Protein AF-A0A2E5VSE2-F1 (afdb_monomer)

pLDDT: mean 84.87, std 18.67, range [22.98, 98.56]

Foldseek 3Di:
DDDDDDDDDDDDDDDDDDDDDDDDDDDDDDDDDDDDDDDDDDDDDDDDDDPDDDDPPPPDAQACVPQQQVLCLQFPCQAAALLHNVQQQHPNFLVRQCQGGVVGRQADAQDLPPHVVLVQLPPPDQCRHGPHPPPHDRDDPVNSVSVSRCRNNGVDDDDDDGDHRLLPPPLLDDDDDDDQDDAPDCPPPDDSVSSVVRVVCVVVVHDDDDDDDQQVLQQVLCCVQQNDGDDPVRSVVLVPDPDPCSSVVSSVVSQLDLSSLVRVLVVLCVLLVDDAFDDDDLDTFFFDPPLCLLSVLSSVCSNVVPDPVLLLCLCQPVCQVPLPDLSSQSSVSSLRRLDGDPDPLSSLLCSLQSCCCRPVVDGCNQLLQAQDSRHSFGVLQSQLQSQVCVQKDKDWFDDFPDQDSSVPTRIGIDGHHNPDFTFRAHRNDPVRGPPVDTRHHFHGVSNPTDDDDDDGDDFPCSRVVCLPPRNLVVQLVVLVVQLVVLVVQLVVLVVVLVPCPDDCPDLVNVLSVLSNVLSVLSNQLSVLVNQLSVLVSVLSCLVRPGPPPPDDRPPVVSVVSVVSSVVSVVSNVVSVVVNVVSVVVSVVSVVVVVVVVVVVVVVVVVVVVVVVVVVVVD

Structure (mmCIF, N/CA/C/O backbone):
data_AF-A0A2E5VSE2-F1
#
_entry.id   AF-A0A2E5VSE2-F1
#
loop_
_atom_site.group_PDB
_atom_site.id
_atom_site.type_symbol
_atom_site.label_atom_id
_atom_site.label_alt_id
_atom_site.label_comp_id
_atom_site.label_asym_id
_atom_site.label_entity_id
_atom_site.label_seq_id
_atom_site.pdbx_PDB_ins_code
_atom_site.Cartn_x
_atom_site.Cartn_y
_atom_site.Cartn_z
_atom_site.occupancy
_atom_site.B_iso_or_equiv
_atom_site.auth_seq_id
_atom_site.auth_comp_id
_atom_site.auth_asym_id
_atom_site.auth_atom_id
_atom_site.pdbx_PDB_model_num
ATOM 1 N N . MET A 1 1 ? 15.960 29.852 -11.126 1.00 33.53 1 MET A N 1
ATOM 2 C CA . MET A 1 1 ? 15.205 31.112 -10.953 1.00 33.53 1 MET A CA 1
ATOM 3 C C . MET A 1 1 ? 15.193 31.883 -12.273 1.00 33.53 1 MET A C 1
ATOM 5 O O . MET A 1 1 ? 15.908 32.862 -12.395 1.00 33.53 1 MET A O 1
ATOM 9 N N . VAL A 1 2 ? 14.439 31.411 -13.274 1.00 25.20 2 VAL A N 1
ATOM 10 C CA . VAL A 1 2 ? 14.177 32.105 -14.549 1.00 25.20 2 VAL A CA 1
ATOM 11 C C . VAL A 1 2 ? 12.859 31.550 -15.131 1.00 25.20 2 VAL A C 1
ATOM 13 O O . VAL A 1 2 ? 12.722 30.337 -15.221 1.00 25.20 2 VAL A O 1
ATOM 16 N N . LEU A 1 3 ? 11.965 32.469 -15.536 1.00 25.38 3 LEU A N 1
ATOM 17 C CA . LEU A 1 3 ? 10.766 32.340 -16.397 1.00 25.38 3 LEU A CA 1
ATOM 18 C C . LEU A 1 3 ? 9.527 31.590 -15.844 1.00 25.38 3 LEU A C 1
ATOM 20 O O . LEU A 1 3 ? 9.526 30.374 -15.745 1.00 25.38 3 LEU A O 1
ATOM 24 N N . TRP A 1 4 ? 8.421 32.311 -15.599 1.00 22.98 4 TRP A N 1
ATOM 25 C CA . TRP A 1 4 ? 7.288 32.448 -16.541 1.00 22.98 4 TRP A CA 1
ATOM 26 C C . TRP A 1 4 ? 6.296 33.530 -16.053 1.00 22.98 4 TRP A C 1
ATOM 28 O O . TRP A 1 4 ? 5.850 33.535 -14.910 1.00 22.98 4 TRP A O 1
ATOM 38 N N . LYS A 1 5 ? 5.996 34.481 -16.946 1.00 26.83 5 LYS A N 1
ATOM 39 C CA . LYS A 1 5 ? 4.928 35.492 -16.866 1.00 26.83 5 LYS A CA 1
ATOM 40 C C . LYS A 1 5 ? 3.642 34.860 -17.396 1.00 26.83 5 LYS A C 1
ATOM 42 O O . LYS A 1 5 ? 3.710 34.312 -18.488 1.00 26.83 5 LYS A O 1
ATOM 47 N N . TRP A 1 6 ? 2.496 35.086 -16.753 1.00 29.27 6 TRP A N 1
ATOM 48 C CA . TRP A 1 6 ? 1.212 35.177 -17.457 1.00 29.27 6 TRP A CA 1
ATOM 49 C C . TRP A 1 6 ? 0.351 36.330 -16.936 1.00 29.27 6 TRP A C 1
ATOM 51 O O . TRP A 1 6 ? 0.465 36.781 -15.800 1.00 29.27 6 TRP A O 1
ATOM 61 N N . TYR A 1 7 ? -0.437 36.826 -17.881 1.00 25.17 7 TYR A N 1
ATOM 62 C CA . TYR A 1 7 ? -1.361 37.948 -17.871 1.00 25.17 7 TYR A CA 1
ATOM 63 C C . TYR A 1 7 ? -2.501 37.805 -16.850 1.00 25.17 7 TYR A C 1
ATOM 65 O O . TYR A 1 7 ? -3.164 36.777 -16.826 1.00 25.17 7 TYR A O 1
ATOM 73 N N . LEU A 1 8 ? -2.819 38.893 -16.142 1.00 27.80 8 LEU A N 1
ATOM 74 C CA . LEU A 1 8 ? -4.142 39.542 -16.139 1.00 27.80 8 LEU A CA 1
ATOM 75 C C . LEU A 1 8 ? -4.036 40.831 -15.315 1.00 27.80 8 LEU A C 1
ATOM 77 O O . LEU A 1 8 ? -3.687 40.827 -14.137 1.00 27.80 8 LEU A O 1
ATOM 81 N N . GLY A 1 9 ? -4.241 41.959 -15.990 1.00 35.44 9 GLY A N 1
ATOM 82 C CA . GLY A 1 9 ? -4.093 43.287 -15.418 1.00 35.44 9 GLY A CA 1
ATOM 83 C C . GLY A 1 9 ? -5.273 43.652 -14.532 1.00 35.44 9 GLY A C 1
ATOM 84 O O . GLY A 1 9 ?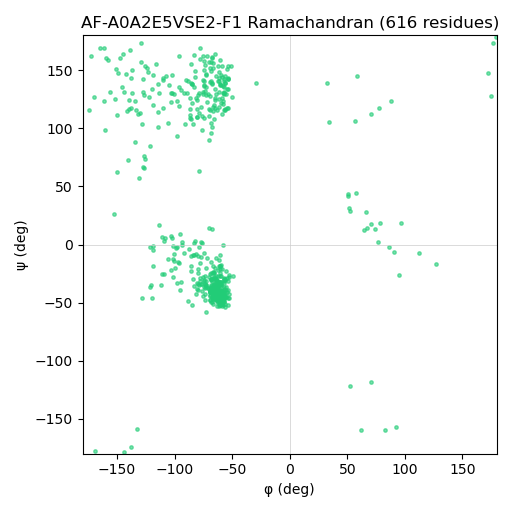 -6.348 43.938 -15.041 1.00 35.44 9 GLY A O 1
ATOM 85 N N . ILE A 1 10 ? -5.036 43.724 -13.223 1.00 30.25 10 ILE A N 1
ATOM 86 C CA . ILE A 1 10 ? -5.855 44.487 -12.279 1.00 30.25 10 ILE A CA 1
ATOM 87 C C . ILE A 1 10 ? -4.887 45.167 -11.300 1.00 30.25 10 ILE A C 1
ATOM 89 O O . ILE A 1 10 ? -4.123 44.506 -10.601 1.00 30.25 10 ILE A O 1
ATOM 93 N N . ARG A 1 11 ? -4.867 46.505 -11.296 1.00 28.48 11 ARG A N 1
ATOM 94 C CA . ARG A 1 11 ? -4.114 47.320 -10.329 1.00 28.48 11 ARG A CA 1
ATOM 95 C C . ARG A 1 11 ? -4.917 47.425 -9.030 1.00 28.48 11 ARG A C 1
ATOM 97 O O . ARG A 1 11 ? -6.039 47.918 -9.065 1.00 28.48 11 ARG A O 1
ATOM 104 N N . ILE A 1 12 ? -4.309 47.065 -7.903 1.00 32.66 12 ILE A N 1
ATOM 105 C CA . ILE A 1 12 ? -4.751 47.443 -6.549 1.00 32.66 12 ILE A CA 1
ATOM 106 C C . ILE A 1 12 ? -3.524 48.058 -5.847 1.00 32.66 12 ILE A C 1
ATOM 108 O O . ILE A 1 12 ? -2.443 47.477 -5.964 1.00 32.66 12 ILE A O 1
ATOM 112 N N . PRO A 1 13 ? -3.620 49.237 -5.201 1.00 37.06 13 PRO A N 1
ATOM 113 C CA . PRO A 1 13 ? -2.445 49.938 -4.695 1.00 37.06 13 PRO A CA 1
ATOM 114 C C . PRO A 1 13 ? -1.976 49.428 -3.322 1.00 37.06 13 PRO A C 1
ATOM 116 O O . PRO A 1 13 ? -2.769 49.231 -2.407 1.00 37.06 13 PRO A O 1
ATOM 119 N N . ASP A 1 14 ? -0.656 49.257 -3.242 1.00 31.42 14 ASP A N 1
ATOM 120 C CA . ASP A 1 14 ? 0.269 49.345 -2.107 1.00 31.42 14 ASP A CA 1
ATOM 121 C C . ASP A 1 14 ? -0.191 48.913 -0.702 1.00 31.42 14 ASP A C 1
ATOM 123 O O . ASP A 1 14 ? -0.775 49.677 0.063 1.00 31.42 14 ASP A O 1
ATOM 127 N N . CYS A 1 15 ? 0.289 47.738 -0.280 1.00 26.31 15 CYS A N 1
ATOM 128 C CA . CYS A 1 15 ? 0.557 47.436 1.128 1.00 26.31 15 CYS A CA 1
ATOM 129 C C . CYS A 1 15 ? 1.975 46.866 1.272 1.00 26.31 15 CYS A C 1
ATOM 131 O O . CYS A 1 15 ? 2.294 45.786 0.779 1.00 26.31 15 CYS A O 1
ATOM 133 N N . ARG A 1 16 ? 2.845 47.628 1.945 1.00 29.39 16 ARG A N 1
ATOM 134 C CA . ARG A 1 16 ? 4.203 47.224 2.332 1.00 29.39 16 ARG A CA 1
ATOM 135 C C . ARG A 1 16 ? 4.132 46.161 3.432 1.00 29.39 16 ARG A C 1
ATOM 137 O O . ARG A 1 16 ? 3.730 46.482 4.544 1.00 29.39 16 ARG A O 1
ATOM 144 N N . PHE A 1 17 ? 4.618 44.953 3.156 1.00 27.58 17 PHE A N 1
ATOM 145 C CA . PHE A 1 17 ? 5.012 43.990 4.186 1.00 27.58 17 PHE A CA 1
ATOM 146 C C . PHE A 1 17 ? 6.536 43.841 4.184 1.00 27.58 17 PHE A C 1
ATOM 148 O O . PHE A 1 17 ? 7.144 43.457 3.186 1.00 27.58 17 PHE A O 1
ATOM 155 N N . LEU A 1 18 ? 7.147 44.204 5.312 1.00 31.61 18 LEU A N 1
ATOM 156 C CA . LEU A 1 18 ? 8.552 43.971 5.628 1.00 31.61 18 LEU A CA 1
ATOM 157 C C . LEU A 1 18 ? 8.691 42.560 6.208 1.00 31.61 18 LEU A C 1
ATOM 159 O O . LEU A 1 18 ? 8.072 42.233 7.217 1.00 31.61 18 LEU A O 1
ATOM 163 N N . LEU A 1 19 ? 9.519 41.749 5.556 1.00 28.28 19 LEU A N 1
ATOM 164 C CA . LEU A 1 19 ? 10.045 40.487 6.067 1.00 28.28 19 LEU A CA 1
ATOM 165 C C . LEU A 1 19 ? 11.133 40.769 7.112 1.00 28.28 19 LEU A C 1
ATOM 167 O O . LEU A 1 19 ? 12.076 41.500 6.813 1.00 28.28 19 LEU A O 1
ATOM 171 N N . LEU A 1 20 ? 11.059 40.120 8.277 1.00 28.22 20 LEU A N 1
ATOM 172 C CA . LEU A 1 20 ? 12.229 39.838 9.116 1.00 28.22 20 LEU A CA 1
ATOM 173 C C . LEU A 1 20 ? 12.160 38.401 9.674 1.00 28.22 20 LEU A C 1
ATOM 175 O O . LEU A 1 20 ? 11.063 37.918 9.959 1.00 28.22 20 LEU A O 1
ATOM 179 N N . PRO A 1 21 ? 13.312 37.709 9.787 1.00 32.31 21 PRO A N 1
ATOM 180 C CA . PRO A 1 21 ? 13.395 36.284 10.086 1.00 32.31 21 PRO A CA 1
ATOM 181 C C . PRO A 1 21 ? 13.373 35.978 11.589 1.00 32.31 21 PRO A C 1
ATOM 183 O O . PRO A 1 21 ? 13.754 36.789 12.431 1.00 32.31 21 PRO A O 1
ATOM 186 N N . TRP A 1 22 ? 12.939 34.757 11.889 1.00 24.75 22 TRP A N 1
ATOM 187 C CA . TRP A 1 22 ? 12.761 34.184 13.218 1.00 24.75 22 TRP A CA 1
ATOM 188 C C . TRP A 1 22 ? 14.080 33.561 13.705 1.00 24.75 22 TRP A C 1
ATOM 190 O O . TRP A 1 22 ? 14.658 32.721 13.017 1.00 24.75 22 TRP A O 1
ATOM 200 N N . SER A 1 23 ? 14.556 33.951 14.889 1.00 31.08 23 SER A N 1
ATOM 201 C CA . SER A 1 23 ? 15.662 33.282 15.582 1.00 31.08 23 SER A CA 1
ATOM 202 C C . SER A 1 23 ? 15.368 33.133 17.074 1.00 31.08 23 SER A C 1
ATOM 204 O O . SER A 1 23 ? 15.052 34.120 17.731 1.00 31.08 23 SER A O 1
ATOM 206 N N . ALA A 1 24 ? 15.563 31.901 17.554 1.00 31.64 24 ALA A N 1
ATOM 207 C CA . ALA A 1 24 ? 15.888 31.471 18.917 1.00 31.64 24 ALA A CA 1
ATOM 208 C C . ALA A 1 24 ? 14.943 31.885 20.064 1.00 31.64 24 ALA A C 1
ATOM 210 O O . ALA A 1 24 ? 14.966 33.008 20.562 1.00 31.64 24 ALA A O 1
ATOM 211 N N . GLY A 1 25 ? 14.177 30.904 20.551 1.00 28.56 25 GLY A N 1
ATOM 212 C CA . GLY A 1 25 ? 13.446 30.983 21.811 1.00 28.56 25 GLY A CA 1
ATOM 213 C C . GLY A 1 25 ? 14.357 30.751 23.019 1.00 28.56 25 GLY A C 1
ATOM 214 O O . GLY A 1 25 ? 15.090 29.766 23.079 1.00 28.56 25 GLY A O 1
ATOM 215 N N . MET A 1 26 ? 14.261 31.648 23.999 1.00 28.94 26 MET A N 1
ATOM 216 C CA . MET A 1 26 ? 14.680 31.434 25.382 1.00 28.94 26 MET A CA 1
ATOM 217 C C . MET A 1 26 ? 13.518 31.784 26.317 1.00 28.94 26 MET A C 1
ATOM 219 O O . MET A 1 26 ? 12.758 32.718 26.069 1.00 28.94 26 MET A O 1
ATOM 223 N N . ASN A 1 27 ? 13.422 30.974 27.370 1.00 33.25 27 ASN A N 1
ATOM 224 C CA . ASN A 1 27 ? 12.501 30.978 28.505 1.00 33.25 27 ASN A CA 1
ATOM 225 C C . ASN A 1 27 ? 11.936 32.334 28.953 1.00 33.25 27 ASN A C 1
ATOM 227 O O . ASN A 1 27 ? 12.672 33.297 29.159 1.00 33.25 27 ASN A O 1
ATOM 231 N N . MET A 1 28 ? 10.643 32.327 29.288 1.00 28.48 28 MET A N 1
ATOM 232 C CA . MET A 1 28 ? 9.993 33.359 30.095 1.00 28.48 28 MET A CA 1
ATOM 233 C C . MET A 1 28 ? 9.223 32.718 31.258 1.00 28.48 28 MET A C 1
ATOM 235 O O . MET A 1 28 ? 8.122 32.201 31.097 1.00 28.48 28 MET A O 1
ATOM 239 N N . GLN A 1 29 ? 9.802 32.802 32.455 1.00 38.03 29 GLN A N 1
ATOM 240 C CA . GLN A 1 29 ? 9.047 32.992 33.691 1.00 38.03 29 GLN A CA 1
ATOM 241 C C . GLN A 1 29 ? 8.912 34.499 33.892 1.00 38.03 29 GLN A C 1
ATOM 243 O O . GLN A 1 29 ? 9.926 35.185 33.858 1.00 38.03 29 GLN A O 1
ATOM 248 N N . HIS A 1 30 ? 7.709 35.011 34.155 1.00 29.36 30 HIS A N 1
ATOM 249 C CA . HIS A 1 30 ? 7.554 36.170 35.034 1.00 29.36 30 HIS A CA 1
ATOM 250 C C . HIS A 1 30 ? 6.120 36.313 35.553 1.00 29.36 30 HIS A C 1
ATOM 252 O O . HIS A 1 30 ? 5.161 36.448 34.798 1.00 29.36 30 HIS A O 1
ATOM 258 N N . ARG A 1 31 ? 6.025 36.334 36.886 1.00 37.97 31 ARG A N 1
ATOM 259 C CA . ARG A 1 31 ? 4.969 36.989 37.665 1.00 37.97 31 ARG A CA 1
ATOM 260 C C . ARG A 1 31 ? 4.987 38.496 37.390 1.00 37.97 31 ARG A C 1
ATOM 262 O O . ARG A 1 31 ? 6.085 39.035 37.284 1.00 37.97 31 ARG A O 1
ATOM 269 N N . TYR A 1 32 ? 3.829 39.163 37.438 1.00 29.08 32 TYR A N 1
ATOM 270 C CA . TYR A 1 32 ? 3.691 40.539 37.952 1.00 29.08 32 TYR A CA 1
ATOM 271 C C . TYR A 1 32 ? 2.232 40.876 38.328 1.00 29.08 32 TYR A C 1
ATOM 273 O O . TYR A 1 32 ? 1.384 41.124 37.483 1.00 29.08 32 TYR A O 1
ATOM 281 N N . ASP A 1 33 ? 1.951 40.760 39.623 1.00 33.12 33 ASP A N 1
ATOM 282 C CA . ASP A 1 33 ? 1.558 41.805 40.583 1.00 33.12 33 ASP A CA 1
ATOM 283 C C . ASP A 1 33 ? 0.710 43.054 40.178 1.00 33.12 33 ASP A C 1
ATOM 285 O O . ASP A 1 33 ? 1.039 43.802 39.258 1.00 33.12 33 ASP A O 1
ATOM 289 N N . ARG A 1 34 ? -0.231 43.364 41.097 1.00 34.72 34 ARG A N 1
ATOM 290 C CA . ARG A 1 34 ? -0.833 44.661 41.527 1.00 34.72 34 ARG A CA 1
ATOM 291 C C . ARG A 1 34 ? -2.059 45.268 40.835 1.00 34.72 34 ARG A C 1
ATOM 293 O O . ARG A 1 34 ? -1.988 45.752 39.710 1.00 34.72 34 ARG A O 1
ATOM 300 N N . LYS A 1 35 ? -3.087 45.500 41.673 1.00 28.97 35 LYS A N 1
ATOM 301 C CA . LYS A 1 35 ? -3.711 46.796 42.089 1.00 28.97 35 LYS A CA 1
ATOM 302 C C . LYS A 1 35 ? -4.984 46.460 42.906 1.00 28.97 35 LYS A C 1
ATOM 304 O O . LYS A 1 35 ? -5.604 45.454 42.612 1.00 28.97 35 LYS A O 1
ATOM 309 N N . ALA A 1 36 ? -5.466 47.176 43.921 1.00 32.34 36 ALA A N 1
ATOM 310 C CA . ALA A 1 36 ? -5.164 48.469 44.526 1.00 32.34 36 ALA A CA 1
ATOM 311 C C . ALA A 1 36 ? -5.737 48.500 45.966 1.00 32.34 36 ALA A C 1
ATOM 313 O O . ALA A 1 36 ? -6.630 47.728 46.306 1.00 32.34 36 ALA A O 1
ATOM 314 N N . ALA A 1 37 ? -5.219 49.414 46.788 1.00 34.19 37 ALA A N 1
ATOM 315 C CA . ALA A 1 37 ? -5.708 49.758 48.124 1.00 34.19 37 ALA A CA 1
ATOM 316 C C . ALA A 1 37 ? -6.870 50.772 48.078 1.00 34.19 37 ALA A C 1
ATOM 318 O O . ALA A 1 37 ? -6.990 51.474 47.075 1.00 34.19 37 ALA A O 1
ATOM 319 N N . VAL A 1 38 ? -7.634 50.903 49.181 1.00 32.81 38 VAL A N 1
ATOM 320 C CA . VAL A 1 38 ? -7.971 52.172 49.887 1.00 32.81 38 VAL A CA 1
ATOM 321 C C . VAL A 1 38 ? -8.988 51.943 51.036 1.00 32.81 38 VAL A C 1
ATOM 323 O O . VAL A 1 38 ? -10.064 51.412 50.796 1.00 32.81 38 VAL A O 1
ATOM 326 N N . CYS A 1 39 ? -8.611 52.436 52.236 1.00 29.69 39 CYS A N 1
ATOM 327 C CA . CYS A 1 39 ? -9.393 52.917 53.407 1.00 29.69 39 CYS A CA 1
ATOM 328 C C . CYS A 1 39 ? -10.400 51.959 54.103 1.00 29.69 39 CYS A C 1
ATOM 330 O O . CYS A 1 39 ? -11.067 51.176 53.458 1.00 29.69 39 CYS A O 1
ATOM 332 N N . CYS A 1 40 ? -10.635 51.962 55.425 1.00 29.86 40 CYS A N 1
ATOM 333 C CA . CYS A 1 40 ? -10.511 53.004 56.447 1.00 29.86 40 CYS A CA 1
ATOM 334 C C . CYS A 1 40 ? -10.748 52.408 57.865 1.00 29.86 40 CYS A C 1
ATOM 336 O O . CYS A 1 40 ? -11.422 51.395 58.002 1.00 29.86 40 CYS A O 1
ATOM 338 N N . TYR A 1 41 ? -10.301 53.152 58.884 1.00 32.72 41 TYR A N 1
ATOM 339 C CA . TYR A 1 41 ? -10.678 53.143 60.314 1.00 32.72 41 TYR A CA 1
ATOM 340 C C . TYR A 1 41 ? -10.158 52.065 61.287 1.00 32.72 41 TYR A C 1
ATOM 342 O O . TYR A 1 41 ? -10.477 50.883 61.231 1.00 32.72 41 TYR A O 1
ATOM 350 N N . ALA A 1 42 ? -9.415 52.573 62.275 1.00 40.28 42 ALA A N 1
ATOM 351 C CA . ALA A 1 42 ? -9.002 51.913 63.501 1.00 40.28 42 ALA A CA 1
ATOM 352 C C . ALA A 1 42 ? -10.080 52.026 64.594 1.00 40.28 42 ALA A C 1
ATOM 354 O O . ALA A 1 42 ? -10.612 53.111 64.828 1.00 40.28 42 ALA A O 1
ATOM 355 N N . ALA A 1 43 ? -10.311 50.931 65.318 1.00 35.44 43 ALA A N 1
ATOM 356 C CA . ALA A 1 43 ? -10.845 50.925 66.678 1.00 35.44 43 ALA A CA 1
ATOM 357 C C . ALA A 1 43 ? -10.327 49.669 67.397 1.00 35.44 43 ALA A C 1
ATOM 359 O O . ALA A 1 43 ? -10.443 48.558 66.883 1.00 35.44 43 ALA A O 1
ATOM 360 N N . GLY A 1 44 ? -9.692 49.863 68.554 1.00 45.12 44 GLY A N 1
ATOM 361 C CA . GLY A 1 44 ? -9.098 48.794 69.350 1.00 45.12 44 GLY A CA 1
ATOM 362 C C . GLY A 1 44 ? -10.142 47.960 70.085 1.00 45.12 44 GLY A C 1
ATOM 363 O O . GLY A 1 44 ? -11.048 48.509 70.708 1.00 45.12 44 GLY A O 1
ATOM 364 N N . ILE A 1 45 ? -9.963 46.639 70.055 1.00 40.72 45 ILE A N 1
ATOM 365 C CA . ILE A 1 45 ? -10.599 45.688 70.968 1.00 40.72 45 ILE A CA 1
ATOM 366 C C . ILE A 1 45 ? -9.538 44.660 71.369 1.00 40.72 45 ILE A C 1
ATOM 368 O O . ILE A 1 45 ? -8.986 43.943 70.539 1.00 40.72 45 ILE A O 1
ATOM 372 N N . THR A 1 46 ? -9.243 44.629 72.664 1.00 45.25 46 THR A N 1
ATOM 373 C CA . THR A 1 46 ? -8.392 43.649 73.338 1.00 45.25 46 THR A CA 1
ATOM 374 C C . THR A 1 46 ? -9.069 42.278 73.267 1.00 45.25 46 THR A C 1
ATOM 376 O O . THR A 1 46 ? -10.087 42.062 73.922 1.00 45.25 46 THR A O 1
ATOM 379 N N . LEU A 1 47 ? -8.537 41.359 72.455 1.00 39.19 47 LEU A N 1
ATOM 380 C CA . LEU A 1 47 ? -9.078 40.008 72.293 1.00 39.19 47 LEU A CA 1
ATOM 381 C C . LEU A 1 47 ? -8.319 39.023 73.196 1.00 39.19 47 LEU A C 1
ATOM 383 O O . LEU A 1 47 ? -7.108 38.847 73.068 1.00 39.19 47 LEU A O 1
ATOM 387 N N . PHE A 1 48 ? -9.049 38.389 74.113 1.00 40.59 48 PHE A N 1
ATOM 388 C CA . PHE A 1 48 ? -8.598 37.235 74.888 1.00 40.59 48 PHE A CA 1
ATOM 389 C C . PHE A 1 48 ? -8.204 36.091 73.937 1.00 40.59 48 PHE A C 1
ATOM 391 O O . PHE A 1 48 ? -9.029 35.608 73.163 1.00 40.59 48 PHE A O 1
ATOM 398 N N . LEU A 1 49 ? -6.949 35.645 74.015 1.00 40.34 49 LEU A N 1
ATOM 399 C CA . LEU A 1 49 ? -6.455 34.428 73.369 1.00 40.34 49 LEU A CA 1
ATOM 400 C C . LEU A 1 49 ? -7.089 33.199 74.040 1.00 40.34 49 LEU A C 1
ATOM 402 O O . LEU A 1 49 ? -6.601 32.718 75.059 1.00 40.34 49 LEU A O 1
ATOM 406 N N . PHE A 1 50 ? -8.171 32.683 73.457 1.00 44.56 50 PHE A N 1
ATOM 407 C CA . PHE A 1 50 ? -8.570 31.290 73.639 1.00 44.56 50 PHE A CA 1
ATOM 408 C C . PHE A 1 50 ? -7.721 30.438 72.694 1.00 44.56 50 PHE A C 1
ATOM 410 O O . PHE A 1 50 ? -7.878 30.493 71.476 1.00 44.56 50 PHE A O 1
ATOM 417 N N . THR A 1 51 ? -6.802 29.653 73.249 1.00 43.72 51 THR A N 1
ATOM 418 C CA . THR A 1 51 ? -6.095 28.603 72.514 1.00 43.72 51 THR A CA 1
ATOM 419 C C . THR A 1 51 ? -7.085 27.482 72.205 1.00 43.72 51 THR A C 1
ATOM 421 O O . THR A 1 51 ? -7.271 26.567 73.007 1.00 43.72 51 THR A O 1
ATOM 424 N N . ALA A 1 52 ? -7.758 27.571 71.059 1.00 47.50 52 ALA A N 1
ATOM 425 C CA . ALA A 1 52 ? -8.432 26.424 70.474 1.00 47.50 52 ALA A CA 1
ATOM 426 C C . ALA A 1 52 ? -7.354 25.422 70.046 1.00 47.50 52 ALA A C 1
ATOM 428 O O . ALA A 1 52 ? -6.521 25.720 69.191 1.00 47.50 52 ALA A O 1
ATOM 429 N N . VAL A 1 53 ? -7.344 24.253 70.683 1.00 48.34 53 VAL A N 1
ATOM 430 C CA . VAL A 1 53 ? -6.587 23.096 70.203 1.00 48.34 53 VAL A CA 1
ATOM 431 C C . VAL A 1 53 ? -7.159 22.753 68.824 1.00 48.34 53 VAL A C 1
ATOM 433 O O . VAL A 1 53 ? -8.359 22.476 68.748 1.00 48.34 53 VAL A O 1
ATOM 436 N N . PRO A 1 54 ? -6.375 22.811 67.733 1.00 44.44 54 PRO A N 1
ATOM 437 C CA . PRO A 1 54 ? -6.871 22.408 66.430 1.00 44.44 54 PRO A CA 1
ATOM 438 C C . PRO A 1 54 ? -7.211 20.921 66.502 1.00 44.44 54 PRO A C 1
ATOM 440 O O . PRO A 1 54 ? -6.351 20.074 66.740 1.00 44.44 54 PRO A O 1
ATOM 443 N N . THR A 1 55 ? -8.492 20.607 66.332 1.00 47.25 55 THR A N 1
ATOM 444 C CA . THR A 1 55 ? -8.923 19.262 65.957 1.00 47.25 55 THR A CA 1
ATOM 445 C C . THR A 1 55 ? -8.198 18.939 64.649 1.00 47.25 55 THR A C 1
ATOM 447 O O . THR A 1 55 ? -8.208 19.802 63.765 1.00 47.25 55 THR A O 1
ATOM 450 N N . PRO A 1 56 ? -7.519 17.786 64.506 1.00 43.47 56 PRO A N 1
ATOM 451 C CA . PRO A 1 56 ? -6.895 17.440 63.238 1.00 43.47 56 PRO A CA 1
ATOM 452 C C . PRO A 1 56 ? -7.981 17.502 62.169 1.00 43.47 56 PRO A C 1
ATOM 454 O O . PRO A 1 56 ? -8.999 16.812 62.265 1.00 43.47 56 PRO A O 1
ATOM 457 N N . ALA A 1 57 ? -7.804 18.401 61.203 1.00 42.72 57 ALA A N 1
ATOM 458 C CA . ALA A 1 57 ? -8.643 18.429 60.026 1.00 42.72 57 ALA A CA 1
ATOM 459 C C . ALA A 1 57 ? -8.487 17.056 59.374 1.00 42.72 57 ALA A C 1
ATOM 461 O O . ALA A 1 57 ? -7.395 16.697 58.936 1.00 42.72 57 ALA A O 1
ATOM 462 N N . ARG A 1 58 ? -9.560 16.261 59.385 1.00 51.94 58 ARG A N 1
ATOM 463 C CA . ARG A 1 58 ? -9.663 15.093 58.518 1.00 51.94 58 ARG A CA 1
ATOM 464 C C . ARG A 1 58 ? -9.474 15.647 57.108 1.00 51.94 58 ARG A C 1
ATOM 466 O O . ARG A 1 58 ? -10.231 16.539 56.724 1.00 51.94 58 ARG A O 1
ATOM 473 N N . GLY A 1 59 ? -8.402 15.232 56.432 1.00 62.00 59 GLY A N 1
ATOM 474 C CA . GLY A 1 59 ? -8.150 15.627 55.049 1.00 62.00 59 GLY A CA 1
ATOM 475 C C . GLY A 1 59 ? -9.393 15.363 54.203 1.00 62.00 59 GLY A C 1
ATOM 476 O O . GLY A 1 59 ? -10.225 14.527 54.571 1.00 62.00 59 GLY A O 1
ATOM 477 N N . GLU A 1 60 ? -9.564 16.116 53.119 1.00 74.31 60 GLU A N 1
ATOM 478 C CA . GLU A 1 60 ? -10.612 15.779 52.157 1.00 74.31 60 GLU A CA 1
ATOM 479 C C . GLU A 1 60 ? -10.419 14.319 51.709 1.00 74.31 60 GLU A C 1
ATOM 481 O O . GLU A 1 60 ? -9.274 13.942 51.441 1.00 74.31 60 GLU A O 1
ATOM 486 N N . PRO A 1 61 ? -11.493 13.503 51.669 1.00 82.94 61 PRO A N 1
ATOM 487 C CA . PRO A 1 61 ? -11.400 12.112 51.243 1.00 82.94 61 PRO A CA 1
ATOM 488 C C . PRO A 1 61 ? -10.739 12.009 49.873 1.00 82.94 61 PRO A C 1
ATOM 490 O O . PRO A 1 61 ? -10.995 12.840 48.995 1.00 82.94 61 PRO A O 1
ATOM 493 N N . VAL A 1 62 ? -9.921 10.981 49.671 1.00 90.25 62 VAL A N 1
ATOM 494 C CA . VAL A 1 62 ? -9.249 10.773 48.391 1.00 90.25 62 VAL A CA 1
ATOM 495 C C . VAL A 1 62 ? -10.291 10.462 47.317 1.00 90.25 62 VAL A C 1
ATOM 497 O O . VAL A 1 62 ? -11.009 9.465 47.387 1.00 90.25 62 VAL A O 1
ATOM 500 N N . ASP A 1 63 ? -10.352 11.306 46.286 1.00 92.81 63 ASP A N 1
ATOM 501 C CA . ASP A 1 63 ? -11.181 11.058 45.108 1.00 92.81 63 ASP A CA 1
ATOM 502 C C . ASP A 1 63 ? -10.605 9.893 44.290 1.00 92.81 63 ASP A C 1
ATOM 504 O O . ASP A 1 63 ? -9.552 10.013 43.655 1.00 92.81 63 ASP A O 1
ATOM 508 N N . TYR A 1 64 ? -11.308 8.758 44.283 1.00 94.06 64 TYR A N 1
ATOM 509 C CA . TYR A 1 64 ? -10.914 7.595 43.495 1.00 94.06 64 TYR A CA 1
ATOM 510 C C . TYR A 1 64 ? -10.799 7.924 42.000 1.00 94.06 64 TYR A C 1
ATOM 512 O O . TYR A 1 64 ? -9.797 7.572 41.380 1.00 94.06 64 TYR A O 1
ATOM 520 N N . LEU A 1 65 ? -11.780 8.621 41.415 1.00 93.50 65 LEU A N 1
ATOM 521 C CA . LEU A 1 65 ? -11.804 8.873 39.971 1.00 93.50 65 LEU A CA 1
ATOM 522 C C . LEU A 1 65 ? -10.765 9.920 39.554 1.00 93.50 65 LEU A C 1
ATOM 524 O O . LEU A 1 65 ? -10.163 9.785 38.489 1.00 93.50 65 LEU A O 1
ATOM 528 N N . GLY A 1 66 ? -10.554 10.946 40.380 1.00 94.25 66 GLY A N 1
ATOM 529 C CA . GLY A 1 66 ? -9.617 12.036 40.105 1.00 94.25 66 GLY A CA 1
ATOM 530 C C . GLY A 1 66 ? -8.161 11.749 40.477 1.00 94.25 66 GLY A C 1
ATOM 531 O O . GLY A 1 66 ? -7.263 12.269 39.815 1.00 94.25 66 GLY A O 1
ATOM 532 N N . SER A 1 67 ? -7.912 10.920 41.497 1.00 94.69 67 SER A N 1
ATOM 533 C CA . SER A 1 67 ? -6.571 10.747 42.080 1.00 94.69 67 SER A CA 1
ATOM 534 C C . SER A 1 67 ? -6.040 9.318 41.980 1.00 94.69 67 SER A C 1
ATOM 536 O O . SER A 1 67 ? -4.895 9.126 41.581 1.00 94.69 67 SER A O 1
ATOM 538 N N . VAL A 1 68 ? -6.845 8.300 42.303 1.00 96.00 68 VAL A N 1
ATOM 539 C CA . VAL A 1 68 ? -6.376 6.898 42.361 1.00 96.00 68 VAL A CA 1
ATOM 540 C C . VAL A 1 68 ? -6.409 6.239 40.987 1.00 96.00 68 VAL A C 1
ATOM 542 O O . VAL A 1 68 ? -5.403 5.697 40.528 1.00 96.00 68 VAL A O 1
ATOM 545 N N . LYS A 1 69 ? -7.551 6.309 40.300 1.00 95.00 69 LYS A N 1
ATOM 546 C CA . LYS A 1 69 ? -7.764 5.676 38.999 1.00 95.00 69 LYS A CA 1
ATOM 547 C C . LYS A 1 69 ? -6.739 6.119 37.946 1.00 95.00 69 LYS A C 1
ATOM 549 O O . LYS A 1 69 ? -6.212 5.234 37.279 1.00 95.00 69 LYS A O 1
ATOM 554 N N . PRO A 1 70 ? -6.343 7.404 37.832 1.00 95.88 70 PRO A N 1
ATOM 555 C CA . PRO A 1 70 ? -5.292 7.806 36.893 1.00 95.88 70 PRO A CA 1
ATOM 556 C C . PRO A 1 70 ? -3.918 7.188 37.199 1.00 95.88 70 PRO A C 1
ATOM 558 O O . PRO A 1 70 ? -3.138 6.923 36.279 1.00 95.88 70 PRO A O 1
ATOM 561 N N . ILE A 1 71 ? -3.607 6.927 38.478 1.00 96.12 71 ILE A N 1
ATOM 562 C CA . ILE A 1 71 ? -2.376 6.224 38.869 1.00 96.12 71 ILE A CA 1
ATOM 563 C C . ILE A 1 71 ? -2.451 4.772 38.395 1.00 96.12 71 ILE A C 1
ATOM 565 O O . ILE A 1 71 ? -1.524 4.312 37.729 1.00 96.12 71 ILE A O 1
ATOM 569 N N . LEU A 1 72 ? -3.555 4.076 38.680 1.00 94.94 72 LEU A N 1
ATOM 570 C CA . LEU A 1 72 ? -3.763 2.690 38.247 1.00 94.94 72 LEU A CA 1
ATOM 571 C C . LEU A 1 72 ? -3.773 2.571 36.716 1.00 94.94 72 LEU A C 1
ATOM 573 O O . LEU A 1 72 ? -3.136 1.677 36.162 1.00 94.94 72 LEU A O 1
ATOM 577 N N . GLU A 1 73 ? -4.402 3.513 36.016 1.00 92.12 73 GLU A N 1
ATOM 578 C CA . GLU A 1 73 ? -4.417 3.560 34.553 1.00 92.12 73 GLU A CA 1
ATOM 579 C C . GLU A 1 73 ? -3.001 3.677 33.980 1.00 92.12 73 GLU A C 1
ATOM 581 O O . GLU A 1 73 ? -2.635 2.976 33.037 1.00 92.12 73 GLU A O 1
ATOM 586 N N . THR A 1 74 ? -2.174 4.527 34.588 1.00 90.88 74 THR A N 1
ATOM 587 C CA . THR A 1 74 ? -0.811 4.784 34.111 1.00 90.88 74 THR A CA 1
ATOM 588 C C . THR A 1 74 ? 0.170 3.671 34.485 1.00 90.88 74 THR A C 1
ATOM 590 O O . THR A 1 74 ? 1.147 3.455 33.770 1.00 90.88 74 THR A O 1
ATOM 593 N N . LYS A 1 75 ? -0.035 3.000 35.624 1.00 92.75 75 LYS A N 1
ATOM 594 C CA . LYS A 1 75 ? 0.953 2.084 36.220 1.00 92.75 75 LYS A CA 1
ATOM 595 C C . LYS A 1 75 ? 0.563 0.611 36.139 1.00 92.75 75 LYS A C 1
ATOM 597 O O . LYS A 1 75 ? 1.447 -0.234 36.162 1.00 92.75 75 LYS A O 1
ATOM 602 N N . CYS A 1 76 ? -0.726 0.297 36.055 1.00 92.25 76 CYS A N 1
ATOM 603 C CA . CYS A 1 76 ? -1.230 -1.057 36.279 1.00 92.25 76 CYS A CA 1
ATOM 604 C C . CYS A 1 76 ? -1.965 -1.643 35.067 1.00 92.25 76 CYS A C 1
ATOM 606 O O . CYS A 1 76 ? -1.856 -2.842 34.818 1.00 92.25 76 CYS A O 1
ATOM 608 N N . PHE A 1 77 ? -2.695 -0.836 34.287 1.00 91.25 77 PHE A N 1
ATOM 609 C CA . PHE A 1 77 ? -3.615 -1.369 33.264 1.00 91.25 77 PHE A CA 1
ATOM 610 C C . PHE A 1 77 ? -2.916 -2.113 32.123 1.00 91.25 77 PHE A C 1
ATOM 612 O O . PHE A 1 77 ? -3.535 -2.975 31.504 1.00 91.25 77 PHE A O 1
ATOM 619 N N . ALA A 1 78 ? -1.637 -1.834 31.864 1.00 85.50 78 ALA A N 1
ATOM 620 C CA . ALA A 1 78 ? -0.864 -2.561 30.857 1.00 85.50 78 ALA A CA 1
ATOM 621 C C . ALA A 1 78 ? -0.821 -4.081 31.124 1.00 85.50 78 ALA A C 1
ATOM 623 O O . ALA A 1 78 ? -0.793 -4.861 30.177 1.00 85.50 78 ALA A O 1
ATOM 624 N N . CYS A 1 79 ? -0.867 -4.496 32.398 1.00 88.38 79 CYS A N 1
ATOM 625 C CA . CYS A 1 79 ? -0.801 -5.905 32.803 1.00 88.38 79 CYS A CA 1
ATOM 626 C C . CYS A 1 79 ? -2.045 -6.411 33.552 1.00 88.38 79 CYS A C 1
ATOM 628 O O . CYS A 1 79 ? -2.235 -7.622 33.634 1.00 88.38 79 CYS A O 1
ATOM 630 N N . HIS A 1 80 ? -2.871 -5.508 34.095 1.00 93.44 80 HIS A N 1
ATOM 631 C CA . HIS A 1 80 ? -4.018 -5.830 34.953 1.00 93.44 80 HIS A CA 1
ATOM 632 C C . HIS A 1 80 ? -5.301 -5.107 34.503 1.00 93.44 80 HIS A C 1
ATOM 634 O O . HIS A 1 80 ? -5.897 -4.336 35.258 1.00 93.44 80 HIS A O 1
ATOM 640 N N . SER A 1 81 ? -5.724 -5.316 33.258 1.00 91.75 81 SER A N 1
ATOM 641 C CA . SER A 1 81 ? -6.942 -4.744 32.664 1.00 91.75 81 SER A CA 1
ATOM 642 C C . SER A 1 81 ? -7.709 -5.764 31.818 1.00 91.75 81 SER A C 1
ATOM 644 O O . SER A 1 81 ? -7.371 -6.944 31.761 1.00 91.75 81 SER A O 1
ATOM 646 N N . ALA A 1 82 ? -8.765 -5.324 31.134 1.00 90.69 82 ALA A N 1
ATOM 647 C CA . ALA A 1 82 ? -9.519 -6.178 30.224 1.00 90.69 82 ALA A CA 1
ATOM 648 C C . ALA A 1 82 ? -8.665 -6.830 29.118 1.00 90.69 82 ALA A C 1
ATOM 650 O O . ALA A 1 82 ? -9.006 -7.928 28.693 1.00 90.69 82 ALA A O 1
ATOM 651 N N . LEU A 1 83 ? -7.571 -6.190 28.681 1.00 86.19 83 LEU A N 1
ATOM 652 C CA . LEU A 1 83 ? -6.665 -6.717 27.648 1.00 86.19 83 LEU A CA 1
ATOM 653 C C . LEU A 1 83 ? -5.734 -7.814 28.165 1.00 86.19 83 LEU A C 1
ATOM 655 O O . LEU A 1 83 ? -5.461 -8.780 27.458 1.00 86.19 83 LEU A O 1
ATOM 659 N N . LYS A 1 84 ? -5.224 -7.650 29.387 1.00 87.25 84 LYS A N 1
ATOM 660 C CA . LYS A 1 84 ? -4.236 -8.543 29.989 1.00 87.25 84 LYS A CA 1
ATOM 661 C C . LYS A 1 84 ? -4.508 -8.670 31.480 1.00 87.25 84 LYS A C 1
ATOM 663 O O . LYS A 1 84 ? -4.693 -7.662 32.151 1.00 87.25 84 LYS A O 1
ATOM 668 N N . GLN A 1 85 ? -4.542 -9.902 31.979 1.00 90.06 85 GLN A N 1
ATOM 669 C CA . GLN A 1 85 ? -4.927 -10.225 33.356 1.00 90.06 85 GLN A CA 1
ATOM 670 C C . GLN A 1 85 ? -3.833 -11.060 34.019 1.00 90.06 85 GLN A C 1
ATOM 672 O O . GLN A 1 85 ? -4.021 -12.245 34.292 1.00 90.06 85 GLN A O 1
ATOM 677 N N . GLU A 1 86 ? -2.659 -10.461 34.226 1.00 89.00 86 GLU A N 1
ATOM 678 C CA . GLU A 1 86 ? -1.570 -11.131 34.942 1.00 89.00 86 GLU A CA 1
ATOM 679 C C . GLU A 1 86 ? -2.042 -11.547 36.342 1.00 89.00 86 GLU A C 1
ATOM 681 O O . GLU A 1 86 ? -2.657 -10.755 37.065 1.00 89.00 86 GLU A O 1
ATOM 686 N N . ALA A 1 87 ? -1.784 -12.809 36.698 1.00 91.25 87 ALA A N 1
ATOM 687 C CA . ALA A 1 87 ? -2.287 -13.459 37.913 1.00 91.25 87 ALA A CA 1
ATOM 688 C C . ALA A 1 87 ? -3.814 -13.344 38.116 1.00 91.25 87 ALA A C 1
ATOM 690 O O . ALA A 1 87 ? -4.279 -13.218 39.252 1.00 91.25 87 ALA A O 1
ATOM 691 N N . GLY A 1 88 ? -4.591 -13.295 37.026 1.00 91.94 88 GLY A N 1
ATOM 692 C CA . GLY A 1 88 ? -6.051 -13.175 37.077 1.00 91.94 88 GLY A CA 1
ATOM 693 C C . GLY A 1 88 ? -6.548 -11.856 37.681 1.00 91.94 88 GLY A C 1
ATOM 694 O O . GLY A 1 88 ? -7.726 -11.738 38.006 1.00 91.94 88 GLY A O 1
ATOM 695 N N . LEU A 1 89 ? -5.665 -10.865 37.863 1.00 94.56 89 LEU A N 1
ATOM 696 C CA . LEU A 1 89 ? -5.970 -9.624 38.569 1.00 94.56 89 LEU A CA 1
ATOM 697 C C . LEU A 1 89 ? -6.392 -8.511 37.603 1.00 94.56 89 LEU A C 1
ATOM 699 O O . LEU A 1 89 ? -5.710 -8.218 36.617 1.00 94.56 89 LEU A O 1
ATOM 703 N N . ARG A 1 90 ? -7.488 -7.830 37.950 1.00 94.19 90 ARG A N 1
ATOM 704 C CA . ARG A 1 90 ? -8.040 -6.673 37.236 1.00 94.19 90 ARG A CA 1
ATOM 705 C C . ARG A 1 90 ? -8.042 -5.445 38.143 1.00 94.19 90 ARG A C 1
ATOM 707 O O . ARG A 1 90 ? -8.676 -5.449 39.194 1.00 94.19 90 ARG A O 1
ATOM 714 N N . LEU A 1 91 ? -7.340 -4.393 37.722 1.00 94.56 91 LEU A N 1
ATOM 715 C CA . LEU A 1 91 ? -7.205 -3.134 38.466 1.00 94.56 91 LEU A CA 1
ATOM 716 C C . LEU A 1 91 ? -7.928 -1.950 37.802 1.00 94.56 91 LEU A C 1
ATOM 718 O O . LEU A 1 91 ? -7.810 -0.817 38.262 1.00 94.56 91 LEU A O 1
ATOM 722 N N . ASP A 1 92 ? -8.682 -2.206 36.735 1.00 93.56 92 ASP A N 1
ATOM 723 C CA . ASP A 1 92 ? -9.366 -1.222 35.885 1.00 93.56 92 ASP A CA 1
ATOM 724 C C . ASP A 1 92 ? -10.826 -0.935 36.264 1.00 93.56 92 ASP A C 1
ATOM 726 O O . ASP A 1 92 ? -11.467 -0.086 35.638 1.00 93.56 92 ASP A O 1
ATOM 730 N N . ALA A 1 93 ? -11.326 -1.596 37.310 1.00 93.19 93 ALA A N 1
ATOM 731 C CA . ALA A 1 93 ? -12.572 -1.255 37.985 1.00 93.19 93 ALA A CA 1
ATOM 732 C C . ALA A 1 93 ? -12.474 -1.549 39.489 1.00 93.19 93 ALA A C 1
ATOM 734 O O . ALA A 1 93 ? -12.023 -2.625 39.884 1.00 93.19 93 ALA A O 1
ATOM 735 N N . ALA A 1 94 ? -12.949 -0.639 40.338 1.00 91.88 94 ALA A N 1
ATOM 736 C CA . ALA A 1 94 ? -12.892 -0.753 41.794 1.00 91.88 94 ALA A CA 1
ATOM 737 C C . ALA A 1 94 ? -13.537 -2.040 42.329 1.00 91.88 94 ALA A C 1
ATOM 739 O O . ALA A 1 94 ? -12.995 -2.685 43.226 1.00 91.88 94 ALA A O 1
ATOM 740 N N . SER A 1 95 ? -14.660 -2.455 41.737 1.00 91.94 95 SER A N 1
ATOM 741 C CA . SER A 1 95 ? -15.339 -3.704 42.095 1.00 91.94 95 SER A CA 1
ATOM 742 C C . SER A 1 95 ? -14.486 -4.947 41.828 1.00 91.94 95 SER A C 1
ATOM 744 O O . SER A 1 95 ? -14.618 -5.926 42.557 1.00 91.94 95 SER A O 1
ATOM 746 N N . LEU A 1 96 ? -13.602 -4.908 40.826 1.00 93.50 96 LEU A N 1
ATOM 747 C CA . LEU A 1 96 ? -12.672 -5.992 40.508 1.00 93.50 96 LEU A CA 1
ATOM 748 C C . LEU A 1 96 ? -11.414 -5.949 41.385 1.00 93.50 96 LEU A C 1
ATOM 750 O O . LEU A 1 96 ? -10.957 -6.999 41.825 1.00 93.50 96 LEU A O 1
ATOM 754 N N . ILE A 1 97 ? -10.915 -4.755 41.733 1.00 93.25 97 ILE A N 1
ATOM 755 C CA . ILE A 1 97 ? -9.799 -4.604 42.689 1.00 93.25 97 ILE A CA 1
ATOM 756 C C . ILE A 1 97 ? -10.144 -5.290 44.019 1.00 93.25 97 ILE A C 1
ATOM 758 O O . ILE A 1 97 ? -9.321 -6.008 44.583 1.00 93.25 97 ILE A O 1
ATOM 762 N N . LEU A 1 98 ? -11.380 -5.100 44.494 1.00 90.19 98 LEU A N 1
ATOM 763 C CA . LEU A 1 98 ? -11.888 -5.708 45.727 1.00 90.19 98 LEU A CA 1
ATOM 764 C C . LEU A 1 98 ? -12.094 -7.228 45.621 1.00 90.19 98 LEU A C 1
ATOM 766 O O . LEU A 1 98 ? -12.058 -7.912 46.639 1.00 90.19 98 LEU A O 1
ATOM 770 N N . GLN A 1 99 ? -12.317 -7.766 44.416 1.00 91.38 99 GLN A N 1
ATOM 771 C CA . GLN A 1 99 ? -12.397 -9.217 44.202 1.00 91.38 99 GLN A CA 1
ATOM 772 C C . GLN A 1 99 ? -11.020 -9.884 44.303 1.00 91.38 99 GLN A C 1
ATOM 774 O O . GLN A 1 99 ? -10.932 -11.022 44.761 1.00 91.38 99 GLN A O 1
ATOM 779 N N . GLY A 1 100 ? -9.957 -9.171 43.919 1.00 91.75 100 GLY A N 1
ATOM 780 C CA . GLY A 1 100 ? -8.597 -9.699 43.897 1.00 91.75 100 GLY A CA 1
ATOM 781 C C . GLY A 1 100 ? -8.282 -10.499 42.631 1.00 91.75 100 GLY A C 1
ATOM 782 O O . GLY A 1 100 ? -8.921 -10.325 41.595 1.00 91.75 100 GLY A O 1
ATOM 783 N N . GLY A 1 101 ? -7.252 -11.339 42.708 1.00 92.94 101 GLY A N 1
ATOM 784 C CA . GLY A 1 101 ? -6.810 -12.206 41.609 1.00 92.94 101 GLY A CA 1
ATOM 785 C C . GLY A 1 101 ? -6.570 -13.641 42.075 1.00 92.94 101 GLY A C 1
ATOM 786 O O . GLY A 1 101 ? -7.041 -14.052 43.135 1.00 92.94 101 GLY A O 1
ATOM 787 N N . ASP A 1 102 ? -5.773 -14.399 41.325 1.00 91.44 102 ASP A N 1
ATOM 788 C CA . ASP A 1 102 ? -5.460 -15.808 41.613 1.00 91.44 102 ASP A CA 1
ATOM 789 C C . ASP A 1 102 ? -4.754 -15.998 42.970 1.00 91.44 102 ASP A C 1
ATOM 791 O O . ASP A 1 102 ? -4.879 -17.043 43.608 1.00 91.44 102 ASP A O 1
ATOM 795 N N . SER A 1 103 ? -4.035 -14.967 43.434 1.00 87.19 103 SER A N 1
ATOM 796 C CA . SER A 1 103 ? -3.386 -14.928 44.756 1.00 87.19 103 SER A CA 1
ATOM 797 C C . SER A 1 103 ? -4.335 -14.523 45.898 1.00 87.19 103 SER A C 1
ATOM 799 O O . SER A 1 103 ? -3.895 -14.397 47.039 1.00 87.19 103 SER A O 1
ATOM 801 N N . GLY A 1 104 ? -5.623 -14.317 45.612 1.00 90.56 104 GLY A N 1
ATOM 802 C CA . GLY A 1 104 ? -6.629 -13.847 46.562 1.00 90.56 104 GLY A CA 1
ATOM 803 C C . GLY A 1 104 ? -6.798 -12.326 46.571 1.00 90.56 104 GLY A C 1
ATOM 804 O O . GLY A 1 104 ? -6.514 -11.638 45.587 1.00 90.56 104 GLY A O 1
ATOM 805 N N . VAL A 1 105 ? -7.303 -11.813 47.695 1.00 92.31 105 VAL A N 1
ATOM 806 C CA . VAL A 1 105 ? -7.592 -10.389 47.910 1.00 92.31 105 VAL A CA 1
ATOM 807 C C . VAL A 1 105 ? -6.293 -9.579 47.864 1.00 92.31 105 VAL A C 1
ATOM 809 O O . VAL A 1 105 ? -5.315 -9.913 48.532 1.00 92.31 105 VAL A O 1
ATOM 812 N N . VAL A 1 106 ? -6.276 -8.510 47.062 1.00 93.69 106 VAL A N 1
ATOM 813 C CA . VAL A 1 106 ? -5.092 -7.639 46.912 1.00 93.69 106 VAL A CA 1
ATOM 814 C C . VAL A 1 106 ? -5.181 -6.343 47.712 1.00 93.69 106 VAL A C 1
ATOM 816 O O . VAL A 1 106 ? -4.188 -5.636 47.884 1.00 93.69 106 VAL A O 1
ATOM 819 N N . LEU A 1 107 ? -6.379 -6.025 48.190 1.00 93.12 107 LEU A N 1
ATOM 820 C CA . LEU A 1 107 ? -6.698 -4.797 48.891 1.00 93.12 107 LEU A CA 1
ATOM 821 C C . LEU A 1 107 ? -7.641 -5.119 50.048 1.00 93.12 107 LEU A C 1
ATOM 823 O O . LEU A 1 107 ? -8.721 -5.657 49.824 1.00 93.12 107 LEU A O 1
ATOM 827 N N . GLU A 1 108 ? -7.248 -4.728 51.255 1.00 93.75 108 GLU A N 1
ATOM 828 C CA . GLU A 1 108 ? -8.028 -4.853 52.486 1.00 93.75 108 GLU A CA 1
ATOM 829 C C . GLU A 1 108 ? -8.552 -3.461 52.890 1.00 93.75 108 GLU A C 1
ATOM 831 O O . GLU A 1 108 ? -7.784 -2.615 53.361 1.00 93.75 108 GLU A O 1
ATOM 836 N N . PRO A 1 109 ? -9.849 -3.159 52.684 1.00 93.69 109 PRO A N 1
ATOM 837 C CA . PRO A 1 109 ? -10.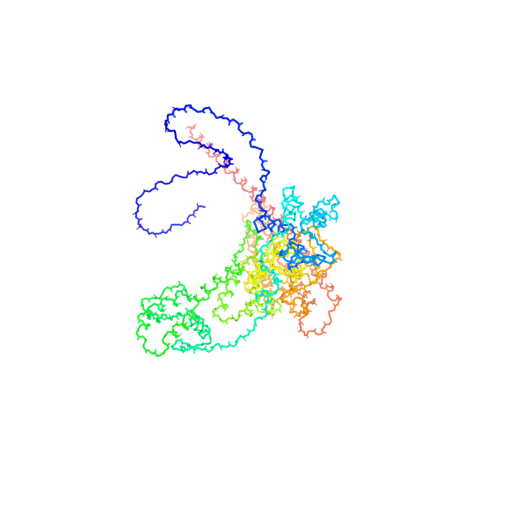404 -1.847 53.000 1.00 93.69 109 PRO A CA 1
ATOM 838 C C . PRO A 1 109 ? -10.216 -1.475 54.477 1.00 93.69 109 PRO A C 1
ATOM 840 O O . PRO A 1 109 ? -10.691 -2.167 55.375 1.00 93.69 109 PRO A O 1
ATOM 843 N N . GLY A 1 110 ? -9.569 -0.338 54.727 1.00 93.81 110 GLY A N 1
ATOM 844 C CA . GLY A 1 110 ? -9.265 0.163 56.068 1.00 93.81 110 GLY A CA 1
ATOM 845 C C . GLY A 1 110 ? -7.919 -0.295 56.639 1.00 93.81 110 GLY A C 1
ATOM 846 O O . GLY A 1 110 ? -7.534 0.220 57.688 1.00 93.81 110 GLY A O 1
ATOM 847 N N . ASP A 1 111 ? -7.199 -1.198 55.964 1.00 94.81 111 ASP A N 1
ATOM 848 C CA . ASP A 1 111 ? -5.873 -1.668 56.379 1.00 94.81 111 ASP A CA 1
ATOM 849 C C . ASP A 1 111 ? -4.897 -1.705 55.189 1.00 94.81 111 ASP A C 1
ATOM 851 O O . ASP A 1 111 ? -4.726 -2.700 54.476 1.00 94.81 111 ASP A O 1
ATOM 855 N N . ALA A 1 112 ? -4.239 -0.568 54.959 1.00 93.25 112 ALA A N 1
ATOM 856 C CA . ALA A 1 112 ? -3.247 -0.433 53.902 1.00 93.25 112 ALA A CA 1
ATOM 857 C C . ALA A 1 112 ? -2.008 -1.319 54.112 1.00 93.25 112 ALA A C 1
ATOM 859 O O . ALA A 1 112 ? -1.394 -1.729 53.129 1.00 93.25 112 ALA A O 1
ATOM 860 N N . ASP A 1 113 ? -1.640 -1.632 55.356 1.00 91.25 113 ASP A N 1
ATOM 861 C CA . ASP A 1 113 ? -0.447 -2.435 55.648 1.00 91.25 113 ASP A CA 1
ATOM 862 C C . ASP A 1 113 ? -0.705 -3.938 55.453 1.00 91.25 113 ASP A C 1
ATOM 864 O O . ASP A 1 113 ? 0.223 -4.679 55.136 1.00 91.25 113 ASP A O 1
ATOM 868 N N . ALA A 1 114 ? -1.962 -4.382 55.564 1.00 92.81 114 ALA A N 1
ATOM 869 C CA . ALA A 1 114 ? -2.390 -5.734 55.195 1.00 92.81 114 ALA A CA 1
ATOM 870 C C . ALA A 1 114 ? -2.653 -5.917 53.684 1.00 92.81 114 ALA A C 1
ATOM 872 O O . ALA A 1 114 ? -2.877 -7.038 53.225 1.00 92.81 114 ALA A O 1
ATOM 873 N N . SER A 1 115 ? -2.633 -4.836 52.896 1.00 94.88 115 SER A N 1
ATOM 874 C CA . SER A 1 115 ? -2.955 -4.865 51.465 1.00 94.88 115 SER A CA 1
ATOM 875 C C . SER A 1 115 ? -1.736 -5.209 50.601 1.00 94.88 115 SER A C 1
ATOM 877 O O . SER A 1 115 ? -0.835 -4.384 50.419 1.00 94.88 115 SER A O 1
ATOM 879 N N . SER A 1 116 ? -1.739 -6.393 49.980 1.00 93.50 116 SER A N 1
ATOM 880 C CA . SER A 1 116 ? -0.626 -6.858 49.132 1.00 93.50 116 SER A CA 1
ATOM 881 C C . SER A 1 116 ? -0.368 -5.973 47.903 1.00 93.50 116 SER A C 1
ATOM 883 O O . SER A 1 116 ? 0.754 -5.931 47.401 1.00 93.50 116 SER A O 1
ATOM 885 N N . LEU A 1 117 ? -1.352 -5.185 47.445 1.00 93.69 117 LEU A N 1
ATOM 886 C CA . LEU A 1 117 ? -1.150 -4.166 46.410 1.00 93.69 117 LEU A CA 1
ATOM 887 C C . LEU A 1 117 ? -0.030 -3.182 46.792 1.00 93.69 117 LEU A C 1
ATOM 889 O O . LEU A 1 117 ? 0.826 -2.880 45.959 1.00 93.69 117 LEU A O 1
ATOM 893 N N . LEU A 1 118 ? -0.012 -2.696 48.041 1.00 94.38 118 LEU A N 1
ATOM 894 C CA . LEU A 1 118 ? 1.018 -1.766 48.514 1.00 94.38 118 LEU A CA 1
ATOM 895 C C . LEU A 1 118 ? 2.356 -2.449 48.758 1.00 94.38 118 LEU A C 1
ATOM 897 O O . LEU A 1 118 ? 3.387 -1.854 48.446 1.00 94.38 118 LEU A O 1
ATOM 901 N N . GLU A 1 119 ? 2.345 -3.684 49.256 1.00 93.12 119 GLU A N 1
ATOM 902 C CA . GLU A 1 119 ? 3.549 -4.512 49.364 1.00 93.12 119 GLU A CA 1
ATOM 903 C C . GLU A 1 119 ? 4.243 -4.611 47.998 1.00 93.12 119 GLU A C 1
ATOM 905 O O . GLU A 1 119 ? 5.400 -4.222 47.857 1.00 93.12 119 GLU A O 1
ATOM 910 N N . ARG A 1 120 ? 3.496 -4.985 46.951 1.00 93.00 120 ARG A N 1
ATOM 911 C CA . ARG A 1 120 ? 4.028 -5.122 45.589 1.00 93.00 120 ARG A CA 1
ATOM 912 C C . ARG A 1 120 ? 4.525 -3.812 44.994 1.00 93.00 120 ARG A C 1
ATOM 914 O O . ARG A 1 120 ? 5.559 -3.814 44.335 1.00 93.00 120 ARG A O 1
ATOM 921 N N . VAL A 1 121 ? 3.835 -2.686 45.188 1.00 94.50 121 VAL A N 1
ATOM 922 C CA . VAL A 1 121 ? 4.299 -1.411 44.599 1.00 94.50 121 VAL A CA 1
ATOM 923 C C . VAL A 1 121 ? 5.453 -0.761 45.368 1.00 94.50 121 VAL A C 1
ATOM 925 O O . VAL A 1 121 ? 6.125 0.119 44.827 1.00 94.50 121 VAL A O 1
ATOM 928 N N . THR A 1 122 ? 5.700 -1.183 46.614 1.00 93.38 122 THR A N 1
ATOM 929 C CA . THR A 1 122 ? 6.787 -0.663 47.463 1.00 93.38 122 THR A CA 1
ATOM 930 C C . THR A 1 122 ? 7.936 -1.648 47.678 1.00 93.38 122 THR A C 1
ATOM 932 O O . THR A 1 122 ? 8.889 -1.304 48.378 1.00 93.38 122 THR A O 1
ATOM 935 N N . ASP A 1 123 ? 7.890 -2.825 47.045 1.00 92.62 123 ASP A N 1
ATOM 936 C CA . ASP A 1 123 ? 8.915 -3.855 47.204 1.00 92.62 123 ASP A CA 1
ATOM 937 C C . ASP A 1 123 ? 10.314 -3.336 46.823 1.00 92.62 123 ASP A C 1
ATOM 939 O O . ASP A 1 123 ? 10.532 -2.614 45.837 1.00 92.62 123 ASP A O 1
ATOM 943 N N . THR A 1 124 ? 11.290 -3.688 47.652 1.00 89.44 124 THR A N 1
ATOM 944 C CA . THR A 1 124 ? 12.693 -3.346 47.428 1.00 89.44 124 THR A CA 1
ATOM 945 C C . THR A 1 124 ? 13.332 -4.204 46.344 1.00 89.44 124 THR A C 1
ATOM 947 O O . THR A 1 124 ? 14.245 -3.722 45.671 1.00 89.44 124 THR A O 1
ATOM 950 N N . ASP A 1 125 ? 12.847 -5.432 46.154 1.00 90.12 125 ASP A N 1
ATOM 951 C CA . ASP A 1 125 ? 13.286 -6.326 45.090 1.00 90.12 125 ASP A CA 1
ATOM 952 C C . ASP A 1 125 ? 12.662 -5.892 43.756 1.00 90.12 125 ASP A C 1
ATOM 954 O O . ASP A 1 125 ? 11.441 -5.861 43.595 1.00 90.12 125 ASP A O 1
ATOM 958 N N . SER A 1 126 ? 13.503 -5.523 42.787 1.00 84.38 126 SER A N 1
ATOM 959 C CA . SER A 1 126 ? 13.062 -5.085 41.459 1.00 84.38 126 SER A CA 1
ATOM 960 C C . SER A 1 126 ? 12.306 -6.166 40.693 1.00 84.38 126 SER A C 1
ATOM 962 O O . SER A 1 126 ? 11.456 -5.813 39.877 1.00 84.38 126 S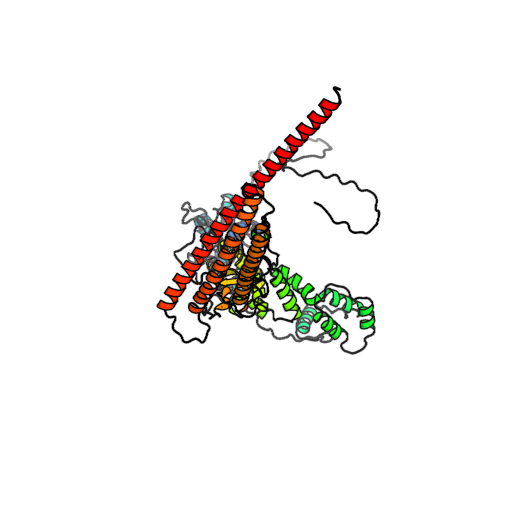ER A O 1
ATOM 964 N N . ASP A 1 127 ? 12.579 -7.442 40.976 1.00 84.00 127 ASP A N 1
ATOM 965 C CA . ASP A 1 127 ? 11.951 -8.572 40.287 1.00 84.00 127 ASP A CA 1
ATOM 966 C C . ASP A 1 127 ? 10.542 -8.865 40.830 1.00 84.00 127 ASP A C 1
ATOM 968 O O . ASP A 1 127 ? 9.724 -9.483 40.149 1.00 84.00 127 ASP A O 1
ATOM 972 N N . GLN A 1 128 ? 10.241 -8.419 42.055 1.00 87.25 128 GLN A N 1
ATOM 973 C CA . GLN A 1 128 ? 8.928 -8.578 42.694 1.00 87.25 128 GLN A CA 1
ATOM 974 C C . GLN A 1 128 ? 8.095 -7.293 42.688 1.00 87.25 128 GLN A C 1
ATOM 976 O O . GLN A 1 128 ? 6.863 -7.362 42.803 1.00 87.25 128 GLN A O 1
ATOM 981 N N . ARG A 1 129 ? 8.753 -6.132 42.556 1.00 92.81 129 ARG A N 1
ATOM 982 C CA . ARG A 1 129 ? 8.108 -4.820 42.563 1.00 92.81 129 ARG A CA 1
ATOM 983 C C . ARG A 1 129 ? 7.253 -4.609 41.318 1.00 92.81 129 ARG A C 1
ATOM 985 O O . ARG A 1 129 ? 7.666 -4.893 40.199 1.00 92.81 129 ARG A O 1
ATOM 992 N N . MET A 1 130 ? 6.094 -3.988 41.518 1.00 92.25 130 MET A N 1
ATOM 993 C CA . MET A 1 130 ? 5.222 -3.526 40.442 1.00 92.25 130 MET A CA 1
ATOM 994 C C . MET A 1 130 ? 5.291 -1.996 40.261 1.00 92.25 130 MET A C 1
ATOM 996 O O . MET A 1 130 ? 5.247 -1.259 41.251 1.00 92.25 130 MET A O 1
ATOM 1000 N N . PRO A 1 131 ? 5.346 -1.480 39.017 1.00 91.81 131 PRO A N 1
ATOM 1001 C CA . PRO A 1 131 ? 5.521 -2.225 37.764 1.00 91.81 131 PRO A CA 1
ATOM 1002 C C . PRO A 1 131 ? 6.919 -2.876 37.664 1.00 91.81 131 PRO A C 1
ATOM 1004 O O . PRO A 1 131 ? 7.860 -2.305 38.230 1.00 91.81 131 PRO A O 1
ATOM 1007 N N . PRO A 1 132 ? 7.071 -4.003 36.938 1.00 87.31 132 PRO A N 1
ATOM 1008 C CA . PRO A 1 132 ? 8.357 -4.680 36.774 1.00 87.31 132 PRO A CA 1
ATOM 1009 C C . PRO A 1 132 ? 9.419 -3.778 36.147 1.00 87.31 132 PRO A C 1
ATOM 1011 O O . PRO A 1 132 ? 9.111 -2.844 35.389 1.00 87.31 132 PRO A O 1
ATOM 1014 N N . GLU A 1 133 ? 10.689 -4.063 36.439 1.00 82.94 133 GLU A N 1
ATOM 1015 C CA . GLU A 1 133 ? 11.790 -3.327 35.828 1.00 82.94 133 GLU A CA 1
ATOM 1016 C C . GLU A 1 133 ? 11.745 -3.450 34.299 1.00 82.94 133 GLU A C 1
ATOM 1018 O O . GLU A 1 133 ? 11.701 -4.533 33.727 1.00 82.94 133 GLU A O 1
ATOM 1023 N N . GLY A 1 134 ? 11.748 -2.300 33.623 1.00 78.62 134 GLY A N 1
ATOM 1024 C CA . GLY A 1 134 ? 11.672 -2.224 32.169 1.00 78.62 134 GLY A CA 1
ATOM 1025 C C . GLY A 1 134 ? 10.260 -2.024 31.613 1.00 78.62 134 GLY A C 1
ATOM 1026 O O . GLY A 1 134 ? 10.166 -1.396 30.557 1.00 78.62 134 GLY A O 1
ATOM 1027 N N . ASP A 1 135 ? 9.207 -2.440 32.321 1.00 76.56 135 ASP A N 1
ATOM 1028 C CA . ASP A 1 135 ? 7.811 -2.361 31.853 1.00 76.56 135 ASP A CA 1
ATOM 1029 C C . ASP A 1 135 ? 7.057 -1.132 32.382 1.00 76.56 135 ASP A C 1
ATOM 1031 O O . ASP A 1 135 ? 6.030 -0.727 31.837 1.00 76.56 135 ASP A O 1
ATOM 1035 N N . GLY A 1 136 ? 7.589 -0.468 33.409 1.00 81.12 136 GLY A N 1
ATOM 1036 C CA . GLY A 1 136 ? 7.029 0.781 33.906 1.00 81.12 136 GLY A CA 1
ATOM 1037 C C . GLY A 1 136 ? 7.973 1.545 34.822 1.00 81.12 136 GLY A C 1
ATOM 1038 O O . GLY A 1 136 ? 9.018 1.063 35.251 1.00 81.12 136 GLY A O 1
ATOM 1039 N N . THR A 1 137 ? 7.604 2.790 35.121 1.00 88.81 137 THR A N 1
ATOM 1040 C CA . THR A 1 137 ? 8.301 3.571 36.149 1.00 88.81 137 THR A CA 1
ATOM 1041 C C . THR A 1 137 ? 7.712 3.246 37.521 1.00 88.81 137 THR A C 1
ATOM 1043 O O . THR A 1 137 ? 6.480 3.207 37.633 1.00 88.81 137 THR A O 1
ATOM 1046 N N . PRO A 1 138 ? 8.535 3.099 38.576 1.00 92.00 138 PRO A N 1
ATOM 1047 C CA . PRO A 1 138 ? 8.033 2.938 39.937 1.00 92.00 138 PRO A CA 1
ATOM 1048 C C . PRO A 1 138 ? 7.064 4.059 40.325 1.00 92.00 138 PRO A C 1
ATOM 1050 O O . PRO A 1 138 ? 7.116 5.171 39.776 1.00 92.00 138 PRO A O 1
ATOM 1053 N N . LEU A 1 139 ? 6.154 3.769 41.253 1.00 95.12 139 LEU A N 1
ATOM 1054 C CA . LEU A 1 139 ? 5.319 4.807 41.844 1.00 95.12 139 LEU A CA 1
ATOM 1055 C C . LEU A 1 139 ? 6.207 5.732 42.680 1.00 95.12 139 LEU A C 1
ATOM 1057 O O . LEU A 1 139 ? 7.110 5.284 43.385 1.00 95.12 139 LEU A O 1
ATOM 1061 N N . ASN A 1 140 ? 5.967 7.036 42.582 1.00 95.25 140 ASN A N 1
ATOM 1062 C CA . ASN A 1 140 ? 6.631 7.985 43.469 1.00 95.25 140 ASN A CA 1
ATOM 1063 C C . ASN A 1 140 ? 5.957 7.985 44.856 1.00 95.25 140 ASN A C 1
ATOM 1065 O O . ASN A 1 140 ? 4.871 7.434 45.037 1.00 95.25 140 ASN A O 1
ATOM 1069 N N . SER A 1 141 ? 6.589 8.626 45.841 1.00 95.50 141 SER A N 1
ATOM 1070 C CA . SER A 1 141 ? 6.086 8.644 47.220 1.00 95.50 141 SER A CA 1
ATOM 1071 C C . SER A 1 141 ? 4.684 9.249 47.355 1.00 95.50 141 SER A C 1
ATOM 1073 O O . SER A 1 141 ? 3.905 8.784 48.174 1.00 95.50 141 SER A O 1
ATOM 1075 N N . GLU A 1 142 ? 4.343 10.256 46.547 1.00 95.81 142 GLU A N 1
ATOM 1076 C CA . GLU A 1 142 ? 3.019 10.894 46.557 1.00 95.81 142 GLU A CA 1
ATOM 1077 C C . GLU A 1 142 ? 1.933 9.951 46.019 1.00 95.81 142 GLU A C 1
ATOM 1079 O O . GLU A 1 142 ? 0.852 9.847 46.593 1.00 95.81 142 GLU A O 1
ATOM 1084 N N . GLN A 1 143 ? 2.239 9.205 44.956 1.00 96.69 143 GLN A N 1
ATOM 1085 C CA . GLN A 1 143 ? 1.344 8.200 44.380 1.00 96.69 143 GLN A CA 1
ATOM 1086 C C . GLN A 1 143 ? 1.102 7.043 45.352 1.00 96.69 143 GLN A C 1
ATOM 1088 O O . GLN A 1 143 ? -0.042 6.631 45.539 1.00 96.69 143 GLN A O 1
ATOM 1093 N N . VAL A 1 144 ? 2.164 6.549 46.000 1.00 96.50 144 VAL A N 1
ATOM 1094 C CA . VAL A 1 144 ? 2.057 5.512 47.038 1.00 96.50 144 VAL A CA 1
ATOM 1095 C C . VAL A 1 144 ? 1.198 6.008 48.201 1.00 96.50 144 VAL A C 1
ATOM 1097 O O . VAL A 1 144 ? 0.297 5.295 48.636 1.00 96.50 144 VAL A O 1
ATOM 1100 N N . GLU A 1 145 ? 1.424 7.237 48.673 1.00 96.62 145 GLU A N 1
ATOM 1101 C CA . GLU A 1 145 ? 0.663 7.802 49.791 1.00 96.62 145 GLU A CA 1
ATOM 1102 C C . GLU A 1 145 ? -0.810 8.051 49.438 1.00 96.62 145 GLU A C 1
ATOM 1104 O O . GLU A 1 145 ? -1.694 7.840 50.267 1.00 96.62 145 GLU A O 1
ATOM 1109 N N . THR A 1 146 ? -1.093 8.427 48.188 1.00 96.81 146 THR A N 1
ATOM 1110 C CA . THR A 1 146 ? -2.462 8.580 47.673 1.00 96.81 146 THR A CA 1
ATOM 1111 C C . THR A 1 146 ? -3.216 7.251 47.725 1.00 96.81 146 THR A C 1
ATOM 1113 O O . THR A 1 146 ? -4.328 7.194 48.250 1.00 96.81 146 THR A O 1
ATOM 1116 N N . ILE A 1 147 ? -2.600 6.166 47.238 1.00 96.19 147 ILE A N 1
ATOM 1117 C CA . ILE A 1 147 ? -3.193 4.820 47.286 1.00 96.19 147 ILE A CA 1
ATOM 1118 C C . ILE A 1 147 ? -3.346 4.355 48.740 1.00 96.19 147 ILE A C 1
ATOM 1120 O O . ILE A 1 147 ? -4.402 3.849 49.111 1.00 96.19 147 ILE A O 1
ATOM 1124 N N . ARG A 1 148 ? -2.332 4.573 49.586 1.00 96.75 148 ARG A N 1
ATOM 1125 C CA . ARG A 1 148 ? -2.361 4.226 51.015 1.00 96.75 148 ARG A CA 1
ATOM 1126 C C . ARG A 1 148 ? -3.489 4.917 51.764 1.00 96.75 148 ARG A C 1
ATOM 1128 O O . ARG A 1 148 ? -4.223 4.260 52.500 1.00 96.75 148 ARG A O 1
ATOM 1135 N N . THR A 1 149 ? -3.647 6.221 51.563 1.00 96.06 149 THR A N 1
ATOM 1136 C CA . THR A 1 149 ? -4.713 6.997 52.201 1.00 96.06 149 THR A CA 1
ATOM 1137 C C . THR A 1 149 ? -6.078 6.501 51.736 1.00 96.06 149 THR A C 1
ATOM 1139 O O . THR A 1 149 ? -6.931 6.220 52.572 1.00 96.06 149 THR A O 1
ATOM 1142 N N . TRP A 1 150 ? -6.259 6.285 50.430 1.00 96.00 150 TRP A N 1
ATOM 1143 C CA . TRP A 1 150 ? -7.503 5.745 49.880 1.00 96.00 150 TRP A CA 1
ATOM 1144 C C . TRP A 1 150 ? -7.874 4.377 50.473 1.00 96.00 150 TRP A C 1
ATOM 1146 O O . TRP A 1 150 ? -9.023 4.177 50.869 1.00 96.00 150 TRP A O 1
ATOM 1156 N N . ILE A 1 151 ? -6.914 3.453 50.606 1.00 95.62 151 ILE A N 1
ATOM 1157 C CA . ILE A 1 151 ? -7.158 2.144 51.232 1.00 95.62 151 ILE A CA 1
ATOM 1158 C C . ILE A 1 151 ? -7.576 2.314 52.696 1.00 95.62 151 ILE A C 1
ATOM 1160 O O . ILE A 1 151 ? -8.594 1.754 53.103 1.00 95.62 151 ILE A O 1
ATOM 1164 N N . ASN A 1 152 ? -6.852 3.126 53.471 1.00 95.94 152 ASN A N 1
ATOM 1165 C CA . ASN A 1 152 ? -7.157 3.385 54.885 1.00 95.94 152 ASN A CA 1
ATOM 1166 C C . ASN A 1 152 ? -8.505 4.096 55.096 1.00 95.94 152 ASN A C 1
ATOM 1168 O O . ASN A 1 152 ? -9.142 3.932 56.135 1.00 95.94 152 ASN A O 1
ATOM 1172 N N . GLU A 1 153 ? -8.974 4.862 54.110 1.00 94.31 153 GLU A N 1
ATOM 1173 C CA . GLU A 1 153 ? -10.313 5.460 54.098 1.00 94.31 153 GLU A CA 1
ATOM 1174 C C . GLU A 1 153 ? -11.427 4.455 53.756 1.00 94.31 153 GLU A C 1
ATOM 1176 O O . GLU A 1 153 ? -12.603 4.820 53.745 1.00 94.31 153 GLU A O 1
ATOM 1181 N N . GLY A 1 154 ? 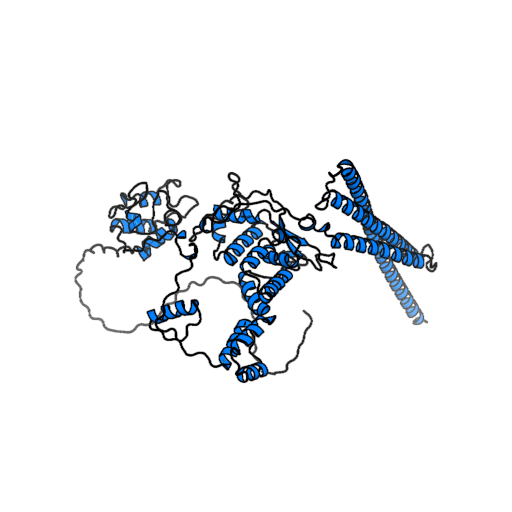-11.077 3.186 53.533 1.00 93.50 154 GLY A N 1
ATOM 1182 C CA . GLY A 1 154 ? -12.006 2.105 53.217 1.00 93.50 154 GLY A CA 1
ATOM 1183 C C . GLY A 1 154 ? -12.138 1.826 51.722 1.00 93.50 154 GLY A C 1
ATOM 1184 O O . GLY A 1 154 ? -13.133 1.229 51.321 1.00 93.50 154 GLY A O 1
ATOM 1185 N N . ALA A 1 155 ? -11.177 2.273 50.904 1.00 93.38 155 ALA A N 1
ATOM 1186 C CA . ALA A 1 155 ? -11.152 2.089 49.452 1.00 93.38 155 ALA A CA 1
ATOM 1187 C C . ALA A 1 155 ? -12.465 2.498 48.763 1.00 93.38 155 ALA A C 1
ATOM 1189 O O . ALA A 1 155 ? -12.979 1.818 47.873 1.00 93.38 155 ALA A O 1
ATOM 1190 N N . ILE A 1 156 ? -13.028 3.627 49.202 1.00 92.62 156 ILE A N 1
ATOM 1191 C CA . ILE A 1 156 ? -14.313 4.127 48.717 1.00 92.62 156 ILE A CA 1
ATOM 1192 C C . ILE A 1 156 ? -14.181 4.479 47.232 1.00 92.62 156 ILE A C 1
ATOM 1194 O O . ILE A 1 156 ? -13.312 5.258 46.841 1.00 92.62 156 ILE A O 1
ATOM 1198 N N . ALA A 1 157 ? -15.062 3.920 46.408 1.00 90.94 157 ALA A N 1
ATOM 1199 C CA . ALA A 1 157 ? -15.164 4.215 44.987 1.00 90.94 157 ALA A CA 1
ATOM 1200 C C . ALA A 1 157 ? -16.644 4.234 44.565 1.00 90.94 157 ALA A C 1
ATOM 1202 O O . ALA A 1 157 ? -17.454 3.504 45.146 1.00 90.94 157 ALA A O 1
ATOM 1203 N N . PRO A 1 158 ? -17.029 5.076 43.589 1.00 87.81 158 PRO A N 1
ATOM 1204 C CA . PRO A 1 158 ? -18.373 5.040 43.028 1.00 87.81 158 PRO A CA 1
ATOM 1205 C C . PRO A 1 158 ? -18.606 3.741 42.248 1.00 87.81 158 PRO A C 1
ATOM 1207 O O . PRO A 1 158 ? -17.663 3.083 41.810 1.00 87.81 158 PRO A O 1
ATOM 1210 N N . GLU A 1 159 ? -19.875 3.396 42.032 1.00 87.56 159 GLU A N 1
ATOM 1211 C CA . GLU A 1 159 ? -20.223 2.336 41.089 1.00 87.56 159 GLU A CA 1
ATOM 1212 C C . GLU A 1 159 ?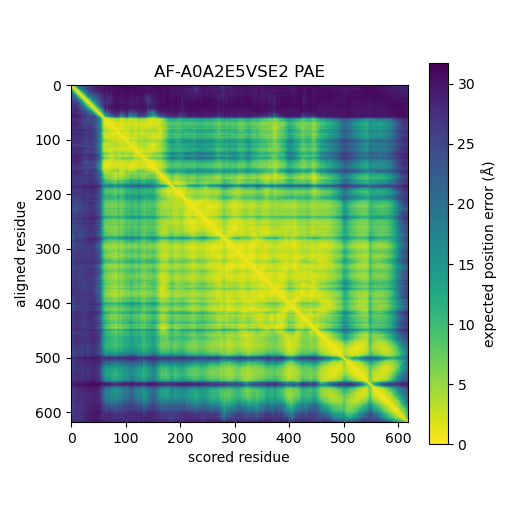 -19.815 2.779 39.679 1.00 87.56 159 GLU A C 1
ATOM 1214 O O . GLU A 1 159 ? -20.289 3.797 39.166 1.00 87.56 159 GLU A O 1
ATOM 1219 N N . GLU A 1 160 ? -18.895 2.034 39.074 1.00 89.88 160 GLU A N 1
ATOM 1220 C CA . GLU A 1 160 ? -18.373 2.310 37.742 1.00 89.88 160 GLU A CA 1
ATOM 1221 C C . GLU A 1 160 ? -18.576 1.107 36.814 1.00 89.88 160 GLU A C 1
ATOM 1223 O O . GLU A 1 160 ? -18.573 -0.042 37.271 1.00 89.88 160 GLU A O 1
ATOM 1228 N N . PRO A 1 161 ? -18.765 1.344 35.505 1.00 90.19 161 PRO A N 1
ATOM 1229 C CA . PRO A 1 161 ? -18.905 0.259 34.550 1.00 90.19 161 PRO A CA 1
ATOM 1230 C C . PRO A 1 161 ? -17.605 -0.542 34.468 1.00 90.19 161 PRO A C 1
ATOM 1232 O O . PRO A 1 161 ? -16.524 0.027 34.321 1.00 90.19 161 PRO A O 1
ATOM 1235 N N . ILE A 1 162 ? -17.725 -1.869 34.509 1.00 90.88 162 ILE A N 1
ATOM 1236 C CA . ILE A 1 162 ? -16.597 -2.771 34.279 1.00 90.88 162 ILE A CA 1
ATOM 1237 C C . ILE A 1 162 ? -16.239 -2.722 32.787 1.00 90.88 162 ILE A C 1
ATOM 1239 O O . ILE A 1 162 ? -17.103 -3.028 31.958 1.00 90.88 162 ILE A O 1
ATOM 1243 N N . PRO A 1 163 ? -14.993 -2.372 32.420 1.00 88.50 163 PRO A N 1
ATOM 1244 C CA . PRO A 1 163 ? -14.564 -2.415 31.028 1.00 88.50 163 PRO A CA 1
ATOM 1245 C C . PRO A 1 163 ? -14.644 -3.845 30.473 1.00 88.50 163 PRO A C 1
ATOM 1247 O O . PRO A 1 163 ? -14.064 -4.776 31.048 1.00 88.50 163 PRO A O 1
ATOM 1250 N N . SER A 1 164 ? -15.360 -4.019 29.358 1.00 89.94 164 SER A N 1
ATOM 1251 C CA . SER A 1 164 ? -15.386 -5.274 28.603 1.00 89.94 164 SER A CA 1
ATOM 1252 C C . SER A 1 164 ? -14.066 -5.499 27.863 1.00 89.94 164 SER A C 1
ATOM 1254 O O . SER A 1 164 ? -13.272 -4.573 27.673 1.00 89.94 164 SER A O 1
ATOM 1256 N N . HIS A 1 165 ? -13.814 -6.740 27.439 1.00 88.50 165 HIS A N 1
ATOM 1257 C CA . HIS A 1 165 ? -12.648 -7.042 26.615 1.00 88.50 165 HIS A CA 1
ATOM 1258 C C . HIS A 1 165 ? -12.734 -6.255 25.291 1.00 88.50 165 HIS A C 1
ATOM 1260 O O . HIS A 1 165 ? -13.773 -6.323 24.632 1.00 88.50 165 HIS A O 1
ATOM 1266 N N . PRO A 1 166 ? -11.680 -5.544 24.836 1.00 87.62 166 PRO A N 1
ATOM 1267 C CA . PRO A 1 166 ? -11.759 -4.727 23.619 1.00 87.62 166 PRO A CA 1
ATOM 1268 C C . PRO A 1 166 ? -12.172 -5.495 22.363 1.00 87.62 166 PRO A C 1
ATOM 1270 O O . PRO A 1 166 ? -12.854 -4.944 21.508 1.00 87.62 166 PRO A O 1
ATOM 1273 N N . GLY A 1 167 ? -11.847 -6.787 22.280 1.00 87.38 167 GLY A N 1
ATOM 1274 C CA . GLY A 1 167 ? -12.323 -7.676 21.211 1.00 87.38 167 GLY A CA 1
ATOM 1275 C C . GLY A 1 167 ? -13.848 -7.845 21.139 1.00 87.38 167 GLY A C 1
ATOM 1276 O O . GLY A 1 167 ? -14.356 -8.226 20.092 1.00 87.38 167 GLY A O 1
ATOM 1277 N N . GLU A 1 168 ? -14.600 -7.527 22.197 1.00 89.75 168 GLU A N 1
ATOM 1278 C CA . GLU A 1 168 ? -16.073 -7.516 22.191 1.00 89.75 168 GLU A CA 1
ATOM 1279 C C . GLU A 1 168 ? -16.656 -6.250 21.545 1.00 89.75 168 GLU A C 1
ATOM 1281 O O . GLU A 1 168 ? -17.860 -6.173 21.294 1.00 89.75 168 GLU A O 1
ATOM 1286 N N . HIS A 1 169 ? -15.824 -5.245 21.258 1.00 90.44 169 HIS A N 1
ATOM 1287 C CA . HIS A 1 169 ? -16.268 -4.037 20.581 1.00 90.44 169 HIS A CA 1
ATOM 1288 C C . HIS A 1 169 ? -16.843 -4.377 19.198 1.00 90.44 169 HIS A C 1
ATOM 1290 O O . HIS A 1 169 ? -16.277 -5.177 18.455 1.00 90.44 169 HIS A O 1
ATOM 1296 N N . TRP A 1 170 ? -17.956 -3.735 18.823 1.00 89.69 170 TRP A N 1
ATOM 1297 C CA . TRP A 1 170 ? -18.721 -4.057 17.608 1.00 89.69 170 TRP A CA 1
ATOM 1298 C C . TRP A 1 170 ? -17.881 -4.047 16.321 1.00 89.69 170 TRP A C 1
ATOM 1300 O O . TRP A 1 170 ? -18.191 -4.785 15.392 1.00 89.69 170 TRP A O 1
ATOM 1310 N N . ALA A 1 171 ? -16.816 -3.239 16.274 1.00 89.88 171 ALA A N 1
ATOM 1311 C CA . ALA A 1 171 ? -15.913 -3.139 15.125 1.00 89.88 171 ALA A CA 1
ATOM 1312 C C . ALA A 1 171 ? -15.103 -4.424 14.869 1.00 89.88 171 ALA A C 1
ATOM 1314 O O . ALA A 1 171 ? -14.677 -4.664 13.745 1.00 89.88 171 ALA A O 1
ATOM 1315 N N . TYR A 1 172 ? -14.920 -5.252 15.899 1.00 90.25 172 TYR A N 1
ATOM 1316 C CA . TYR A 1 172 ? -14.232 -6.542 15.830 1.00 90.25 172 TYR A CA 1
ATOM 1317 C C . TYR A 1 172 ? -15.195 -7.724 15.713 1.00 90.25 172 TYR A C 1
ATOM 1319 O O . TYR A 1 172 ? -14.782 -8.874 15.576 1.00 90.25 172 TYR A O 1
ATOM 1327 N N . GLN A 1 173 ? -16.496 -7.451 15.757 1.00 89.19 173 GLN A N 1
ATOM 1328 C CA . GLN A 1 173 ? -17.522 -8.466 15.621 1.00 89.19 173 GLN A CA 1
ATOM 1329 C C . GLN A 1 173 ? -17.902 -8.627 14.154 1.00 89.19 173 GLN A C 1
ATOM 1331 O O . GLN A 1 173 ? -18.034 -7.662 13.398 1.00 89.19 173 GLN A O 1
ATOM 1336 N N . LYS A 1 174 ? -18.135 -9.874 13.743 1.00 87.75 174 LYS A N 1
ATOM 1337 C CA . LYS A 1 174 ? -18.592 -10.163 12.385 1.00 87.75 174 LYS A CA 1
ATOM 1338 C C . LYS A 1 174 ? -19.930 -9.468 12.132 1.00 87.75 174 LYS A C 1
ATOM 1340 O O . LYS A 1 174 ? -20.920 -9.741 12.810 1.00 87.75 174 LYS A O 1
ATOM 1345 N N . THR A 1 175 ? -19.979 -8.614 11.112 1.00 88.81 175 THR A N 1
ATOM 1346 C CA . THR A 1 175 ? -21.220 -7.946 10.717 1.00 88.81 175 THR A CA 1
ATOM 1347 C C . THR A 1 175 ? -22.236 -8.975 10.222 1.00 88.81 175 THR A C 1
ATOM 1349 O O . THR A 1 175 ? -21.976 -9.739 9.290 1.00 88.81 175 THR A O 1
ATOM 1352 N N . VAL A 1 176 ? -23.416 -8.986 10.838 1.00 91.69 176 VAL A N 1
ATOM 1353 C CA . VAL A 1 176 ? -24.561 -9.803 10.424 1.00 91.69 176 VAL A CA 1
ATOM 1354 C C . VAL A 1 176 ? -25.642 -8.899 9.852 1.00 91.69 176 VAL A C 1
ATOM 1356 O O . VAL A 1 176 ? -25.860 -7.796 10.348 1.00 91.69 176 VAL A O 1
ATOM 1359 N N . ARG A 1 177 ? -26.318 -9.344 8.789 1.00 90.94 177 ARG A N 1
ATOM 1360 C CA . ARG A 1 177 ? -27.396 -8.564 8.174 1.00 90.94 177 ARG A CA 1
ATOM 1361 C C . ARG A 1 177 ? -28.596 -8.514 9.134 1.00 90.94 177 ARG A C 1
ATOM 1363 O O . ARG A 1 177 ? -29.175 -9.571 9.389 1.00 90.94 177 ARG A O 1
ATOM 1370 N N . PRO A 1 178 ? -28.985 -7.336 9.652 1.00 91.94 178 PRO A N 1
ATOM 1371 C CA . PRO A 1 178 ? -30.119 -7.238 10.559 1.00 91.94 178 PRO A CA 1
ATOM 1372 C C . PRO A 1 178 ? -31.449 -7.395 9.803 1.00 91.94 178 PRO A C 1
ATOM 1374 O O . PRO A 1 178 ? -31.505 -7.151 8.591 1.00 91.94 178 PRO A O 1
ATOM 1377 N N . PRO A 1 179 ? -32.539 -7.773 10.496 1.00 94.38 179 PRO A N 1
ATOM 1378 C CA . PRO A 1 179 ? -33.876 -7.687 9.925 1.00 94.38 179 PRO A CA 1
ATOM 1379 C C . PRO A 1 179 ? -34.223 -6.225 9.615 1.00 94.38 179 PRO A C 1
ATOM 1381 O O . PRO A 1 179 ? -33.896 -5.320 10.383 1.00 94.38 179 PRO A O 1
ATOM 1384 N N . VAL A 1 180 ? -34.892 -5.996 8.485 1.00 95.19 180 VAL A N 1
ATOM 1385 C CA . VAL A 1 180 ? -35.335 -4.655 8.081 1.00 95.19 180 VAL A CA 1
ATOM 1386 C C . VAL A 1 180 ? -36.512 -4.227 8.972 1.00 95.19 180 VAL A C 1
ATOM 1388 O O . VAL A 1 180 ? -37.455 -5.010 9.126 1.00 95.19 180 VAL A O 1
ATOM 1391 N N . PRO A 1 181 ? -36.477 -3.033 9.591 1.00 93.50 181 PRO A N 1
ATOM 1392 C CA . PRO A 1 181 ? -37.517 -2.593 10.511 1.00 93.50 181 PRO A CA 1
ATOM 1393 C C . PRO A 1 181 ? -38.805 -2.224 9.773 1.00 93.50 181 PRO A C 1
ATOM 1395 O O . PRO A 1 181 ? -38.778 -1.658 8.683 1.00 93.50 181 PRO A O 1
ATOM 1398 N N . ALA A 1 182 ? -39.945 -2.495 10.407 1.00 89.00 182 ALA A N 1
ATOM 1399 C CA . ALA A 1 182 ? -41.229 -1.989 9.940 1.00 89.00 182 ALA A CA 1
ATOM 1400 C C . ALA A 1 182 ? -41.351 -0.488 10.252 1.00 89.00 182 ALA A C 1
ATOM 1402 O O . ALA A 1 182 ? -41.009 -0.052 11.351 1.00 89.00 182 ALA A O 1
ATOM 1403 N N . VAL A 1 183 ? -41.870 0.285 9.299 1.00 87.62 183 VAL A N 1
ATOM 1404 C CA . VAL A 1 183 ? -42.026 1.744 9.403 1.00 87.62 183 VAL A CA 1
ATOM 1405 C C . VAL A 1 183 ? -43.496 2.129 9.510 1.00 87.62 183 VAL A C 1
ATOM 1407 O O . VAL A 1 183 ? -44.345 1.514 8.863 1.00 87.62 183 VAL A O 1
ATOM 1410 N N . GLN A 1 184 ? -43.810 3.153 10.308 1.00 77.62 184 GLN A N 1
ATOM 1411 C CA . GLN A 1 184 ? -45.194 3.622 10.454 1.00 77.62 184 GLN A CA 1
ATOM 1412 C C . GLN A 1 184 ? -45.608 4.540 9.294 1.00 77.62 184 GLN A C 1
ATOM 1414 O O . GLN A 1 184 ? -46.758 4.508 8.860 1.00 77.62 184 GLN A O 1
ATOM 1419 N N . ASN A 1 185 ? -44.657 5.315 8.758 1.00 72.56 185 ASN A N 1
ATOM 1420 C CA . ASN A 1 185 ? -44.888 6.324 7.724 1.00 72.56 185 ASN A CA 1
ATOM 1421 C C . ASN A 1 185 ? -44.048 6.043 6.460 1.00 72.56 185 ASN A C 1
ATOM 1423 O O . ASN A 1 185 ? -42.973 6.621 6.295 1.00 72.56 185 ASN A O 1
ATOM 1427 N N . PRO A 1 186 ? -44.518 5.194 5.526 1.00 75.06 186 PRO A N 1
ATOM 1428 C CA . PRO A 1 186 ? -43.724 4.771 4.367 1.00 75.06 186 PRO A CA 1
ATOM 1429 C C . PRO A 1 186 ? -43.614 5.822 3.248 1.00 75.06 186 PRO A C 1
ATOM 1431 O O . PRO A 1 186 ? -43.017 5.542 2.217 1.00 75.06 186 PRO A O 1
ATOM 1434 N N . GLY A 1 187 ? -44.188 7.020 3.403 1.00 79.50 187 GLY A N 1
ATOM 1435 C CA . GLY A 1 187 ? -44.408 7.967 2.297 1.00 79.50 187 GLY A CA 1
ATOM 1436 C C . GLY A 1 187 ? -43.158 8.462 1.551 1.00 79.50 187 GLY A C 1
ATOM 1437 O O . GLY A 1 187 ? -43.297 8.951 0.436 1.00 79.50 187 GLY A O 1
ATOM 1438 N N . TRP A 1 188 ? -41.963 8.334 2.136 1.00 84.06 188 TRP A N 1
ATOM 1439 C CA . TRP A 1 188 ? -40.676 8.699 1.518 1.00 84.06 188 TRP A CA 1
ATOM 1440 C C . TRP A 1 188 ? -39.716 7.505 1.369 1.00 84.06 188 TRP A C 1
ATOM 1442 O O . TRP A 1 188 ? -38.605 7.653 0.866 1.00 84.06 188 TRP A O 1
ATOM 1452 N N . VAL A 1 189 ? -40.133 6.322 1.822 1.00 89.69 189 VAL A N 1
ATOM 1453 C CA . VAL A 1 189 ? -39.302 5.119 1.873 1.00 89.69 189 VAL A CA 1
ATOM 1454 C C . VAL A 1 189 ? -39.268 4.468 0.494 1.00 89.69 189 VAL A C 1
ATOM 1456 O O . VAL A 1 189 ? -40.294 3.999 0.007 1.00 89.69 189 VAL A O 1
ATOM 1459 N N . SER A 1 190 ? -38.084 4.399 -0.113 1.00 89.12 190 SER A N 1
ATOM 1460 C CA . SER A 1 190 ? -37.875 3.822 -1.449 1.00 89.12 190 SER A CA 1
ATOM 1461 C C . SER A 1 190 ? -37.081 2.514 -1.413 1.00 89.12 190 SER A C 1
ATOM 1463 O O . SER A 1 190 ? -37.221 1.676 -2.302 1.00 89.12 190 SER A O 1
ATOM 1465 N N . ASN A 1 191 ? -36.255 2.303 -0.386 1.00 92.44 191 ASN A N 1
ATOM 1466 C CA . ASN A 1 191 ? -35.447 1.094 -0.226 1.00 92.44 191 ASN A CA 1
ATOM 1467 C C . ASN A 1 191 ? -35.318 0.663 1.254 1.00 92.44 191 ASN A C 1
ATOM 1469 O O . ASN A 1 191 ? -35.911 1.252 2.158 1.00 92.44 191 ASN A O 1
ATOM 1473 N N . ALA A 1 192 ? -34.568 -0.412 1.512 1.00 94.12 192 ALA A N 1
ATOM 1474 C CA . ALA A 1 192 ? -34.381 -0.935 2.866 1.00 94.12 192 ALA A CA 1
ATOM 1475 C C . ALA A 1 192 ? -33.577 0.008 3.784 1.00 94.12 192 ALA A C 1
ATOM 1477 O O . ALA A 1 192 ? -33.849 0.038 4.979 1.00 94.12 192 ALA A O 1
ATOM 1478 N N . LEU A 1 193 ? -32.627 0.790 3.258 1.00 93.31 193 LEU A N 1
ATOM 1479 C CA . LEU A 1 193 ? -31.876 1.788 4.035 1.00 93.31 193 LEU A CA 1
ATOM 1480 C C . LEU A 1 193 ? -32.807 2.893 4.537 1.00 93.31 193 LEU A C 1
ATOM 1482 O O . LEU A 1 193 ? -32.742 3.260 5.709 1.00 93.31 193 LEU A O 1
ATOM 1486 N N . ASP A 1 194 ? -33.728 3.351 3.687 1.00 93.06 194 ASP A N 1
ATOM 1487 C CA . ASP A 1 194 ? -34.725 4.351 4.076 1.00 93.06 194 ASP A CA 1
ATOM 1488 C C . ASP A 1 194 ? -35.611 3.836 5.218 1.00 93.06 194 ASP A C 1
ATOM 1490 O O . ASP A 1 194 ? -35.990 4.614 6.088 1.00 93.06 194 ASP A O 1
ATOM 1494 N N . GLN A 1 195 ? -35.890 2.524 5.279 1.00 94.12 195 GLN A N 1
ATOM 1495 C CA . GLN A 1 195 ? -36.637 1.927 6.395 1.00 94.12 195 GLN A CA 1
ATOM 1496 C C . GLN A 1 195 ? -35.880 2.029 7.720 1.00 94.12 195 GLN A C 1
ATOM 1498 O O . GLN A 1 195 ? -36.482 2.366 8.739 1.00 94.12 195 GLN A O 1
ATOM 1503 N N . PHE A 1 196 ? -34.565 1.790 7.718 1.00 94.19 196 PHE A N 1
ATOM 1504 C CA . PHE A 1 196 ? -33.742 1.977 8.916 1.00 94.19 196 PHE A CA 1
ATOM 1505 C C . PHE A 1 196 ? -33.740 3.437 9.376 1.00 94.19 196 PHE A C 1
ATOM 1507 O O . PHE A 1 196 ? -33.943 3.705 10.559 1.00 94.19 196 PHE A O 1
ATOM 1514 N N . ILE A 1 197 ? -33.580 4.382 8.447 1.00 93.38 197 ILE A N 1
ATOM 1515 C CA . ILE A 1 197 ? -33.575 5.815 8.768 1.00 93.38 197 ILE A CA 1
ATOM 1516 C C . ILE A 1 197 ? -34.961 6.268 9.261 1.00 93.38 197 ILE A C 1
ATOM 1518 O O . ILE A 1 197 ? -35.055 6.986 10.255 1.00 93.38 197 ILE A O 1
ATOM 1522 N N . ALA A 1 198 ? -36.043 5.819 8.619 1.00 92.19 198 ALA A N 1
ATOM 1523 C CA . ALA A 1 198 ? -37.417 6.114 9.026 1.00 92.19 198 ALA A CA 1
ATOM 1524 C C . ALA A 1 198 ? -37.740 5.571 10.419 1.00 92.19 198 ALA A C 1
ATOM 1526 O O . ALA A 1 198 ? -38.290 6.305 11.234 1.00 92.19 198 ALA A O 1
ATOM 1527 N N . ALA A 1 199 ? -37.336 4.337 10.728 1.00 92.00 199 ALA A N 1
ATOM 1528 C CA . ALA A 1 199 ? -37.509 3.777 12.063 1.00 92.00 199 ALA A CA 1
ATOM 1529 C C . ALA A 1 199 ? -36.776 4.609 13.131 1.00 92.00 199 ALA A C 1
ATOM 1531 O O . ALA A 1 199 ? -37.333 4.861 14.200 1.00 92.00 199 ALA A O 1
ATOM 1532 N N . SER A 1 200 ? -35.559 5.088 12.844 1.00 92.38 200 SER A N 1
ATOM 1533 C CA . SER A 1 200 ? -34.840 5.996 13.745 1.00 92.38 200 SER A CA 1
ATOM 1534 C C . SER A 1 200 ? -35.534 7.352 13.888 1.00 92.38 200 SER A C 1
ATOM 1536 O O . SER A 1 200 ? -35.659 7.842 15.006 1.00 92.38 200 SER A O 1
ATOM 1538 N N . HIS A 1 201 ? -36.025 7.951 12.799 1.00 91.38 201 HIS A N 1
ATOM 1539 C CA . HIS A 1 201 ? -36.800 9.194 12.857 1.00 91.38 201 HIS A CA 1
ATOM 1540 C C . HIS A 1 201 ? -38.071 9.046 13.702 1.00 91.38 201 HIS A C 1
ATOM 1542 O O . HIS A 1 201 ? -38.319 9.896 14.557 1.00 91.38 201 HIS A O 1
ATOM 1548 N N . ASP A 1 202 ? -38.825 7.959 13.514 1.00 89.19 202 ASP A N 1
ATOM 1549 C CA . ASP A 1 202 ? -40.044 7.659 14.271 1.00 89.19 202 ASP A CA 1
ATOM 1550 C C . ASP A 1 202 ? -39.745 7.559 15.783 1.00 89.19 202 ASP A C 1
ATOM 1552 O O . ASP A 1 202 ? -40.496 8.095 16.598 1.00 89.19 202 ASP A O 1
ATOM 1556 N N . GLN A 1 203 ? -38.616 6.948 16.174 1.00 91.69 203 GLN A N 1
ATOM 1557 C CA . GLN A 1 203 ? -38.200 6.830 17.583 1.00 91.69 203 GLN A CA 1
ATOM 1558 C C . GLN A 1 203 ? -37.934 8.180 18.259 1.00 91.69 203 GLN A C 1
ATOM 1560 O O . GLN A 1 203 ? -38.210 8.332 19.448 1.00 91.69 203 GLN A O 1
ATOM 1565 N N . VAL A 1 204 ? -37.393 9.152 17.519 1.00 94.38 204 VAL A N 1
ATOM 1566 C CA . VAL A 1 204 ? -37.058 10.484 18.053 1.00 94.38 204 VAL A CA 1
ATOM 1567 C C . VAL A 1 204 ? -38.061 11.571 17.650 1.00 94.38 204 VAL A C 1
ATOM 1569 O O . VAL A 1 204 ? -37.831 12.749 17.920 1.00 94.38 204 VAL A O 1
ATOM 1572 N N . GLY A 1 205 ? -39.177 11.200 17.015 1.00 91.44 205 GLY A N 1
ATOM 1573 C CA . GLY A 1 205 ? -40.230 12.128 16.595 1.00 91.44 205 GLY A CA 1
ATOM 1574 C C . GLY A 1 205 ? -39.809 13.115 15.499 1.00 91.44 205 GLY A C 1
ATOM 1575 O O . GLY A 1 205 ? -40.338 14.226 15.443 1.00 91.44 205 GLY A O 1
ATOM 1576 N N . LEU A 1 206 ? -38.851 12.748 14.643 1.00 90.88 206 LEU A N 1
ATOM 1577 C CA . LEU A 1 206 ? -38.403 13.582 13.525 1.00 90.88 206 LEU A CA 1
ATOM 1578 C C . LEU A 1 206 ? -39.243 13.332 12.271 1.00 90.88 206 LEU A C 1
ATOM 1580 O O . LEU A 1 206 ? -39.588 12.204 11.941 1.00 90.88 206 LEU A O 1
ATOM 1584 N N . THR A 1 207 ? -39.541 14.403 11.536 1.00 85.62 207 THR A N 1
ATOM 1585 C CA . THR A 1 207 ? -40.214 14.329 10.232 1.00 85.62 207 THR A CA 1
ATOM 1586 C C . THR A 1 207 ? -39.250 14.788 9.136 1.00 85.62 207 THR A C 1
ATOM 1588 O O . THR A 1 207 ? -38.646 15.855 9.287 1.00 85.62 207 THR A O 1
ATOM 1591 N N . PRO A 1 208 ? -39.087 14.028 8.037 1.00 86.62 208 PRO A N 1
ATOM 1592 C CA . PRO A 1 208 ? -38.249 14.443 6.918 1.00 86.62 208 PRO A CA 1
ATOM 1593 C C . PRO A 1 208 ? -38.723 15.756 6.290 1.00 86.62 208 PRO A C 1
ATOM 1595 O O . PRO A 1 208 ? -39.921 16.029 6.194 1.00 86.62 208 PRO A O 1
ATOM 1598 N N . VAL A 1 209 ? -37.768 16.551 5.814 1.00 89.06 209 VAL A N 1
ATOM 1599 C CA . VAL A 1 209 ? -38.053 17.713 4.962 1.00 89.06 209 VAL A CA 1
ATOM 1600 C C . VAL A 1 209 ? -38.449 17.256 3.553 1.00 89.06 209 VAL A C 1
ATOM 1602 O O . VAL A 1 209 ? -38.041 16.169 3.137 1.00 89.06 209 VAL A O 1
ATOM 1605 N N . PRO A 1 210 ? -39.218 18.066 2.798 1.00 87.94 210 PRO A N 1
ATOM 1606 C CA . PRO A 1 210 ? -39.506 17.758 1.403 1.00 87.94 210 PRO A CA 1
ATOM 1607 C C . PRO A 1 210 ? -38.225 17.697 0.566 1.00 87.94 210 PRO A C 1
ATOM 1609 O O . PRO A 1 210 ? -37.196 18.289 0.913 1.00 87.94 210 PRO A O 1
ATOM 1612 N N . GLU A 1 211 ? -38.320 17.005 -0.567 1.00 88.88 211 GLU A N 1
ATOM 1613 C CA . GLU A 1 211 ? -37.248 16.940 -1.551 1.00 88.88 211 GLU A CA 1
ATOM 1614 C C . GLU A 1 211 ? -36.828 18.347 -2.011 1.00 88.88 211 GLU A C 1
ATOM 1616 O O . GLU A 1 211 ? -37.633 19.281 -2.093 1.00 88.88 211 GLU A O 1
ATOM 1621 N N . ALA A 1 212 ? -35.532 18.515 -2.273 1.00 94.44 212 ALA A N 1
ATOM 1622 C CA . ALA A 1 212 ? -35.004 19.788 -2.736 1.00 94.44 212 ALA A CA 1
ATOM 1623 C C . ALA A 1 212 ? -35.536 20.132 -4.139 1.00 94.44 212 ALA A C 1
ATOM 1625 O O . ALA A 1 212 ? -35.885 19.250 -4.919 1.00 94.44 212 ALA A O 1
ATOM 1626 N N . THR A 1 213 ? -35.560 21.423 -4.487 1.00 95.56 213 THR A N 1
ATOM 1627 C CA . THR A 1 213 ? -35.990 21.830 -5.832 1.00 95.56 213 THR A CA 1
ATOM 1628 C C . THR A 1 213 ? -35.055 21.248 -6.905 1.00 95.56 213 THR A C 1
ATOM 1630 O O . THR A 1 213 ? -33.872 21.015 -6.618 1.00 95.56 213 THR A O 1
ATOM 1633 N N . PRO A 1 214 ? -35.533 21.041 -8.147 1.00 95.69 214 PRO A N 1
ATOM 1634 C CA . PRO A 1 214 ? -34.738 20.416 -9.205 1.00 95.69 214 PRO A CA 1
ATOM 1635 C C . PRO A 1 214 ? -33.374 21.088 -9.440 1.00 95.69 214 PRO A C 1
ATOM 1637 O O . PRO A 1 214 ? -32.364 20.411 -9.608 1.00 95.69 214 PRO A O 1
ATOM 1640 N N . GLU A 1 215 ? -33.301 22.419 -9.369 1.00 96.31 215 GLU A N 1
ATOM 1641 C CA . GLU A 1 215 ? -32.053 23.179 -9.532 1.00 96.31 215 GLU A CA 1
ATOM 1642 C C . GLU A 1 215 ? -31.032 22.844 -8.436 1.00 96.31 215 GLU A C 1
ATOM 1644 O O . GLU A 1 215 ? -29.826 22.756 -8.683 1.00 96.31 215 GLU A O 1
ATOM 1649 N N . VAL A 1 216 ? -31.518 22.663 -7.204 1.00 97.06 216 VAL A N 1
ATOM 1650 C CA . VAL A 1 216 ? -30.690 22.335 -6.043 1.00 97.06 216 VAL A CA 1
ATOM 1651 C C . VAL A 1 216 ? -30.222 20.886 -6.115 1.00 97.06 216 VAL A C 1
ATOM 1653 O O . VAL A 1 216 ? -29.045 20.635 -5.841 1.00 97.06 216 VAL A O 1
ATOM 1656 N N . LEU A 1 217 ? -31.099 19.953 -6.500 1.00 96.06 217 LEU A N 1
ATOM 1657 C CA . LEU A 1 217 ? -30.740 18.547 -6.711 1.00 96.06 217 LEU A CA 1
ATOM 1658 C C . LEU A 1 217 ? -29.647 18.415 -7.769 1.00 96.06 217 LEU A C 1
ATOM 1660 O O . LEU A 1 217 ? -28.589 17.854 -7.479 1.00 96.06 217 LEU A O 1
ATOM 1664 N N . LEU A 1 218 ? -29.850 19.030 -8.939 1.00 97.81 218 LEU A N 1
ATOM 1665 C CA . LEU A 1 218 ? -28.878 19.004 -10.027 1.00 97.81 218 LEU A CA 1
ATOM 1666 C C . LEU A 1 218 ? -27.525 19.560 -9.575 1.00 97.81 218 LEU A C 1
ATOM 1668 O O . LEU A 1 218 ? -26.489 18.924 -9.747 1.00 97.81 218 LEU A O 1
ATOM 1672 N N . ARG A 1 219 ? -27.515 20.729 -8.923 1.00 98.06 219 ARG A N 1
ATOM 1673 C CA . ARG A 1 219 ? -26.270 21.324 -8.423 1.00 98.06 219 ARG A CA 1
ATOM 1674 C C . ARG A 1 219 ? -25.557 20.414 -7.420 1.00 98.06 219 ARG A C 1
ATOM 1676 O O . ARG A 1 219 ? -24.330 20.332 -7.447 1.00 98.06 219 ARG A O 1
ATOM 1683 N N . ARG A 1 220 ? -26.294 19.779 -6.502 1.00 97.94 220 ARG A N 1
ATOM 1684 C CA . ARG A 1 220 ? -25.719 18.890 -5.481 1.00 97.94 220 ARG A CA 1
ATOM 1685 C C . ARG A 1 220 ? -25.086 17.660 -6.113 1.00 97.94 220 ARG A C 1
ATOM 1687 O O . ARG A 1 220 ? -23.952 17.350 -5.758 1.00 97.94 220 ARG A O 1
ATOM 1694 N N . VAL A 1 221 ? -25.779 17.001 -7.041 1.00 98.06 221 VAL A N 1
ATOM 1695 C CA . VAL A 1 221 ? -25.284 15.755 -7.634 1.00 98.06 221 VAL A CA 1
ATOM 1696 C C . VAL A 1 221 ? -24.060 15.986 -8.520 1.00 98.06 221 VAL A C 1
ATOM 1698 O O . VAL A 1 221 ? -23.079 15.265 -8.395 1.00 98.06 221 VAL A O 1
ATOM 1701 N N . TYR A 1 222 ? -24.030 17.086 -9.274 1.00 98.38 222 TYR A N 1
ATOM 1702 C CA . TYR A 1 222 ? -22.855 17.532 -10.031 1.00 98.38 222 TYR A CA 1
ATOM 1703 C C . TYR A 1 222 ? -21.620 17.759 -9.149 1.00 98.38 222 TYR A C 1
ATOM 1705 O O . TYR A 1 222 ? -20.547 17.201 -9.384 1.00 98.38 222 TYR A O 1
ATOM 1713 N N . LEU A 1 223 ? -21.774 18.544 -8.078 1.00 97.81 223 LEU A N 1
ATOM 1714 C CA . LEU A 1 223 ? -20.673 18.826 -7.154 1.00 97.81 223 LEU A CA 1
ATOM 1715 C C . LEU A 1 223 ? -20.224 17.588 -6.372 1.00 97.81 223 LEU A C 1
ATOM 1717 O O . LEU A 1 223 ? -19.062 17.508 -5.969 1.00 97.81 223 LEU A O 1
ATOM 1721 N N . ASN A 1 224 ? -21.134 16.646 -6.128 1.00 97.00 224 ASN A N 1
ATOM 1722 C CA . ASN A 1 224 ? -20.810 15.396 -5.463 1.00 97.00 224 ASN A CA 1
ATOM 1723 C C . ASN A 1 224 ? -20.006 14.481 -6.398 1.00 97.00 224 ASN A C 1
ATOM 1725 O O . ASN A 1 224 ? -18.859 14.162 -6.084 1.00 97.00 224 ASN A O 1
ATOM 1729 N N . LEU A 1 225 ? -20.579 14.146 -7.558 1.00 97.56 225 LEU A N 1
ATOM 1730 C CA . LEU A 1 225 ? -20.056 13.114 -8.450 1.00 97.56 225 LEU A CA 1
ATOM 1731 C C . LEU A 1 225 ? -18.820 13.563 -9.226 1.00 97.56 225 LEU A C 1
ATOM 1733 O O . LEU A 1 225 ? -17.850 12.819 -9.263 1.00 97.56 225 LEU A O 1
ATOM 1737 N N . ILE A 1 226 ? -18.815 14.781 -9.778 1.00 97.38 226 ILE A N 1
ATOM 1738 C CA . ILE A 1 226 ? -17.711 15.261 -10.632 1.00 97.38 226 ILE A CA 1
ATOM 1739 C C . ILE A 1 226 ? -16.997 16.501 -10.076 1.00 97.38 226 ILE A C 1
ATOM 1741 O O . ILE A 1 226 ? -15.996 16.953 -10.623 1.00 97.38 226 ILE A O 1
ATOM 1745 N N . GLY A 1 227 ? -17.478 17.079 -8.969 1.00 96.31 227 GLY A N 1
ATOM 1746 C CA . GLY A 1 227 ? -16.809 18.197 -8.289 1.00 96.31 227 GLY A CA 1
ATOM 1747 C C . GLY A 1 227 ? -16.968 19.570 -8.952 1.00 96.31 227 GLY A C 1
ATOM 1748 O O . GLY A 1 227 ? -16.437 20.552 -8.433 1.00 96.31 227 GLY A O 1
ATOM 1749 N N . LEU A 1 228 ? -17.714 19.663 -10.053 1.00 96.69 228 LEU A N 1
ATOM 1750 C CA . LEU A 1 228 ? -17.983 20.895 -10.798 1.00 96.69 228 LEU A CA 1
ATOM 1751 C C . LEU A 1 228 ? -19.485 21.186 -10.801 1.00 96.69 228 LEU A C 1
ATOM 1753 O O . LEU A 1 228 ? -20.264 20.242 -10.808 1.00 96.69 228 LEU A O 1
ATOM 1757 N N . PRO A 1 229 ? -19.927 22.456 -10.779 1.00 97.56 229 PRO A N 1
ATOM 1758 C CA . PRO A 1 229 ? -21.344 22.782 -10.921 1.00 97.56 229 PRO A CA 1
ATOM 1759 C C . PRO A 1 229 ? -21.843 22.498 -12.353 1.00 97.56 229 PRO A C 1
ATOM 1761 O O . PRO A 1 229 ? -21.037 22.530 -13.286 1.00 97.56 229 PRO A O 1
ATOM 1764 N N . PRO A 1 230 ? -23.159 22.292 -12.556 1.00 97.81 230 PRO A N 1
ATOM 1765 C CA . PRO A 1 230 ? -23.717 22.165 -13.897 1.00 97.81 230 PRO A CA 1
ATOM 1766 C C . PRO A 1 230 ? -23.538 23.469 -14.676 1.00 97.81 230 PRO A C 1
ATOM 1768 O O . PRO A 1 230 ? -23.632 24.570 -14.123 1.00 97.81 230 PRO A O 1
ATOM 1771 N N . THR A 1 231 ? -23.314 23.348 -15.982 1.00 97.69 231 THR A N 1
ATOM 1772 C CA . THR A 1 231 ? -23.359 24.496 -16.892 1.00 97.69 231 THR A CA 1
ATOM 1773 C C . THR A 1 231 ? -24.786 25.031 -17.011 1.00 97.69 231 THR A C 1
ATOM 1775 O O . THR A 1 231 ? -25.766 24.345 -16.712 1.00 97.69 231 THR A O 1
ATOM 1778 N N . HIS A 1 232 ? -24.918 26.269 -17.487 1.00 97.62 232 HIS A N 1
ATOM 1779 C CA . HIS A 1 232 ? -26.230 26.877 -17.706 1.00 97.62 232 HIS A CA 1
ATOM 1780 C C . HIS A 1 232 ? -27.096 26.067 -18.685 1.00 97.62 232 HIS A C 1
ATOM 1782 O O . HIS A 1 232 ? -28.287 25.883 -18.448 1.00 97.62 232 HIS A O 1
ATOM 1788 N N . GLU A 1 233 ? -26.487 25.533 -19.746 1.00 97.88 233 GLU A N 1
ATOM 1789 C CA . GLU A 1 233 ? -27.167 24.704 -20.745 1.00 97.88 233 GLU A CA 1
ATOM 1790 C C . GLU A 1 233 ? -27.655 23.380 -20.150 1.00 97.88 233 GLU A C 1
ATOM 1792 O O . GLU A 1 233 ? -28.809 23.011 -20.357 1.00 97.88 233 GLU A O 1
ATOM 1797 N N . GLN A 1 234 ? -26.821 22.704 -19.351 1.00 97.44 234 GLN A N 1
ATOM 1798 C CA . GLN A 1 234 ? -27.205 21.471 -18.652 1.00 97.44 234 GLN A CA 1
ATOM 1799 C C . GLN A 1 234 ? -28.348 21.712 -17.659 1.00 97.44 234 GLN A C 1
ATOM 1801 O O . GLN A 1 234 ? -29.285 20.920 -17.603 1.00 97.44 234 GLN A O 1
ATOM 1806 N N . LEU A 1 235 ? -28.315 22.829 -16.921 1.00 97.62 235 LEU A N 1
ATOM 1807 C CA . LEU A 1 235 ? -29.403 23.206 -16.020 1.00 97.62 235 LEU A CA 1
ATOM 1808 C C . LEU A 1 235 ? -30.715 23.423 -16.780 1.00 97.62 235 LEU A C 1
ATOM 1810 O O . LEU A 1 235 ? -31.738 22.867 -16.395 1.00 97.62 235 LEU A O 1
ATOM 1814 N N . ILE A 1 236 ? -30.696 24.203 -17.864 1.00 97.69 236 ILE A N 1
ATOM 1815 C CA . ILE A 1 236 ? -31.898 24.445 -18.673 1.00 97.69 236 ILE A CA 1
ATOM 1816 C C . ILE A 1 236 ? -32.427 23.138 -19.271 1.00 97.69 236 ILE A C 1
ATOM 1818 O O . ILE A 1 236 ? -33.634 22.903 -19.239 1.00 97.69 236 ILE A O 1
ATOM 1822 N N . ALA A 1 237 ? -31.546 22.286 -19.799 1.00 96.81 237 ALA A N 1
ATOM 1823 C CA . ALA A 1 237 ? -31.929 20.996 -20.363 1.00 96.81 237 ALA A CA 1
ATOM 1824 C C . ALA A 1 237 ? -32.617 20.109 -19.315 1.00 96.81 237 ALA A C 1
ATOM 1826 O O . ALA A 1 237 ? -33.715 19.618 -19.568 1.00 96.81 237 ALA A O 1
ATOM 1827 N N . PHE A 1 238 ? -32.029 19.990 -18.122 1.00 97.56 238 PHE A N 1
ATOM 1828 C CA . PHE A 1 238 ? -32.601 19.225 -17.016 1.00 97.56 238 PHE A CA 1
ATOM 1829 C C . PHE A 1 238 ? -33.957 19.779 -16.558 1.00 97.56 238 PHE A C 1
ATOM 1831 O O . PHE A 1 238 ? -34.914 19.029 -16.401 1.00 97.56 238 PHE A O 1
ATOM 1838 N N . LEU A 1 239 ? -34.083 21.102 -16.400 1.00 96.75 239 LEU A N 1
ATOM 1839 C CA . LEU A 1 239 ? -35.346 21.723 -15.986 1.00 96.75 239 LEU A CA 1
ATOM 1840 C C . LEU A 1 239 ? -36.461 21.564 -17.026 1.00 96.75 239 LEU A C 1
ATOM 1842 O O . LEU A 1 239 ? -37.640 21.549 -16.657 1.00 96.75 239 LEU A O 1
ATOM 1846 N N . ASN A 1 240 ? -36.107 21.449 -18.306 1.00 97.00 240 ASN A N 1
ATOM 1847 C CA . ASN A 1 240 ? -37.054 21.241 -19.397 1.00 97.00 240 ASN A CA 1
ATOM 1848 C C . ASN A 1 240 ? -37.400 19.763 -19.632 1.00 97.00 240 ASN A C 1
ATOM 1850 O O . ASN A 1 240 ? -38.439 19.493 -20.237 1.00 97.00 240 ASN A O 1
ATOM 1854 N N . ASP A 1 241 ? -36.596 18.813 -19.146 1.00 95.94 241 ASP A N 1
ATOM 1855 C CA . ASP A 1 241 ? -36.923 17.389 -19.216 1.00 95.94 241 ASP A CA 1
ATOM 1856 C C . ASP A 1 241 ? -38.018 17.044 -18.193 1.00 95.94 241 ASP A C 1
ATOM 1858 O O . ASP A 1 241 ? -37.816 17.066 -16.980 1.00 95.94 241 ASP A O 1
ATOM 1862 N N . LYS A 1 242 ? -39.224 16.762 -18.696 1.00 93.69 242 LYS A N 1
ATOM 1863 C CA . LYS A 1 242 ? -40.392 16.362 -17.890 1.00 93.69 242 LYS A CA 1
ATOM 1864 C C . LYS A 1 242 ? -40.665 14.865 -17.938 1.00 93.69 242 LYS A C 1
ATOM 1866 O O . LYS A 1 242 ? -41.704 14.421 -17.450 1.00 93.69 242 LYS A O 1
ATOM 1871 N N . SER A 1 243 ? -39.797 14.092 -18.581 1.00 95.56 243 SER A N 1
ATOM 1872 C CA . SER A 1 243 ? -40.001 12.656 -18.678 1.00 95.56 243 SER A CA 1
ATOM 1873 C C . SER A 1 243 ? -39.705 11.962 -17.338 1.00 95.56 243 SER A C 1
ATOM 1875 O O . SER A 1 243 ? -38.878 12.442 -16.557 1.00 95.56 243 SER A O 1
ATOM 1877 N N . PRO A 1 244 ? -40.374 10.833 -17.038 1.00 94.50 244 PRO A N 1
ATOM 1878 C CA . PRO A 1 244 ? -40.085 10.057 -15.835 1.00 94.50 244 PRO A CA 1
ATOM 1879 C C . PRO A 1 244 ? -38.610 9.643 -15.788 1.00 94.50 244 PRO A C 1
ATOM 1881 O O . PRO A 1 244 ? -38.047 9.260 -16.815 1.00 94.50 244 PRO A O 1
ATOM 1884 N N . GLY A 1 245 ? -37.982 9.710 -14.614 1.00 93.88 245 GLY A N 1
ATOM 1885 C CA . GLY A 1 245 ? -36.592 9.282 -14.428 1.00 93.88 245 GLY A CA 1
ATOM 1886 C C . GLY A 1 245 ? -35.521 10.273 -14.913 1.00 93.88 245 GLY A C 1
ATOM 1887 O O . GLY A 1 245 ? -34.399 9.865 -15.207 1.00 93.88 245 GLY A O 1
ATOM 1888 N N . ALA A 1 246 ? -35.864 11.554 -15.111 1.00 95.50 246 ALA A N 1
ATOM 1889 C CA . ALA A 1 246 ? -34.923 12.561 -15.618 1.00 95.50 246 ALA A CA 1
ATOM 1890 C C . ALA A 1 246 ? -33.721 12.794 -14.698 1.00 95.50 246 ALA A C 1
ATOM 1892 O O . ALA A 1 246 ? -32.617 13.031 -15.181 1.00 95.50 246 ALA A O 1
ATOM 1893 N N . TYR A 1 247 ? -33.924 12.703 -13.383 1.00 95.56 247 TYR A N 1
ATOM 1894 C CA . TYR A 1 247 ? -32.844 12.832 -12.414 1.00 95.56 247 TYR A CA 1
ATOM 1895 C C . TYR A 1 247 ? -31.895 11.636 -12.479 1.00 95.56 247 TYR A C 1
ATOM 1897 O O . TYR A 1 247 ? -30.694 11.828 -12.611 1.00 95.56 247 TYR A O 1
ATOM 1905 N N . GLU A 1 248 ? -32.427 10.418 -12.487 1.00 95.88 248 GLU A N 1
ATOM 1906 C CA . GLU A 1 248 ? -31.665 9.169 -12.523 1.00 95.88 248 GLU A CA 1
ATOM 1907 C C . GLU A 1 248 ? -30.791 9.081 -13.776 1.00 95.88 248 GLU A C 1
ATOM 1909 O O . GLU A 1 248 ? -29.601 8.815 -13.666 1.00 95.88 248 GLU A O 1
ATOM 1914 N N . ARG A 1 249 ? -31.319 9.431 -14.955 1.00 97.06 249 ARG A N 1
ATOM 1915 C CA . ARG A 1 249 ? -30.501 9.474 -16.181 1.00 97.06 249 ARG A CA 1
ATOM 1916 C C . ARG A 1 249 ? -29.372 10.496 -16.116 1.00 97.06 249 ARG A C 1
ATOM 1918 O O . ARG A 1 249 ? -28.325 10.301 -16.728 1.00 97.06 249 ARG A O 1
ATOM 1925 N N . GLU A 1 250 ? -29.591 11.611 -15.427 1.00 97.31 250 GLU A N 1
ATOM 1926 C CA . GLU A 1 250 ? -28.546 12.609 -15.228 1.00 97.31 250 GLU A CA 1
ATOM 1927 C C . GLU A 1 250 ? -27.489 12.116 -14.232 1.00 97.31 250 GLU A C 1
ATOM 1929 O O . GLU A 1 250 ? -26.307 12.390 -14.426 1.00 97.31 250 GLU A O 1
ATOM 1934 N N . VAL A 1 251 ? -27.888 11.345 -13.213 1.00 97.75 251 VAL A N 1
ATOM 1935 C CA . VAL A 1 251 ? -26.963 10.620 -12.329 1.00 97.75 251 VAL A CA 1
ATOM 1936 C C . VAL A 1 251 ? -26.127 9.627 -13.131 1.00 97.75 251 VAL A C 1
ATOM 1938 O O . VAL A 1 251 ? -24.904 9.698 -13.051 1.00 97.75 251 VAL A O 1
ATOM 1941 N N . ASP A 1 252 ? -26.754 8.780 -13.950 1.00 97.88 252 ASP A N 1
ATOM 1942 C CA . ASP A 1 252 ? -26.058 7.800 -14.795 1.00 97.88 252 ASP A CA 1
ATOM 1943 C C . ASP A 1 252 ? -25.046 8.495 -15.717 1.00 97.88 252 ASP A C 1
ATOM 1945 O O . ASP A 1 252 ? -23.872 8.139 -15.754 1.00 97.88 252 ASP A O 1
ATOM 1949 N N . ARG A 1 253 ? -25.451 9.596 -16.368 1.00 97.25 253 ARG A N 1
ATOM 1950 C CA . ARG A 1 253 ? -24.560 10.400 -17.220 1.00 97.25 253 ARG A CA 1
ATOM 1951 C C . ARG A 1 253 ? -23.351 10.966 -16.472 1.00 97.25 253 ARG A C 1
ATOM 1953 O O . ARG A 1 253 ? -22.296 11.164 -17.074 1.00 97.25 253 ARG A O 1
ATOM 1960 N N . LEU A 1 254 ? -23.512 11.308 -15.195 1.00 98.19 254 LEU A N 1
ATOM 1961 C CA . LEU A 1 254 ? -22.426 11.813 -14.356 1.00 98.19 254 LEU A CA 1
ATOM 1962 C C . LEU A 1 254 ? -21.512 10.695 -13.856 1.00 98.19 254 LEU A C 1
ATOM 1964 O O . LEU A 1 254 ? -20.316 10.942 -13.739 1.00 98.19 254 LEU A O 1
ATOM 1968 N N . LEU A 1 255 ? -22.050 9.509 -13.570 1.00 97.56 255 LEU A N 1
ATOM 1969 C CA . LEU A 1 255 ? -21.264 8.325 -13.214 1.00 97.56 255 LEU A CA 1
ATOM 1970 C C . LEU A 1 255 ? -20.429 7.835 -14.409 1.00 97.56 255 LEU A C 1
ATOM 1972 O O . LEU A 1 255 ? -19.256 7.524 -14.236 1.00 97.56 255 LEU A O 1
ATOM 1976 N N . ASP A 1 256 ? -20.984 7.898 -15.623 1.00 97.19 256 ASP A N 1
ATOM 1977 C CA . ASP A 1 256 ? -20.291 7.563 -16.879 1.00 97.19 256 ASP A CA 1
ATOM 1978 C C . ASP A 1 256 ? -19.270 8.632 -17.329 1.00 97.19 256 ASP A C 1
ATOM 1980 O O . ASP A 1 256 ? -18.543 8.456 -18.312 1.00 97.19 256 ASP A O 1
ATOM 1984 N N . ASN A 1 257 ? -19.213 9.785 -16.654 1.00 97.44 257 ASN A N 1
ATOM 1985 C CA . ASN A 1 257 ? -18.277 10.851 -16.993 1.00 97.44 257 ASN A CA 1
ATOM 1986 C C . ASN A 1 257 ? -16.879 10.524 -16.433 1.00 97.44 257 ASN A C 1
ATOM 1988 O O . ASN A 1 257 ? -16.760 10.352 -15.223 1.00 97.44 257 ASN A O 1
ATOM 1992 N N . PRO A 1 258 ? -15.791 10.566 -17.232 1.00 97.00 258 PRO A N 1
ATOM 1993 C CA . PRO A 1 258 ? -14.432 10.294 -16.745 1.00 97.00 258 PRO A CA 1
ATOM 1994 C C . PRO A 1 258 ? -13.988 11.119 -15.523 1.00 97.00 258 PRO A C 1
ATOM 1996 O O . PRO A 1 258 ? -13.139 10.673 -14.747 1.00 97.00 258 PRO A O 1
ATOM 1999 N N . GLN A 1 259 ? -14.569 12.310 -15.329 1.00 97.69 259 GLN A N 1
ATOM 2000 C CA . GLN A 1 259 ? -14.321 13.174 -14.171 1.00 97.69 259 GLN A CA 1
ATOM 2001 C C . GLN A 1 259 ? -14.839 12.582 -12.850 1.00 97.69 259 GLN A C 1
ATOM 2003 O O . GLN A 1 259 ? -14.396 13.011 -11.783 1.00 97.69 259 GLN A O 1
ATOM 2008 N N . TYR A 1 260 ? -15.752 11.606 -12.895 1.00 98.25 260 TYR A N 1
ATOM 2009 C CA . TYR A 1 260 ? -16.203 10.858 -11.723 1.00 98.25 260 TYR A CA 1
ATOM 2010 C C . TYR A 1 260 ? -15.023 10.148 -11.050 1.00 98.25 260 TYR A C 1
ATOM 2012 O O . TYR A 1 260 ? -14.750 10.380 -9.867 1.00 98.25 260 TYR A O 1
ATOM 2020 N N . GLY A 1 261 ? -14.252 9.375 -11.817 1.00 98.00 261 GLY A N 1
ATOM 2021 C CA . GLY A 1 261 ? -13.056 8.696 -11.329 1.00 98.00 261 GLY A CA 1
ATOM 2022 C C . GLY A 1 261 ? -11.963 9.659 -10.872 1.00 98.00 261 GLY A C 1
ATOM 2023 O O . GLY A 1 261 ? -11.308 9.402 -9.866 1.00 98.00 261 GLY A O 1
ATOM 2024 N N . GLU A 1 262 ? -11.793 10.812 -11.528 1.00 96.94 262 GLU A N 1
ATOM 2025 C CA . GLU A 1 262 ? -10.861 11.854 -11.065 1.00 96.94 262 GLU A CA 1
ATOM 2026 C C . GLU A 1 262 ? -11.283 12.419 -9.697 1.00 96.94 262 GLU A C 1
ATOM 2028 O O . GLU A 1 262 ? -10.462 12.592 -8.788 1.00 96.94 262 GLU A O 1
ATOM 2033 N N . ARG A 1 263 ? -12.583 12.690 -9.528 1.00 96.88 263 ARG A N 1
ATOM 2034 C CA . ARG A 1 263 ? -13.159 13.252 -8.304 1.00 96.88 263 ARG A CA 1
ATOM 2035 C C . ARG A 1 263 ? -13.061 12.280 -7.133 1.00 96.88 263 ARG A C 1
ATOM 2037 O O . ARG A 1 263 ? -12.611 12.687 -6.056 1.00 96.88 263 ARG A O 1
ATOM 2044 N N . TRP A 1 264 ? -13.503 11.042 -7.331 1.00 96.75 264 TRP A N 1
ATOM 2045 C CA . TRP A 1 264 ? -13.550 10.017 -6.288 1.00 96.75 264 TRP A CA 1
ATOM 2046 C C . TRP A 1 264 ? -12.194 9.373 -6.039 1.00 96.75 264 TRP A C 1
ATOM 2048 O O . TRP A 1 264 ? -11.804 9.222 -4.879 1.00 96.75 264 TRP A O 1
ATOM 2058 N N . GLY A 1 265 ? -11.424 9.123 -7.098 1.00 96.75 265 GLY A N 1
ATOM 2059 C CA . GLY A 1 265 ? -10.059 8.622 -7.003 1.00 96.75 265 GLY A CA 1
ATOM 2060 C C . GLY A 1 265 ? -9.183 9.507 -6.120 1.00 96.75 265 GLY A C 1
ATOM 2061 O O . GLY A 1 265 ? -8.468 8.989 -5.270 1.00 96.75 265 GLY A O 1
ATOM 2062 N N . ARG A 1 266 ? -9.307 10.840 -6.211 1.00 94.88 266 ARG A N 1
ATOM 2063 C CA . ARG A 1 266 ? -8.565 11.770 -5.339 1.00 94.88 266 ARG A CA 1
ATOM 2064 C C . ARG A 1 266 ? -8.863 11.573 -3.846 1.00 94.88 266 ARG A C 1
ATOM 2066 O O . ARG A 1 266 ? -7.947 11.673 -3.040 1.00 94.88 266 ARG A O 1
ATOM 2073 N N . HIS A 1 267 ? -10.116 11.322 -3.456 1.00 94.88 267 HIS A N 1
ATOM 2074 C CA . HIS A 1 267 ? -10.451 11.095 -2.039 1.00 94.88 267 HIS A CA 1
ATOM 2075 C C . HIS A 1 267 ? -9.858 9.780 -1.529 1.00 94.88 267 HIS A C 1
ATOM 2077 O O . HIS A 1 267 ? -9.353 9.720 -0.412 1.00 94.88 267 HIS A O 1
ATOM 2083 N N . TRP A 1 268 ? -9.864 8.741 -2.361 1.00 96.44 268 TRP A N 1
ATOM 2084 C CA . TRP A 1 268 ? -9.272 7.452 -2.009 1.00 96.44 268 TRP A CA 1
ATOM 2085 C C . TRP A 1 268 ? -7.746 7.459 -2.033 1.00 96.44 268 TRP A C 1
ATOM 2087 O O . TRP A 1 268 ? -7.119 6.798 -1.211 1.00 96.44 268 TRP A O 1
ATOM 2097 N N . MET A 1 269 ? -7.134 8.275 -2.887 1.00 97.06 269 MET A N 1
ATOM 2098 C CA . MET A 1 269 ? -5.696 8.544 -2.855 1.00 97.06 269 MET A CA 1
ATOM 2099 C C . MET A 1 269 ? -5.239 9.100 -1.501 1.00 97.06 269 MET A C 1
ATOM 2101 O O . MET A 1 269 ? -4.140 8.762 -1.068 1.00 97.06 269 MET A O 1
ATOM 2105 N N . ASP A 1 270 ? -6.066 9.886 -0.802 1.00 94.62 270 ASP A N 1
ATOM 2106 C CA . ASP A 1 270 ? -5.747 10.362 0.551 1.00 94.62 270 ASP A CA 1
ATOM 2107 C C . ASP A 1 270 ? -5.750 9.202 1.572 1.00 94.62 270 ASP A C 1
ATOM 2109 O O . ASP A 1 270 ? -4.866 9.129 2.430 1.00 94.62 270 ASP A O 1
ATOM 2113 N N . VAL A 1 271 ? -6.697 8.262 1.445 1.00 95.00 271 VAL A N 1
ATOM 2114 C CA . VAL A 1 271 ? -6.810 7.062 2.300 1.00 95.00 271 VAL A CA 1
ATOM 2115 C C . VAL A 1 271 ? -5.653 6.094 2.051 1.00 95.00 271 VAL A C 1
ATOM 2117 O O . VAL A 1 271 ? -4.970 5.686 2.989 1.00 95.00 271 VAL A O 1
ATOM 2120 N N . TRP A 1 272 ? -5.382 5.773 0.786 1.00 95.62 272 TRP A N 1
ATOM 2121 C CA . TRP A 1 272 ? -4.296 4.878 0.375 1.00 95.62 272 TRP A CA 1
ATOM 2122 C C . TRP A 1 272 ? -2.919 5.551 0.385 1.00 95.62 272 TRP A C 1
ATOM 2124 O O . TRP A 1 272 ? -1.906 4.905 0.129 1.00 95.62 272 TRP A O 1
ATOM 2134 N N . ARG A 1 273 ? -2.864 6.846 0.719 1.00 93.31 273 ARG A N 1
ATOM 2135 C CA . ARG A 1 273 ? -1.646 7.659 0.826 1.00 93.31 273 ARG A CA 1
ATOM 2136 C C . ARG A 1 273 ? -0.817 7.703 -0.454 1.00 93.31 273 ARG A C 1
ATOM 2138 O O . ARG A 1 273 ? 0.417 7.639 -0.412 1.00 93.31 273 ARG A O 1
ATOM 2145 N N . TYR A 1 274 ? -1.487 7.877 -1.587 1.00 96.38 274 TYR A N 1
ATOM 2146 C CA . TYR A 1 274 ? -0.798 8.155 -2.834 1.00 96.38 274 TYR A CA 1
ATOM 2147 C C . TYR A 1 274 ? 0.066 9.416 -2.693 1.00 96.38 274 TYR A C 1
ATOM 2149 O O . TYR A 1 274 ? -0.374 10.481 -2.258 1.00 96.38 274 TYR A O 1
ATOM 2157 N N . SER A 1 275 ? 1.320 9.286 -3.099 1.00 95.12 275 SER A N 1
ATOM 2158 C CA . SER A 1 275 ? 2.240 10.392 -3.317 1.00 95.12 275 SER A CA 1
ATOM 2159 C C . SER A 1 275 ? 3.189 9.991 -4.433 1.00 95.12 275 SER A C 1
ATOM 2161 O O . SER A 1 275 ? 3.539 8.814 -4.540 1.00 95.12 275 SER A O 1
ATOM 2163 N N . ASP A 1 276 ? 3.637 10.959 -5.229 1.00 94.06 276 ASP A N 1
ATOM 2164 C CA . ASP A 1 276 ? 4.684 10.688 -6.212 1.00 94.06 276 ASP A CA 1
ATOM 2165 C C . ASP A 1 276 ? 6.007 10.320 -5.511 1.00 94.06 276 ASP A C 1
ATOM 2167 O O . ASP A 1 276 ? 6.184 10.536 -4.304 1.00 94.06 276 ASP A O 1
ATOM 2171 N N . TRP A 1 277 ? 6.940 9.744 -6.261 1.00 93.94 277 TRP A N 1
ATOM 2172 C CA . TRP A 1 277 ? 8.258 9.402 -5.737 1.00 93.94 277 TRP A CA 1
ATOM 2173 C C . TRP A 1 277 ? 9.079 10.652 -5.421 1.00 93.94 277 TRP A C 1
ATOM 2175 O O . TRP A 1 277 ? 8.868 11.738 -5.964 1.00 93.94 277 TRP A O 1
ATOM 2185 N N . SER A 1 278 ? 10.054 10.506 -4.526 1.00 93.00 278 SER A N 1
ATOM 2186 C CA . SER A 1 278 ? 10.969 11.599 -4.197 1.00 93.00 278 SER A CA 1
ATOM 2187 C C . SER A 1 278 ? 12.383 11.110 -3.903 1.00 93.00 278 SER A C 1
ATOM 2189 O O . SER A 1 278 ? 12.648 9.917 -3.724 1.00 93.00 278 SER A O 1
ATOM 2191 N N . GLY A 1 279 ? 13.330 12.046 -3.917 1.00 91.00 279 GLY A N 1
ATOM 2192 C CA . GLY A 1 279 ? 14.745 11.724 -3.995 1.00 91.00 279 GLY A CA 1
ATOM 2193 C C . GLY A 1 279 ? 15.672 12.906 -3.741 1.00 91.00 279 GLY A C 1
ATOM 2194 O O . GLY A 1 279 ? 15.231 14.017 -3.454 1.00 91.00 279 GLY A O 1
ATOM 2195 N N . PHE A 1 280 ? 16.974 12.658 -3.858 1.00 89.81 280 PHE A N 1
ATOM 2196 C CA . PHE A 1 280 ? 18.010 13.690 -3.795 1.00 89.81 280 PHE A CA 1
ATOM 2197 C C . PHE A 1 280 ? 18.890 13.595 -5.040 1.00 89.81 280 PHE A C 1
ATOM 2199 O O . PHE A 1 280 ? 19.399 12.522 -5.364 1.00 89.81 280 PHE A O 1
ATOM 2206 N N . ASN A 1 281 ? 19.091 14.717 -5.733 1.00 89.38 281 ASN A N 1
ATOM 2207 C CA . ASN A 1 281 ? 19.700 14.748 -7.065 1.00 89.38 281 ASN A CA 1
ATOM 2208 C C . ASN A 1 281 ? 18.981 13.784 -8.030 1.00 89.38 281 ASN A C 1
ATOM 2210 O O . ASN A 1 281 ? 17.784 13.924 -8.261 1.00 89.38 281 ASN A O 1
ATOM 2214 N N . GLN A 1 282 ? 19.704 12.820 -8.601 1.00 85.31 282 GLN A N 1
ATOM 2215 C CA . GLN A 1 282 ? 19.154 11.809 -9.507 1.00 85.31 282 GLN A CA 1
ATOM 2216 C C . GLN A 1 282 ? 18.711 10.530 -8.777 1.00 85.31 282 GLN A C 1
ATOM 2218 O O . GLN A 1 282 ? 18.099 9.657 -9.395 1.00 85.31 282 GLN A O 1
ATOM 2223 N N . GLU A 1 283 ? 18.999 10.412 -7.475 1.00 89.38 283 GLU A N 1
ATOM 2224 C CA . GLU A 1 283 ? 18.673 9.224 -6.692 1.00 89.38 283 GLU A CA 1
ATOM 2225 C C . GLU A 1 283 ? 17.210 9.221 -6.261 1.00 89.38 283 GLU A C 1
ATOM 2227 O O . GLU A 1 283 ? 16.772 10.121 -5.545 1.00 89.38 283 GLU A O 1
ATOM 2232 N N . VAL A 1 284 ? 16.493 8.152 -6.598 1.00 91.50 284 VAL A N 1
ATOM 2233 C CA . VAL A 1 284 ? 15.187 7.832 -6.013 1.00 91.50 284 VAL A CA 1
ATOM 2234 C C . VAL A 1 284 ? 15.412 7.291 -4.600 1.00 91.50 284 VAL A C 1
ATOM 2236 O O . VAL A 1 284 ? 16.266 6.424 -4.405 1.00 91.50 284 VAL A O 1
ATOM 2239 N N . ARG A 1 285 ? 14.704 7.834 -3.603 1.00 93.25 285 ARG A N 1
ATOM 2240 C CA . ARG A 1 285 ? 14.856 7.445 -2.187 1.00 93.25 285 ARG A CA 1
ATOM 2241 C C . ARG A 1 285 ? 13.562 6.935 -1.569 1.00 93.25 285 ARG A C 1
ATOM 2243 O O . ARG A 1 285 ? 13.636 6.017 -0.761 1.00 93.25 285 ARG A O 1
ATOM 2250 N N . TYR A 1 286 ? 12.428 7.520 -1.949 1.00 93.88 286 TYR A N 1
ATOM 2251 C CA . TYR A 1 286 ? 11.093 7.161 -1.472 1.00 93.88 286 TYR A CA 1
ATOM 2252 C C . TYR A 1 286 ? 10.210 6.789 -2.666 1.00 93.88 286 TYR A C 1
ATOM 2254 O O . TYR A 1 286 ? 10.074 7.610 -3.581 1.00 93.88 286 TYR A O 1
ATOM 2262 N N . SER A 1 287 ? 9.588 5.606 -2.626 1.00 95.38 287 SER A N 1
ATOM 2263 C CA . SER A 1 287 ? 8.835 4.998 -3.737 1.00 95.38 287 SER A CA 1
ATOM 2264 C C . SER A 1 287 ? 9.712 4.723 -4.976 1.00 95.38 287 SER A C 1
ATOM 2266 O O . SER A 1 287 ? 10.935 4.630 -4.874 1.00 95.38 287 SER A O 1
ATOM 2268 N N . GLN A 1 288 ? 9.097 4.578 -6.151 1.00 96.25 288 GLN A N 1
ATOM 2269 C CA . GLN A 1 288 ? 9.743 4.344 -7.442 1.00 96.25 288 GLN A CA 1
ATOM 2270 C C . GLN A 1 288 ? 9.257 5.309 -8.523 1.00 96.25 288 GLN A C 1
ATOM 2272 O O . GLN A 1 288 ? 8.142 5.833 -8.468 1.00 96.25 288 GLN A O 1
ATOM 2277 N N . ARG A 1 289 ? 10.089 5.499 -9.556 1.00 95.62 289 ARG A N 1
ATOM 2278 C CA . ARG A 1 289 ? 9.673 6.203 -10.777 1.00 95.62 289 ARG A CA 1
ATOM 2279 C C . ARG A 1 289 ? 8.423 5.546 -11.357 1.00 95.62 289 ARG A C 1
ATOM 2281 O O . ARG A 1 289 ? 8.209 4.352 -11.198 1.00 95.62 289 ARG A O 1
ATOM 2288 N N . HIS A 1 290 ? 7.615 6.348 -12.041 1.00 96.81 290 HIS A N 1
ATOM 2289 C CA . HIS A 1 290 ? 6.403 5.897 -12.733 1.00 96.81 290 HIS A CA 1
ATOM 2290 C C . HIS A 1 290 ? 5.270 5.393 -11.831 1.00 96.81 290 HIS A C 1
ATOM 2292 O O . HIS A 1 290 ? 4.290 4.841 -12.325 1.00 96.81 290 HIS A O 1
ATOM 2298 N N . ILE A 1 291 ? 5.332 5.666 -10.519 1.00 97.31 291 ILE A N 1
ATOM 2299 C CA . ILE A 1 291 ? 4.252 5.344 -9.568 1.00 97.31 291 ILE A CA 1
ATOM 2300 C C . ILE A 1 291 ? 2.918 6.027 -9.917 1.00 97.31 291 ILE A C 1
ATOM 2302 O O . ILE A 1 291 ? 1.858 5.575 -9.495 1.00 97.31 291 ILE A O 1
ATOM 2306 N N . TRP A 1 292 ? 2.939 7.073 -10.750 1.00 97.31 292 TRP A N 1
ATOM 2307 C CA . TRP A 1 292 ? 1.742 7.696 -11.318 1.00 97.31 292 TRP A CA 1
ATOM 2308 C C . TRP A 1 292 ? 0.839 6.708 -12.072 1.00 97.31 292 TRP A C 1
ATOM 2310 O O . TRP A 1 292 ? -0.362 6.938 -12.166 1.00 97.31 292 TRP A O 1
ATOM 2320 N N . ARG A 1 293 ? 1.373 5.574 -12.538 1.00 98.12 293 ARG A N 1
ATOM 2321 C CA . ARG A 1 293 ? 0.575 4.492 -13.128 1.00 98.12 293 ARG A CA 1
ATOM 2322 C C . ARG A 1 293 ? -0.435 3.906 -12.135 1.00 98.12 293 ARG A C 1
ATOM 2324 O O . ARG A 1 293 ? -1.527 3.526 -12.544 1.00 98.12 293 ARG A O 1
ATOM 2331 N N . TRP A 1 294 ? -0.109 3.887 -10.841 1.00 98.56 294 TRP A N 1
ATOM 2332 C CA . TRP A 1 294 ? -1.047 3.499 -9.786 1.00 98.56 294 TRP A CA 1
ATOM 2333 C C . TRP A 1 294 ? -2.156 4.538 -9.597 1.00 98.56 294 TRP A C 1
ATOM 2335 O O . TRP A 1 294 ? -3.319 4.167 -9.490 1.00 98.56 294 TRP A O 1
ATOM 2345 N N . ARG A 1 295 ? -1.834 5.840 -9.645 1.00 98.12 295 ARG A N 1
ATOM 2346 C CA . ARG A 1 295 ? -2.848 6.915 -9.655 1.00 98.12 295 ARG A CA 1
ATOM 2347 C C . ARG A 1 295 ? -3.836 6.729 -10.803 1.00 98.12 295 ARG A C 1
ATOM 2349 O O . ARG A 1 295 ? -5.038 6.859 -10.590 1.00 98.12 295 ARG A O 1
ATOM 2356 N N . ASP A 1 296 ? -3.333 6.426 -11.993 1.00 98.12 296 ASP A N 1
ATOM 2357 C CA . ASP A 1 296 ? -4.186 6.233 -13.164 1.00 98.12 296 ASP A CA 1
ATOM 2358 C C . ASP A 1 296 ? -5.042 4.967 -13.008 1.00 98.12 296 ASP A C 1
ATOM 2360 O O . ASP A 1 296 ? -6.251 5.032 -13.209 1.00 98.12 296 ASP A O 1
ATOM 2364 N N . TRP A 1 297 ? -4.477 3.864 -12.495 1.00 98.50 297 TRP A N 1
ATOM 2365 C CA . TRP A 1 297 ? -5.251 2.666 -12.138 1.00 98.50 297 TRP A CA 1
ATOM 2366 C C . TRP A 1 297 ? -6.368 2.954 -11.123 1.00 98.50 297 TRP A C 1
ATOM 2368 O O . TRP A 1 297 ? -7.458 2.396 -11.251 1.00 98.50 297 TRP A O 1
ATOM 2378 N N . ILE A 1 298 ? -6.144 3.833 -10.137 1.00 98.50 298 ILE A N 1
ATOM 2379 C CA . ILE A 1 298 ? -7.183 4.241 -9.177 1.00 98.50 298 ILE A CA 1
ATOM 2380 C C . ILE A 1 298 ? -8.350 4.903 -9.919 1.00 98.50 298 ILE A C 1
ATOM 2382 O O . ILE A 1 298 ? -9.497 4.497 -9.747 1.00 98.50 298 ILE A O 1
ATOM 2386 N N . ILE A 1 299 ? -8.059 5.906 -10.751 1.00 98.38 299 ILE A N 1
ATOM 2387 C CA . ILE A 1 299 ? -9.069 6.667 -11.505 1.00 98.38 299 ILE A CA 1
ATOM 2388 C C . ILE A 1 299 ? -9.841 5.741 -12.451 1.00 98.38 299 ILE A C 1
ATOM 2390 O O . ILE A 1 299 ? -11.071 5.759 -12.483 1.00 98.38 299 ILE A O 1
ATOM 2394 N N . GLU A 1 300 ? -9.118 4.901 -13.187 1.00 98.19 300 GLU A N 1
ATOM 2395 C CA . GLU A 1 300 ? -9.689 3.920 -14.106 1.00 98.19 300 GLU A CA 1
ATOM 2396 C C . GLU A 1 300 ? -10.548 2.883 -13.374 1.00 98.19 300 GLU A C 1
ATOM 2398 O O . GLU A 1 300 ? -11.575 2.468 -13.899 1.00 98.19 300 GLU A O 1
ATOM 2403 N N . SER A 1 301 ? -10.178 2.475 -12.158 1.00 97.94 301 SER A N 1
ATOM 2404 C CA . SER A 1 301 ? -10.965 1.514 -11.378 1.00 97.94 301 SER A CA 1
ATOM 2405 C C . SER A 1 301 ? -12.324 2.085 -10.968 1.00 97.94 301 SER A C 1
ATOM 2407 O O . SER A 1 301 ? -13.314 1.367 -11.055 1.00 97.94 301 SER A O 1
ATOM 2409 N N . PHE A 1 302 ? -12.401 3.373 -10.611 1.00 97.12 302 PHE A N 1
ATOM 2410 C CA . PHE A 1 302 ? -13.685 4.039 -10.352 1.00 97.12 302 PHE A CA 1
ATOM 2411 C C . PHE A 1 302 ? -14.531 4.187 -11.617 1.00 97.12 302 PHE A C 1
ATOM 2413 O O . PHE A 1 302 ? -15.716 3.880 -11.593 1.00 97.12 302 PHE A O 1
ATOM 2420 N N . ASN A 1 303 ? -13.929 4.621 -12.727 1.00 97.94 303 ASN A N 1
ATOM 2421 C CA . ASN A 1 303 ? -14.659 4.802 -13.988 1.00 97.94 303 ASN A CA 1
ATOM 2422 C C . ASN A 1 303 ? -15.161 3.479 -14.591 1.00 97.94 303 ASN A C 1
ATOM 2424 O O . ASN A 1 303 ? -16.125 3.485 -15.346 1.00 97.94 303 ASN A O 1
ATOM 2428 N N . ASN A 1 304 ? -14.517 2.356 -14.267 1.00 96.94 304 ASN A N 1
ATOM 2429 C CA . ASN A 1 304 ? -14.932 1.023 -14.707 1.00 96.94 304 ASN A CA 1
ATOM 2430 C C . ASN A 1 304 ? -15.803 0.284 -13.674 1.00 96.94 304 ASN A C 1
ATOM 2432 O O . ASN A 1 304 ? -16.023 -0.914 -13.841 1.00 96.94 304 ASN A O 1
ATOM 2436 N N . ASP A 1 305 ? -16.244 0.959 -12.604 1.00 95.69 305 ASP A N 1
ATOM 2437 C CA . ASP A 1 305 ? -17.038 0.371 -11.512 1.00 95.69 305 ASP A CA 1
ATOM 2438 C C . ASP A 1 305 ? -16.413 -0.918 -10.934 1.00 95.69 305 ASP A C 1
ATOM 2440 O O . ASP A 1 305 ? -17.063 -1.943 -10.717 1.00 95.69 305 ASP A O 1
ATOM 2444 N N . LYS A 1 306 ? -15.089 -0.905 -10.728 1.00 97.25 306 LYS A N 1
ATOM 2445 C CA . LYS A 1 306 ? -14.373 -2.060 -10.180 1.00 97.25 306 LYS A CA 1
ATOM 2446 C C . LYS A 1 306 ? -14.764 -2.265 -8.715 1.00 97.25 306 LYS A C 1
ATOM 2448 O O . LYS A 1 306 ? -14.616 -1.365 -7.890 1.00 97.25 306 LYS A O 1
ATOM 2453 N N . GLY A 1 307 ? -15.177 -3.488 -8.379 1.00 97.56 307 GLY A N 1
ATOM 2454 C CA . GLY A 1 307 ? -15.500 -3.881 -7.006 1.00 97.56 307 GLY A CA 1
ATOM 2455 C C . GLY A 1 307 ? -14.357 -3.595 -6.026 1.00 97.56 307 GLY A C 1
ATOM 2456 O O . GLY A 1 307 ? -13.192 -3.898 -6.298 1.00 97.56 307 GLY A O 1
ATOM 2457 N N . TYR A 1 308 ? -14.690 -3.008 -4.874 1.00 95.69 308 TY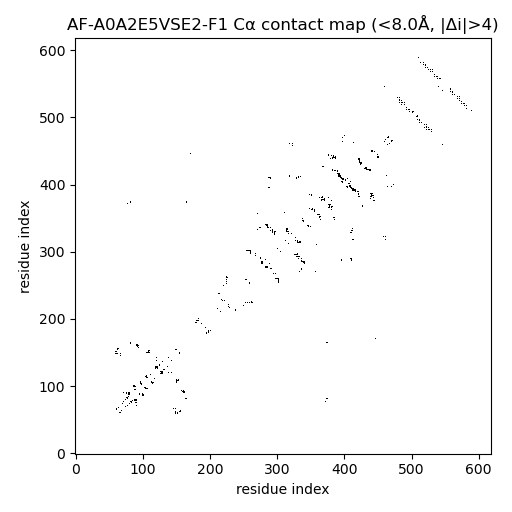R A N 1
ATOM 2458 C CA . TYR A 1 308 ? -13.706 -2.625 -3.855 1.00 95.69 308 TYR A CA 1
ATOM 2459 C C . TYR A 1 308 ? -12.925 -3.830 -3.309 1.00 95.69 308 TYR A C 1
ATOM 2461 O O . TYR A 1 308 ? -11.727 -3.734 -3.060 1.00 95.69 308 TYR A O 1
ATOM 2469 N N . ASP A 1 309 ? -13.573 -4.989 -3.197 1.00 96.31 309 ASP A N 1
ATOM 2470 C CA . ASP A 1 309 ? -12.945 -6.266 -2.854 1.00 96.31 309 ASP A CA 1
ATOM 2471 C C . ASP A 1 309 ? -11.828 -6.636 -3.842 1.00 96.31 309 ASP A C 1
ATOM 2473 O O . ASP A 1 309 ? -10.716 -6.975 -3.433 1.00 96.31 309 ASP A O 1
ATOM 2477 N N . ARG A 1 310 ? -12.082 -6.482 -5.147 1.00 97.75 310 ARG A N 1
ATOM 2478 C CA . ARG A 1 310 ? -11.077 -6.728 -6.183 1.00 97.75 310 ARG A CA 1
ATOM 2479 C C . ARG A 1 310 ? -9.949 -5.701 -6.133 1.00 97.75 310 ARG A C 1
ATOM 2481 O O . ARG A 1 310 ? -8.792 -6.078 -6.294 1.00 97.75 310 ARG A O 1
ATOM 2488 N N . MET A 1 311 ? -10.263 -4.429 -5.883 1.00 98.00 311 MET A N 1
ATOM 2489 C CA . MET A 1 311 ? -9.253 -3.376 -5.732 1.00 98.00 311 MET A CA 1
ATOM 2490 C C . MET A 1 311 ? -8.282 -3.669 -4.586 1.00 98.00 311 MET A C 1
ATOM 2492 O O . MET A 1 311 ? -7.077 -3.500 -4.761 1.00 98.00 311 MET A O 1
ATOM 2496 N N . ILE A 1 312 ? -8.785 -4.131 -3.436 1.00 97.62 312 ILE A N 1
ATOM 2497 C CA . ILE A 1 312 ? -7.948 -4.529 -2.294 1.00 97.62 312 ILE A CA 1
ATOM 2498 C C . ILE A 1 312 ? -6.992 -5.652 -2.696 1.00 97.62 312 ILE A C 1
ATOM 2500 O O . ILE A 1 312 ? -5.789 -5.549 -2.461 1.00 97.62 312 ILE A O 1
ATOM 2504 N N . LEU A 1 313 ? -7.526 -6.704 -3.321 1.00 97.44 313 LEU A N 1
ATOM 2505 C CA . LEU A 1 313 ? -6.736 -7.853 -3.755 1.00 97.44 313 LEU A CA 1
ATOM 2506 C C . LEU A 1 313 ? -5.641 -7.446 -4.748 1.00 97.44 313 LEU A C 1
ATOM 2508 O O . LEU A 1 313 ? -4.490 -7.838 -4.585 1.00 97.44 313 LEU A O 1
ATOM 2512 N N . GLU A 1 314 ? -5.969 -6.616 -5.739 1.00 98.12 314 GLU A N 1
ATOM 2513 C CA . GLU A 1 314 ? -4.985 -6.135 -6.711 1.00 98.12 314 GLU A CA 1
ATOM 2514 C C . GLU A 1 314 ? -3.900 -5.261 -6.053 1.00 98.12 314 GLU A C 1
ATOM 2516 O O . GLU A 1 314 ? -2.720 -5.400 -6.371 1.00 98.12 314 GLU A O 1
ATOM 2521 N N . MET A 1 315 ? -4.261 -4.392 -5.103 1.00 98.19 315 MET A N 1
ATOM 2522 C CA . MET A 1 315 ? -3.285 -3.548 -4.398 1.00 98.19 315 MET A CA 1
ATOM 2523 C C . MET A 1 315 ? -2.282 -4.344 -3.558 1.00 98.19 315 MET A C 1
ATOM 2525 O O . MET A 1 315 ? -1.151 -3.887 -3.383 1.00 98.19 315 MET A O 1
ATOM 2529 N N . LEU A 1 316 ? -2.692 -5.501 -3.034 1.00 97.12 316 LEU A N 1
ATOM 2530 C CA . LEU A 1 316 ? -1.865 -6.335 -2.163 1.00 97.12 316 LEU A CA 1
ATOM 2531 C C . LEU A 1 316 ? -1.100 -7.432 -2.912 1.00 97.12 316 LEU A C 1
ATOM 2533 O O . LEU A 1 316 ? -0.013 -7.777 -2.467 1.00 97.12 316 LEU A O 1
ATOM 2537 N N . ALA A 1 317 ? -1.658 -7.977 -3.998 1.00 96.50 317 ALA A N 1
ATOM 2538 C CA . ALA A 1 317 ? -1.147 -9.205 -4.613 1.00 96.50 317 ALA A CA 1
ATOM 2539 C C . ALA A 1 317 ? -1.429 -9.319 -6.126 1.00 96.50 317 ALA A C 1
ATOM 2541 O O . ALA A 1 317 ? -1.561 -10.425 -6.649 1.00 96.50 317 ALA A O 1
ATOM 2542 N N . ALA A 1 318 ? -1.588 -8.215 -6.873 1.00 97.31 318 ALA A N 1
ATOM 2543 C CA . ALA A 1 318 ? -1.818 -8.317 -8.326 1.00 97.31 318 ALA A CA 1
ATOM 2544 C C . ALA A 1 318 ? -0.680 -9.033 -9.075 1.00 97.31 318 ALA A C 1
ATOM 2546 O O . ALA A 1 318 ? -0.927 -9.631 -10.120 1.00 97.31 318 ALA A O 1
ATOM 2547 N N . ASP A 1 319 ? 0.545 -8.989 -8.558 1.00 95.31 319 ASP A N 1
ATOM 2548 C CA . ASP A 1 319 ? 1.674 -9.735 -9.100 1.00 95.31 319 ASP A CA 1
ATOM 2549 C C . ASP A 1 319 ? 1.513 -11.254 -9.026 1.00 95.31 319 ASP A C 1
ATOM 2551 O O . ASP A 1 319 ? 2.031 -11.947 -9.901 1.00 95.31 319 ASP A O 1
ATOM 2555 N N . GLU A 1 320 ? 0.786 -11.757 -8.032 1.00 94.38 320 GLU A N 1
ATOM 2556 C CA . GLU A 1 320 ? 0.497 -13.182 -7.878 1.00 94.38 320 GLU A CA 1
ATOM 2557 C C . GLU A 1 320 ? -0.852 -13.578 -8.487 1.00 94.38 320 GLU A C 1
ATOM 2559 O O . GLU A 1 320 ? -0.985 -14.632 -9.107 1.00 94.38 320 GLU A O 1
ATOM 2564 N N . LEU A 1 321 ? -1.868 -12.721 -8.339 1.00 94.94 321 LEU A N 1
ATOM 2565 C CA . LEU A 1 321 ? -3.235 -12.982 -8.799 1.00 94.94 321 LEU A CA 1
ATOM 2566 C C . LEU A 1 321 ? -3.389 -12.871 -10.316 1.00 94.94 321 LEU A C 1
ATOM 2568 O O . LEU A 1 321 ? -4.265 -13.508 -10.903 1.00 94.94 321 LEU A O 1
ATOM 2572 N N . CYS A 1 322 ? -2.606 -11.998 -10.942 1.00 94.50 322 CYS A N 1
ATOM 2573 C CA . CYS A 1 322 ? -2.683 -11.692 -12.366 1.00 94.50 322 CYS A CA 1
ATOM 2574 C C . CYS A 1 322 ? -1.299 -11.278 -12.912 1.00 94.50 322 CYS A C 1
ATOM 2576 O O . CYS A 1 322 ? -1.142 -10.156 -13.397 1.00 94.50 322 CYS A O 1
ATOM 2578 N N . PRO A 1 323 ? -0.300 -12.187 -12.869 1.00 92.50 323 PRO A N 1
ATOM 2579 C CA . PRO A 1 323 ? 1.100 -11.910 -13.226 1.00 92.50 323 PRO A CA 1
ATOM 2580 C C . PRO A 1 323 ? 1.316 -11.402 -14.661 1.00 92.50 323 PRO A C 1
ATOM 2582 O O . PRO A 1 323 ? 2.334 -10.760 -14.940 1.00 92.50 323 PRO A O 1
ATOM 2585 N N . ASP A 1 324 ? 0.360 -11.667 -15.554 1.00 89.69 324 ASP A N 1
ATOM 2586 C CA . ASP A 1 324 ? 0.418 -11.301 -16.972 1.00 89.69 324 ASP A CA 1
ATOM 2587 C C . ASP A 1 324 ? -0.395 -10.036 -17.306 1.00 89.69 324 ASP A C 1
ATOM 2589 O O . ASP A 1 324 ? -0.308 -9.522 -18.422 1.00 89.69 324 ASP A O 1
ATOM 2593 N N . ASP A 1 325 ? -1.177 -9.505 -16.357 1.00 93.69 325 ASP A N 1
ATOM 2594 C CA . ASP A 1 325 ? -1.992 -8.305 -16.562 1.00 93.69 325 ASP A CA 1
ATOM 2595 C C . ASP A 1 325 ? -1.281 -7.059 -16.024 1.00 93.69 325 ASP A C 1
ATOM 2597 O O . ASP A 1 325 ? -1.414 -6.668 -14.861 1.00 93.69 325 ASP A O 1
ATOM 2601 N N . GLU A 1 326 ? -0.550 -6.379 -16.907 1.00 92.00 326 GLU A N 1
ATOM 2602 C CA . GLU A 1 326 ? 0.114 -5.117 -16.574 1.00 92.00 326 GLU A CA 1
ATOM 2603 C C . GLU A 1 326 ? -0.858 -4.046 -16.065 1.00 92.00 326 GLU A C 1
ATOM 2605 O O . GLU A 1 326 ? -0.458 -3.208 -15.254 1.00 92.00 326 GLU A O 1
ATOM 2610 N N . ASN A 1 327 ? -2.131 -4.065 -16.487 1.00 94.81 327 ASN A N 1
ATOM 2611 C CA . ASN A 1 327 ? -3.103 -3.092 -16.003 1.00 94.81 327 ASN A CA 1
ATOM 2612 C C . ASN A 1 327 ? -3.390 -3.301 -14.524 1.00 94.81 327 ASN A C 1
ATOM 2614 O O . ASN A 1 327 ? -3.386 -2.318 -13.786 1.00 94.81 327 ASN A O 1
ATOM 2618 N N . ALA A 1 328 ? -3.595 -4.547 -14.099 1.00 97.06 328 ALA A N 1
ATOM 2619 C CA . ALA A 1 328 ? -3.831 -4.889 -12.703 1.00 97.06 328 ALA A CA 1
ATOM 2620 C C . ALA A 1 328 ? -2.568 -4.719 -11.845 1.00 97.06 328 ALA A C 1
ATOM 2622 O O . ALA A 1 328 ? -2.654 -4.183 -10.744 1.00 97.06 328 ALA A O 1
ATOM 2623 N N . ILE A 1 329 ? -1.382 -5.066 -12.360 1.00 97.19 329 ILE A N 1
ATOM 2624 C CA . ILE A 1 329 ? -0.105 -4.941 -11.630 1.00 97.19 329 ILE A CA 1
ATOM 2625 C C . ILE A 1 329 ? 0.168 -3.505 -11.160 1.00 97.19 329 ILE A C 1
ATOM 2627 O O . ILE A 1 329 ? 0.761 -3.314 -10.096 1.00 97.19 329 ILE A O 1
ATOM 2631 N N . ARG A 1 330 ? -0.313 -2.481 -11.884 1.00 97.94 330 ARG A N 1
ATOM 2632 C CA . ARG A 1 330 ? -0.234 -1.069 -11.448 1.00 97.94 330 ARG A CA 1
ATOM 2633 C C . ARG A 1 330 ? -0.805 -0.841 -10.044 1.00 97.94 330 ARG A C 1
ATOM 2635 O O . ARG A 1 330 ? -0.347 0.069 -9.355 1.00 97.94 330 ARG A O 1
ATOM 2642 N N . ALA A 1 331 ? -1.767 -1.654 -9.607 1.00 98.38 331 ALA A N 1
ATOM 2643 C CA . ALA A 1 331 ? -2.370 -1.584 -8.278 1.00 98.38 331 ALA A CA 1
ATOM 2644 C C . ALA A 1 331 ? -1.356 -1.799 -7.145 1.00 98.38 331 ALA A C 1
ATOM 2646 O O . ALA A 1 331 ? -1.459 -1.146 -6.105 1.00 98.38 331 ALA A O 1
ATOM 2647 N N . THR A 1 332 ? -0.329 -2.631 -7.371 1.00 98.19 332 THR A N 1
ATOM 2648 C CA . THR A 1 332 ? 0.754 -2.885 -6.397 1.00 98.19 332 THR A CA 1
ATOM 2649 C C . THR A 1 332 ? 1.544 -1.627 -6.030 1.00 98.19 332 THR A C 1
ATOM 2651 O O . THR A 1 332 ? 2.305 -1.622 -5.059 1.00 98.19 332 THR A O 1
ATOM 2654 N N . GLY A 1 333 ? 1.315 -0.517 -6.742 1.00 97.75 333 GLY A N 1
ATOM 2655 C CA . GLY A 1 333 ? 1.748 0.811 -6.335 1.00 97.75 333 GLY A CA 1
ATOM 2656 C C . GLY A 1 333 ? 1.395 1.164 -4.887 1.00 97.75 333 GLY A C 1
ATOM 2657 O O . GLY A 1 333 ? 2.155 1.902 -4.262 1.00 97.75 333 GLY A O 1
ATOM 2658 N N . PHE A 1 334 ? 0.327 0.584 -4.323 1.00 98.12 334 PHE A N 1
ATOM 2659 C CA . PHE A 1 334 ? -0.006 0.693 -2.899 1.00 98.12 334 PHE A CA 1
ATOM 2660 C C . PHE A 1 334 ? 1.154 0.282 -1.982 1.00 98.12 334 PHE A C 1
ATOM 2662 O O . PHE A 1 334 ? 1.509 1.011 -1.052 1.00 98.12 334 PHE A O 1
ATOM 2669 N N . LEU A 1 335 ? 1.799 -0.846 -2.283 1.00 97.75 335 LEU A N 1
ATOM 2670 C CA . LEU A 1 335 ? 2.947 -1.354 -1.535 1.00 97.75 335 LEU A CA 1
ATOM 2671 C C . LEU A 1 335 ? 4.246 -0.656 -1.951 1.00 97.75 335 LEU A C 1
ATOM 2673 O O . LEU A 1 335 ? 5.030 -0.241 -1.090 1.00 97.75 335 LEU A O 1
ATOM 2677 N N . VAL A 1 336 ? 4.445 -0.449 -3.260 1.00 97.75 336 VAL A N 1
ATOM 2678 C CA . VAL A 1 336 ? 5.645 0.213 -3.802 1.00 97.75 336 VAL A CA 1
ATOM 2679 C C . VAL A 1 336 ? 5.808 1.630 -3.259 1.00 97.75 336 VAL A C 1
ATOM 2681 O O . VAL A 1 336 ? 6.930 2.065 -2.994 1.00 97.75 336 VAL A O 1
ATOM 2684 N N . ARG A 1 337 ? 4.705 2.353 -3.036 1.00 96.69 337 ARG A N 1
ATOM 2685 C CA . ARG A 1 337 ? 4.721 3.717 -2.497 1.00 96.69 337 ARG A CA 1
ATOM 2686 C C . ARG A 1 337 ? 5.501 3.830 -1.188 1.00 96.69 337 ARG A C 1
ATOM 2688 O O . ARG A 1 337 ? 6.071 4.885 -0.910 1.00 96.69 337 ARG A O 1
ATOM 2695 N N . ASN A 1 338 ? 5.512 2.773 -0.380 1.00 95.31 338 ASN A N 1
ATOM 2696 C CA . ASN A 1 338 ? 6.177 2.759 0.921 1.00 95.31 338 ASN A CA 1
ATOM 2697 C C . ASN A 1 338 ? 7.674 2.437 0.827 1.00 95.31 338 ASN A C 1
ATOM 2699 O O . ASN A 1 338 ? 8.380 2.584 1.822 1.00 95.31 338 ASN A O 1
ATOM 2703 N N . TRP A 1 339 ? 8.165 2.024 -0.347 1.00 96.31 339 TRP A N 1
ATOM 2704 C CA . TRP A 1 339 ? 9.551 1.610 -0.530 1.00 96.31 339 TRP A CA 1
ATOM 2705 C C . TRP A 1 339 ? 10.532 2.708 -0.129 1.00 96.31 339 TRP A C 1
ATOM 2707 O O . TRP A 1 339 ? 10.383 3.877 -0.506 1.00 96.31 339 TRP A O 1
ATOM 2717 N N . TYR A 1 340 ? 11.568 2.313 0.608 1.00 95.75 340 TYR A N 1
ATOM 2718 C CA . TYR A 1 340 ? 12.605 3.212 1.083 1.00 95.75 340 TYR A CA 1
ATOM 2719 C C . TYR A 1 340 ? 13.996 2.622 0.856 1.00 95.75 340 TYR A C 1
ATOM 2721 O O . TYR A 1 340 ? 14.323 1.546 1.350 1.00 95.75 340 TYR A O 1
ATOM 2729 N N . LYS A 1 341 ? 14.847 3.369 0.141 1.00 94.00 341 LYS A N 1
ATOM 2730 C CA . LYS A 1 341 ? 16.166 2.897 -0.318 1.00 94.00 341 LYS A CA 1
ATOM 2731 C C . LYS A 1 341 ? 17.121 2.490 0.813 1.00 94.00 341 LYS A C 1
ATOM 2733 O O . LYS A 1 341 ? 17.978 1.639 0.596 1.00 94.00 341 LYS A O 1
ATOM 2738 N N . PHE A 1 342 ? 17.059 3.155 1.969 1.00 94.31 342 PHE A N 1
ATOM 2739 C CA . PHE A 1 342 ? 18.119 3.062 2.985 1.00 94.31 342 PHE A CA 1
ATOM 2740 C C . PHE A 1 342 ? 17.820 2.108 4.140 1.00 94.31 342 PHE A C 1
ATOM 2742 O O . PHE A 1 342 ? 18.757 1.703 4.823 1.00 94.31 342 PHE A O 1
ATOM 2749 N N . ASP A 1 343 ? 16.553 1.772 4.383 1.00 94.81 343 ASP A N 1
ATOM 2750 C CA . ASP A 1 343 ? 16.171 0.900 5.494 1.00 94.81 343 ASP A CA 1
ATOM 2751 C C . ASP A 1 343 ? 14.911 0.099 5.151 1.00 94.81 343 ASP A C 1
ATOM 2753 O O . ASP A 1 343 ? 13.808 0.644 5.056 1.00 94.81 343 ASP A O 1
ATOM 2757 N N . ARG A 1 344 ? 15.090 -1.216 4.991 1.00 93.56 344 ARG A N 1
ATOM 2758 C CA . ARG A 1 344 ? 14.007 -2.164 4.712 1.00 93.56 344 ARG A CA 1
ATOM 2759 C C . ARG A 1 344 ? 12.993 -2.238 5.851 1.00 93.56 344 ARG A C 1
ATOM 2761 O O . ARG A 1 344 ? 11.809 -2.403 5.584 1.00 93.56 344 ARG A O 1
ATOM 2768 N N . ASN A 1 345 ? 13.423 -2.116 7.107 1.00 95.19 345 ASN A N 1
ATOM 2769 C CA . ASN A 1 345 ? 12.503 -2.215 8.237 1.00 95.19 345 ASN A CA 1
ATOM 2770 C C . ASN A 1 345 ? 11.565 -1.016 8.279 1.00 95.19 345 ASN A C 1
ATOM 2772 O O . ASN A 1 345 ? 10.377 -1.206 8.480 1.00 95.19 345 ASN A O 1
ATOM 2776 N N . VAL A 1 346 ? 12.066 0.189 7.988 1.00 95.19 346 VAL A N 1
ATOM 2777 C CA . VAL A 1 346 ? 11.209 1.380 7.858 1.00 95.19 346 VAL A CA 1
ATOM 2778 C C . VAL A 1 346 ? 10.166 1.189 6.756 1.00 95.19 346 VAL A C 1
ATOM 2780 O O . VAL A 1 346 ? 9.007 1.540 6.949 1.00 95.19 346 VAL A O 1
ATOM 2783 N N . TRP A 1 347 ? 10.557 0.602 5.620 1.00 95.62 347 TRP A N 1
ATOM 2784 C CA . TRP A 1 347 ? 9.610 0.286 4.552 1.00 95.62 347 TRP A CA 1
ATOM 2785 C C . TRP A 1 347 ? 8.534 -0.708 5.013 1.00 95.62 347 TRP A C 1
ATOM 2787 O O . TRP A 1 347 ? 7.346 -0.419 4.874 1.00 95.62 347 TRP A O 1
ATOM 2797 N N . LEU A 1 348 ? 8.924 -1.852 5.583 1.00 96.19 348 LEU A N 1
ATOM 2798 C CA . LEU A 1 348 ? 7.964 -2.855 6.050 1.00 96.19 348 LEU A CA 1
ATOM 2799 C C . LEU A 1 348 ? 7.064 -2.304 7.164 1.00 96.19 348 LEU A C 1
ATOM 2801 O O . LEU A 1 348 ? 5.862 -2.544 7.139 1.00 96.19 348 LEU A O 1
ATOM 2805 N N . ASP A 1 349 ? 7.601 -1.503 8.086 1.00 96.31 349 ASP A N 1
ATOM 2806 C CA . ASP A 1 349 ? 6.805 -0.841 9.121 1.00 96.31 349 ASP A CA 1
ATOM 2807 C C . ASP A 1 349 ? 5.700 0.037 8.505 1.00 96.31 349 ASP A C 1
ATOM 2809 O O . ASP A 1 349 ? 4.549 -0.019 8.944 1.00 96.31 349 ASP A O 1
ATOM 2813 N N . ASP A 1 350 ? 6.040 0.821 7.475 1.00 95.75 350 ASP A N 1
ATOM 2814 C CA . ASP A 1 350 ? 5.093 1.668 6.746 1.00 95.75 350 ASP A CA 1
ATOM 2815 C C . ASP A 1 350 ? 4.072 0.835 5.953 1.00 95.75 350 ASP A C 1
ATOM 2817 O O . ASP A 1 350 ? 2.903 1.215 5.887 1.00 95.75 350 ASP A O 1
ATOM 2821 N N . VAL A 1 351 ? 4.470 -0.306 5.374 1.00 96.75 351 VAL A N 1
ATOM 2822 C CA . VAL A 1 351 ? 3.536 -1.238 4.714 1.00 96.75 351 VAL A CA 1
ATOM 2823 C C . VAL A 1 351 ? 2.493 -1.740 5.708 1.00 96.75 351 VAL A C 1
ATOM 2825 O O . VAL A 1 351 ? 1.298 -1.670 5.418 1.00 96.75 351 VAL A O 1
ATOM 2828 N N . ILE A 1 352 ? 2.913 -2.181 6.895 1.00 96.94 352 ILE A N 1
ATOM 2829 C CA . ILE A 1 352 ? 2.000 -2.696 7.924 1.00 96.94 352 ILE A CA 1
ATOM 2830 C C . ILE A 1 352 ? 1.086 -1.600 8.459 1.00 96.94 352 ILE A C 1
ATOM 2832 O O . ILE A 1 352 ? -0.128 -1.788 8.537 1.00 96.94 352 ILE A O 1
ATOM 2836 N N . GLU A 1 353 ? 1.644 -0.436 8.781 1.00 96.00 353 GLU A N 1
ATOM 2837 C CA . GLU A 1 353 ? 0.872 0.689 9.303 1.00 96.00 353 GLU A CA 1
ATOM 2838 C C . GLU A 1 353 ? -0.163 1.197 8.290 1.00 96.00 353 GLU A C 1
ATOM 2840 O O . GLU A 1 353 ? -1.311 1.457 8.654 1.00 96.00 353 GLU A O 1
ATOM 2845 N N . HIS A 1 354 ? 0.204 1.335 7.013 1.00 95.62 354 HIS A N 1
ATOM 2846 C CA . HIS A 1 354 ? -0.727 1.833 6.000 1.00 95.62 354 HIS A CA 1
ATOM 2847 C C . HIS A 1 354 ? -1.747 0.781 5.568 1.00 95.62 354 HIS A C 1
ATOM 2849 O O . HIS A 1 354 ? -2.899 1.143 5.344 1.00 95.62 354 HIS A O 1
ATOM 2855 N N . THR A 1 355 ? -1.380 -0.501 5.528 1.00 96.12 355 THR A N 1
ATOM 2856 C CA . THR A 1 355 ? -2.337 -1.600 5.316 1.00 96.12 355 THR A CA 1
ATOM 2857 C C . THR A 1 355 ? -3.361 -1.641 6.449 1.00 96.12 355 THR A C 1
ATOM 2859 O O . THR A 1 355 ? -4.565 -1.631 6.190 1.00 96.12 355 THR A O 1
ATOM 2862 N N . GLY A 1 356 ? -2.901 -1.585 7.705 1.00 94.81 356 GLY A N 1
ATOM 2863 C CA . GLY A 1 356 ? -3.775 -1.542 8.878 1.00 94.81 356 GLY A CA 1
ATOM 2864 C C . GLY A 1 356 ? -4.739 -0.357 8.837 1.00 94.81 356 GLY A C 1
ATOM 2865 O O . GLY A 1 356 ? -5.950 -0.533 8.953 1.00 94.81 356 GLY A O 1
ATOM 2866 N N . ARG A 1 357 ? -4.230 0.851 8.577 1.00 95.06 357 ARG A N 1
ATOM 2867 C CA . ARG A 1 357 ? -5.062 2.062 8.565 1.00 95.06 357 ARG A CA 1
ATOM 2868 C C . ARG A 1 357 ? -6.033 2.125 7.395 1.00 95.06 357 ARG A C 1
ATOM 2870 O O . ARG A 1 357 ? -7.170 2.544 7.589 1.00 95.06 357 ARG A O 1
ATOM 2877 N N . ALA A 1 358 ? -5.581 1.775 6.194 1.00 95.31 358 ALA A N 1
ATOM 2878 C CA . ALA A 1 358 ? -6.381 1.941 4.988 1.00 95.31 358 ALA A CA 1
ATOM 2879 C C . ALA A 1 358 ? -7.415 0.825 4.806 1.00 95.31 358 ALA A C 1
ATOM 2881 O O . ALA A 1 358 ? -8.492 1.090 4.278 1.00 95.31 358 ALA A O 1
ATOM 2882 N N . LEU A 1 359 ? -7.090 -0.406 5.219 1.00 94.00 359 LEU A N 1
ATOM 2883 C CA . LEU A 1 359 ? -7.905 -1.586 4.916 1.00 94.00 359 LEU A CA 1
ATOM 2884 C C . LEU A 1 359 ? -8.582 -2.187 6.150 1.00 94.00 359 LEU A C 1
ATOM 2886 O O . LEU A 1 359 ? -9.705 -2.670 6.039 1.00 94.00 359 LEU A O 1
ATOM 2890 N N . LEU A 1 360 ? -7.927 -2.146 7.315 1.00 91.31 360 LEU A N 1
ATOM 2891 C CA . LEU A 1 360 ? -8.452 -2.727 8.560 1.00 91.31 360 LEU A CA 1
ATOM 2892 C C . LEU A 1 360 ? -9.051 -1.676 9.510 1.00 91.31 360 LEU A C 1
ATOM 2894 O O . LEU A 1 360 ? -9.729 -2.032 10.469 1.00 91.31 360 LEU A O 1
ATOM 2898 N N . GLY A 1 361 ? -8.810 -0.385 9.262 1.00 91.50 361 GLY A N 1
ATOM 2899 C CA . GLY A 1 361 ? -9.298 0.710 10.103 1.00 91.50 361 GLY A CA 1
ATOM 2900 C C . GLY A 1 361 ? -8.618 0.814 11.474 1.00 91.50 361 GLY A C 1
ATOM 2901 O O . GLY A 1 361 ? -9.151 1.489 12.352 1.00 91.50 361 GLY A O 1
ATOM 2902 N N . VAL A 1 362 ? -7.453 0.183 11.662 1.00 92.38 362 VAL A N 1
ATOM 2903 C CA . VAL A 1 362 ? -6.701 0.170 12.931 1.00 92.38 362 VAL A CA 1
ATOM 2904 C C . VAL A 1 362 ? -5.270 0.674 12.752 1.00 92.38 362 VAL A C 1
ATOM 2906 O O . VAL A 1 362 ? -4.677 0.555 11.680 1.00 92.38 362 VAL A O 1
ATOM 2909 N N . THR A 1 363 ? -4.693 1.252 13.804 1.00 93.44 363 THR A N 1
ATOM 2910 C CA . THR A 1 363 ? -3.276 1.642 13.825 1.00 93.44 363 THR A CA 1
ATOM 2911 C C . THR A 1 363 ? -2.430 0.514 14.394 1.00 93.44 363 THR A C 1
ATOM 2913 O O . THR A 1 363 ? -2.713 0.023 15.480 1.00 93.44 363 THR A O 1
ATOM 2916 N N . MET A 1 364 ? -1.356 0.138 13.704 1.00 93.75 364 MET A N 1
ATOM 2917 C CA . MET A 1 364 ? -0.509 -0.996 14.098 1.00 93.75 364 MET A CA 1
ATOM 2918 C C . MET A 1 364 ? 0.825 -0.544 14.702 1.00 93.75 364 MET A C 1
ATOM 2920 O O . MET A 1 364 ? 1.534 -1.335 15.317 1.00 93.75 364 MET A O 1
ATOM 2924 N N . LYS A 1 365 ? 1.178 0.739 14.570 1.00 91.81 365 LYS A N 1
ATOM 2925 C CA . LYS A 1 365 ? 2.489 1.274 14.962 1.00 91.81 365 LYS A CA 1
ATOM 2926 C C . LYS A 1 365 ? 2.880 1.045 16.425 1.00 91.81 365 LYS A C 1
ATOM 2928 O O . LYS A 1 365 ? 4.058 0.825 16.692 1.00 91.81 365 LYS A O 1
ATOM 2933 N N . CYS A 1 366 ? 1.937 1.100 17.369 1.00 93.19 366 CYS A N 1
ATOM 2934 C CA . CYS A 1 366 ? 2.232 0.811 18.780 1.00 93.19 366 CYS A CA 1
ATOM 2935 C C . CYS A 1 366 ? 2.628 -0.656 18.980 1.00 93.19 366 CYS A C 1
ATOM 2937 O O . CYS A 1 366 ? 3.623 -0.925 19.653 1.00 93.19 366 CYS A O 1
ATOM 2939 N N . ALA A 1 367 ? 1.917 -1.562 18.297 1.00 95.50 367 ALA A N 1
ATOM 2940 C CA . ALA A 1 367 ? 2.133 -3.005 18.340 1.00 95.50 367 ALA A CA 1
ATOM 2941 C C . ALA A 1 367 ? 3.532 -3.425 17.851 1.00 95.50 367 ALA A C 1
ATOM 2943 O O . ALA A 1 367 ? 3.959 -4.544 18.080 1.00 95.50 367 ALA A O 1
AT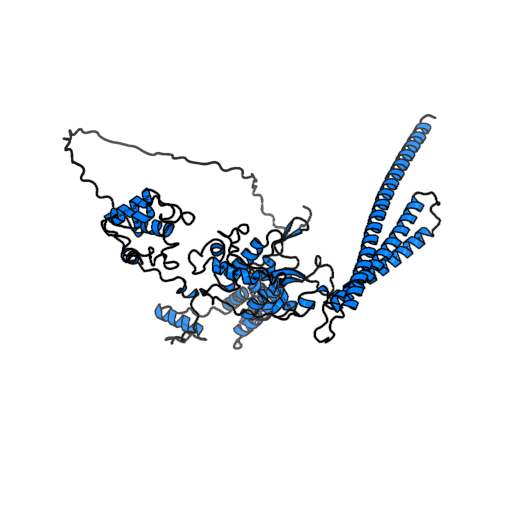OM 2944 N N . LYS A 1 368 ? 4.294 -2.536 17.203 1.00 95.31 368 LYS A N 1
ATOM 2945 C CA . LYS A 1 368 ? 5.683 -2.808 16.812 1.00 95.31 368 LYS A CA 1
ATOM 2946 C C . LYS A 1 368 ? 6.602 -3.036 18.018 1.00 95.31 368 LYS A C 1
ATOM 2948 O O . LYS A 1 368 ? 7.480 -3.897 17.979 1.00 95.31 368 LYS A O 1
ATOM 2953 N N . CYS A 1 369 ? 6.461 -2.214 19.056 1.00 93.75 369 CYS A N 1
ATOM 2954 C CA . CYS A 1 369 ? 7.407 -2.175 20.175 1.00 93.75 369 CYS A CA 1
ATOM 2955 C C . CYS A 1 369 ? 6.904 -2.917 21.417 1.00 93.75 369 CYS A C 1
ATOM 2957 O O . CYS A 1 369 ? 7.719 -3.345 22.227 1.00 93.75 369 CYS A O 1
ATOM 2959 N N . HIS A 1 370 ? 5.592 -3.005 21.596 1.00 92.06 370 HIS A N 1
ATOM 2960 C CA . HIS A 1 370 ? 4.920 -3.619 22.739 1.00 92.06 370 HIS A CA 1
ATOM 2961 C C . HIS A 1 370 ? 3.473 -3.926 22.341 1.00 92.06 370 HIS A C 1
ATOM 2963 O O . HIS A 1 370 ? 3.029 -3.435 21.308 1.00 92.06 370 HIS A O 1
ATOM 2969 N N . ASP A 1 371 ? 2.720 -4.678 23.143 1.00 90.94 371 ASP A N 1
ATOM 2970 C CA . ASP A 1 371 ? 1.296 -4.925 22.877 1.00 90.94 371 ASP A CA 1
ATOM 2971 C C . ASP A 1 371 ? 0.518 -3.615 22.700 1.00 90.94 371 ASP A C 1
ATOM 2973 O O . ASP A 1 371 ? 0.796 -2.602 23.351 1.00 90.94 371 ASP A O 1
ATOM 2977 N N . HIS A 1 372 ? -0.446 -3.601 21.785 1.00 91.31 372 HIS A N 1
ATOM 2978 C CA . HIS A 1 372 ? -1.194 -2.394 21.484 1.00 91.31 372 HIS A CA 1
ATOM 2979 C C . HIS A 1 372 ? -1.954 -1.887 22.726 1.00 91.31 372 HIS A C 1
ATOM 2981 O O . HIS A 1 372 ? -2.495 -2.655 23.514 1.00 91.31 372 HIS A O 1
ATOM 2987 N N . LYS A 1 373 ? -1.993 -0.561 22.914 1.00 84.50 373 LYS A N 1
ATOM 2988 C CA . LYS A 1 373 ? -2.483 0.051 24.162 1.00 84.50 373 LYS A CA 1
ATOM 2989 C C . LYS A 1 373 ? -3.982 -0.176 24.421 1.00 84.50 373 LYS A C 1
ATOM 2991 O O . LYS A 1 373 ? -4.394 -0.223 25.575 1.00 84.50 373 LYS A O 1
ATOM 2996 N N . TYR A 1 374 ? -4.789 -0.226 23.361 1.00 84.50 374 TYR A N 1
ATOM 2997 C CA . TYR A 1 374 ? -6.258 -0.266 23.453 1.00 84.50 374 TYR A CA 1
ATOM 2998 C C . TYR A 1 374 ? -6.867 -1.409 22.641 1.00 84.50 374 TYR A C 1
ATOM 3000 O O . TYR A 1 374 ? -7.738 -2.125 23.124 1.00 84.50 374 TYR A O 1
ATOM 3008 N N . ASP A 1 375 ? -6.410 -1.572 21.403 1.00 90.81 375 ASP A N 1
ATOM 3009 C CA . ASP A 1 375 ? -6.827 -2.681 20.548 1.00 90.81 375 ASP A CA 1
ATOM 3010 C C . ASP A 1 375 ? -6.230 -4.027 20.991 1.00 90.81 375 ASP A C 1
ATOM 3012 O O . ASP A 1 375 ? -5.093 -4.059 21.466 1.00 90.81 375 ASP A O 1
ATOM 3016 N N . PRO A 1 376 ? -6.966 -5.140 20.819 1.00 91.81 376 PRO A N 1
ATOM 3017 C CA . PRO A 1 376 ? -6.547 -6.478 21.237 1.00 91.81 376 PRO A CA 1
ATOM 3018 C C . PRO A 1 376 ? -5.554 -7.080 20.231 1.00 91.81 376 PRO A C 1
ATOM 3020 O 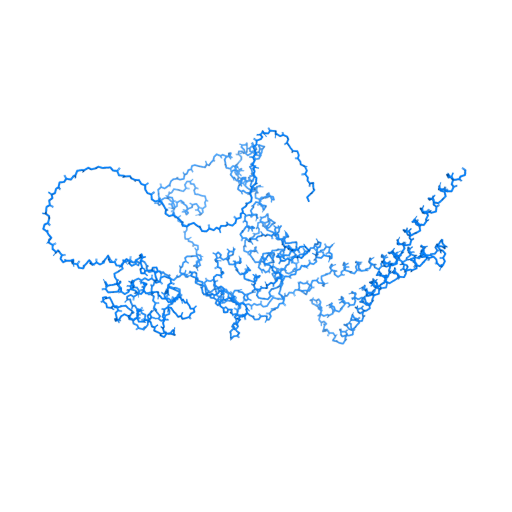O . PRO A 1 376 ? -5.854 -8.053 19.542 1.00 91.81 376 PRO A O 1
ATOM 3023 N N . ILE A 1 377 ? -4.394 -6.439 20.095 1.00 94.12 377 ILE A N 1
ATOM 3024 C CA . ILE A 1 377 ? -3.343 -6.803 19.144 1.00 94.12 377 ILE A CA 1
ATOM 3025 C C . ILE A 1 377 ? -2.013 -6.834 19.890 1.00 94.12 377 ILE A C 1
ATOM 3027 O O . ILE A 1 377 ? -1.497 -5.798 20.312 1.00 94.12 377 ILE A O 1
ATOM 3031 N N . SER A 1 378 ? -1.449 -8.025 20.035 1.00 93.62 378 SER A N 1
ATOM 3032 C CA . SER A 1 378 ? -0.141 -8.222 20.659 1.00 93.62 378 SER A CA 1
ATOM 3033 C C . SER A 1 378 ? 1.015 -7.806 19.745 1.00 93.62 378 SER A C 1
ATOM 3035 O O . SER A 1 378 ? 0.879 -7.727 18.518 1.00 93.62 378 SER A O 1
ATOM 3037 N N . GLN A 1 379 ? 2.198 -7.606 20.332 1.00 94.88 379 GLN A N 1
ATOM 3038 C CA . GLN A 1 379 ? 3.419 -7.371 19.564 1.00 94.88 379 GLN A CA 1
ATOM 3039 C C . GLN A 1 379 ? 3.723 -8.550 18.635 1.00 94.88 379 GLN A C 1
ATOM 3041 O O . GLN A 1 379 ? 4.072 -8.360 17.470 1.00 94.88 379 GLN A O 1
ATOM 3046 N N . ALA A 1 380 ? 3.548 -9.780 19.117 1.00 94.69 380 ALA A N 1
ATOM 3047 C CA . ALA A 1 380 ? 3.754 -10.971 18.300 1.00 94.69 380 ALA A CA 1
ATOM 3048 C C . ALA A 1 380 ? 2.856 -10.958 17.050 1.00 94.69 380 ALA A C 1
ATOM 3050 O O . ALA A 1 380 ? 3.324 -11.256 15.954 1.00 94.69 380 ALA A O 1
ATOM 3051 N N . GLU A 1 381 ? 1.594 -10.544 17.178 1.00 95.69 381 GLU A N 1
ATOM 3052 C CA . GLU A 1 381 ? 0.657 -10.453 16.052 1.00 95.69 381 GLU A CA 1
ATOM 3053 C C . GLU A 1 381 ? 1.007 -9.352 15.043 1.00 95.69 381 GLU A C 1
ATOM 3055 O O . GLU A 1 381 ? 0.777 -9.541 13.847 1.00 95.69 381 GLU A O 1
ATOM 3060 N N . TYR A 1 382 ? 1.626 -8.247 15.474 1.00 97.00 382 TYR A N 1
ATOM 3061 C CA . TYR A 1 382 ? 2.216 -7.276 14.545 1.00 97.00 382 TYR A CA 1
ATOM 3062 C C . TYR A 1 382 ? 3.264 -7.939 13.646 1.00 97.00 382 TYR A C 1
ATOM 3064 O O . TYR A 1 382 ? 3.233 -7.786 12.423 1.00 97.00 382 TYR A O 1
ATOM 3072 N N . TYR A 1 383 ? 4.170 -8.719 14.242 1.00 97.12 383 TYR A N 1
ATOM 3073 C CA . TYR A 1 383 ? 5.204 -9.424 13.489 1.00 97.12 383 TYR A CA 1
ATOM 3074 C C . TYR A 1 383 ? 4.644 -10.577 12.647 1.00 97.12 383 TYR A C 1
ATOM 3076 O O . TYR A 1 383 ? 5.190 -10.844 11.580 1.00 97.12 383 TYR A O 1
ATOM 3084 N N . ARG A 1 384 ? 3.529 -11.203 13.052 1.00 95.94 384 ARG A N 1
ATOM 3085 C CA . ARG A 1 384 ? 2.804 -12.177 12.212 1.00 95.94 384 ARG A CA 1
ATOM 3086 C C . ARG A 1 384 ? 2.277 -11.533 10.935 1.00 95.94 384 ARG A C 1
ATOM 3088 O O . ARG A 1 384 ? 2.427 -12.111 9.863 1.00 95.94 384 ARG A O 1
ATOM 3095 N N . LEU A 1 385 ? 1.723 -10.323 11.025 1.00 95.88 385 LEU A N 1
ATOM 3096 C CA . LEU A 1 385 ? 1.300 -9.585 9.835 1.00 95.88 385 LEU A CA 1
ATOM 3097 C C . LEU A 1 385 ? 2.504 -9.123 9.005 1.00 95.88 385 LEU A C 1
ATOM 3099 O O . LEU A 1 385 ? 2.477 -9.227 7.782 1.00 95.88 385 LEU A O 1
ATOM 3103 N N . ARG A 1 386 ? 3.591 -8.676 9.653 1.00 96.38 386 ARG A N 1
ATOM 3104 C CA . ARG A 1 386 ? 4.858 -8.322 8.981 1.00 96.38 386 ARG A CA 1
ATOM 3105 C C . ARG A 1 386 ? 5.428 -9.482 8.171 1.00 96.38 386 ARG A C 1
ATOM 3107 O O . ARG A 1 386 ? 5.883 -9.253 7.056 1.00 96.38 386 ARG A O 1
ATOM 3114 N N . ALA A 1 387 ? 5.337 -10.703 8.692 1.00 95.88 387 ALA A N 1
ATOM 3115 C CA . ALA A 1 387 ? 5.821 -11.906 8.026 1.00 95.88 387 ALA A CA 1
ATOM 3116 C C . ALA A 1 387 ? 5.134 -12.187 6.677 1.00 95.88 387 ALA A C 1
ATOM 3118 O O . ALA A 1 387 ? 5.755 -12.797 5.814 1.00 95.88 387 ALA A O 1
ATOM 3119 N N . VAL A 1 388 ? 3.909 -11.689 6.445 1.00 94.88 388 VAL A N 1
ATOM 3120 C CA . VAL A 1 388 ? 3.237 -11.782 5.131 1.00 94.88 388 VAL A CA 1
ATOM 3121 C C . VAL A 1 388 ? 3.990 -10.989 4.056 1.00 94.88 388 VAL A C 1
ATOM 3123 O O . VAL A 1 388 ? 4.071 -11.424 2.917 1.00 94.88 388 VAL A O 1
ATOM 3126 N N . PHE A 1 389 ? 4.572 -9.842 4.417 1.00 95.62 389 PHE A N 1
ATOM 3127 C CA . PHE A 1 389 ? 5.274 -8.950 3.486 1.00 95.62 389 PHE A CA 1
ATOM 3128 C C . PHE A 1 389 ? 6.803 -9.091 3.557 1.00 95.62 389 PHE A C 1
ATOM 3130 O O . PHE A 1 389 ? 7.529 -8.421 2.827 1.00 95.62 389 PHE A O 1
ATOM 3137 N N . GLU A 1 390 ? 7.335 -9.943 4.437 1.00 95.44 390 GLU A N 1
ATOM 3138 C CA . GLU A 1 390 ? 8.783 -10.136 4.581 1.00 95.44 390 GLU A CA 1
ATOM 3139 C C . GLU A 1 390 ? 9.475 -10.617 3.290 1.00 95.44 390 GLU A C 1
ATOM 3141 O O . GLU A 1 390 ? 10.612 -10.193 3.070 1.00 95.44 390 GLU A O 1
ATOM 3146 N N . PRO A 1 391 ? 8.851 -11.418 2.404 1.00 93.94 391 PRO A N 1
ATOM 3147 C CA . PRO A 1 391 ? 9.482 -11.819 1.144 1.00 93.94 391 PRO A CA 1
ATOM 3148 C C . PRO A 1 391 ? 9.572 -10.718 0.080 1.00 93.94 391 PRO A C 1
ATOM 3150 O O . PRO A 1 391 ? 10.408 -10.821 -0.826 1.00 93.94 391 PRO A O 1
ATOM 3153 N N . CYS A 1 392 ? 8.748 -9.666 0.172 1.00 93.94 392 CYS A N 1
ATOM 3154 C CA . CYS A 1 392 ? 8.552 -8.745 -0.944 1.00 93.94 392 CYS A CA 1
ATOM 3155 C C . CYS A 1 392 ? 9.750 -7.804 -1.157 1.00 93.94 392 CYS A C 1
ATOM 3157 O O . CYS A 1 392 ? 10.326 -7.249 -0.211 1.00 93.94 392 CYS A O 1
ATOM 3159 N N . ASP A 1 393 ? 10.099 -7.546 -2.411 1.00 95.25 393 ASP A N 1
ATOM 3160 C CA . ASP A 1 393 ? 10.954 -6.437 -2.830 1.00 95.25 393 ASP A CA 1
ATOM 3161 C C . ASP A 1 393 ? 10.271 -5.658 -3.963 1.00 95.25 393 ASP A C 1
ATOM 3163 O O . ASP A 1 393 ? 9.208 -6.029 -4.461 1.00 95.25 393 ASP A O 1
ATOM 3167 N N . VAL A 1 394 ? 10.861 -4.536 -4.357 1.00 95.94 394 VAL A N 1
ATOM 3168 C CA . VAL A 1 394 ? 10.348 -3.686 -5.426 1.00 95.94 394 VAL A CA 1
ATOM 3169 C C . VAL A 1 394 ? 11.314 -3.675 -6.591 1.00 95.94 394 VAL A C 1
ATOM 3171 O O . VAL A 1 394 ? 12.526 -3.533 -6.429 1.00 95.94 394 VAL A O 1
ATOM 3174 N N . ARG A 1 395 ? 10.761 -3.741 -7.798 1.00 94.94 395 ARG A N 1
ATOM 3175 C CA . ARG A 1 395 ? 11.509 -3.519 -9.034 1.00 94.94 395 ARG A CA 1
ATOM 3176 C C . ARG A 1 395 ? 10.695 -2.693 -10.017 1.00 94.94 395 ARG A C 1
ATOM 3178 O O . ARG A 1 395 ? 9.505 -2.458 -9.825 1.00 94.94 395 ARG A O 1
ATOM 3185 N N . THR A 1 396 ? 11.359 -2.214 -11.062 1.00 96.00 396 THR A N 1
ATOM 3186 C CA . THR A 1 396 ? 10.707 -1.538 -12.188 1.00 96.00 396 THR A CA 1
ATOM 3187 C C . THR A 1 396 ? 10.895 -2.386 -13.431 1.00 96.00 396 THR A C 1
ATOM 3189 O O . THR A 1 396 ? 12.024 -2.550 -13.899 1.00 96.00 396 THR A O 1
ATOM 3192 N N . ASP A 1 397 ? 9.792 -2.912 -13.950 1.00 95.00 397 ASP A N 1
ATOM 3193 C CA . ASP A 1 397 ? 9.789 -3.718 -15.162 1.00 95.00 397 ASP A CA 1
ATOM 3194 C C . ASP A 1 397 ? 9.776 -2.810 -16.395 1.00 95.00 397 ASP A C 1
ATOM 3196 O O . ASP A 1 397 ? 9.263 -1.686 -16.369 1.00 95.00 397 ASP A O 1
ATOM 3200 N N . ARG A 1 398 ? 10.385 -3.293 -17.481 1.00 94.81 398 ARG A N 1
ATOM 3201 C CA . ARG A 1 398 ? 10.335 -2.618 -18.782 1.00 94.81 398 ARG A CA 1
ATOM 3202 C C . ARG A 1 398 ? 8.918 -2.683 -19.334 1.00 94.81 398 ARG A C 1
ATOM 3204 O O . ARG A 1 398 ? 8.211 -3.659 -19.091 1.00 94.81 398 ARG A O 1
ATOM 3211 N N . VAL A 1 399 ? 8.553 -1.669 -20.105 1.00 93.88 399 VAL A N 1
ATOM 3212 C CA . VAL A 1 399 ? 7.276 -1.584 -20.819 1.00 93.88 399 VAL A CA 1
ATOM 3213 C C . VAL A 1 399 ? 7.540 -1.581 -22.320 1.00 93.88 399 VAL A C 1
ATOM 3215 O O . VAL A 1 399 ? 8.636 -1.235 -22.761 1.00 93.88 399 VAL A O 1
ATOM 3218 N N . LEU A 1 400 ? 6.555 -2.004 -23.108 1.00 92.44 400 LEU A N 1
ATOM 3219 C CA . LEU A 1 400 ? 6.688 -2.090 -24.561 1.00 92.44 400 LEU A CA 1
ATOM 3220 C C . LEU A 1 400 ? 7.108 -0.738 -25.164 1.00 92.44 400 LEU A C 1
ATOM 3222 O O . LEU A 1 400 ? 6.462 0.279 -24.911 1.00 92.44 400 LEU A O 1
ATOM 3226 N N . GLY A 1 401 ? 8.155 -0.739 -25.994 1.00 92.62 401 GLY A N 1
ATOM 3227 C CA . GLY A 1 401 ? 8.656 0.450 -26.682 1.00 92.62 401 GLY A CA 1
ATOM 3228 C C . GLY A 1 401 ? 9.662 1.300 -25.898 1.00 92.62 401 GLY A C 1
ATOM 3229 O O . GLY A 1 401 ? 10.167 2.270 -26.463 1.00 92.62 401 GLY A O 1
ATOM 3230 N N . GLU A 1 402 ? 9.989 0.960 -24.646 1.00 94.44 402 GLU A N 1
ATOM 3231 C CA . GLU A 1 402 ? 11.024 1.651 -23.865 1.00 94.44 402 GLU A CA 1
ATOM 3232 C C . GLU A 1 402 ? 11.854 0.665 -23.024 1.00 94.44 402 GLU A C 1
ATOM 3234 O O . GLU A 1 402 ? 11.378 0.029 -22.080 1.00 94.44 402 GLU A O 1
ATOM 3239 N N . LEU A 1 403 ? 13.143 0.555 -23.356 1.00 91.31 403 LEU A N 1
ATOM 3240 C CA . LEU A 1 403 ? 14.080 -0.356 -22.692 1.00 91.31 403 LEU A CA 1
ATOM 3241 C C . LEU A 1 403 ? 14.717 0.247 -21.433 1.00 91.31 403 LEU A C 1
ATOM 3243 O O . LEU A 1 403 ? 15.207 -0.502 -20.574 1.00 91.31 403 LEU A O 1
ATOM 3247 N N . GLU A 1 404 ? 14.754 1.577 -21.330 1.00 93.38 404 GLU A N 1
ATOM 3248 C CA . GLU A 1 404 ? 15.326 2.297 -20.198 1.00 93.38 404 GLU A CA 1
ATOM 3249 C C . GLU A 1 404 ? 14.265 2.568 -19.125 1.00 93.38 404 GLU A C 1
ATOM 3251 O O . GLU A 1 404 ? 13.492 3.522 -19.203 1.00 93.38 404 GLU A O 1
ATOM 3256 N N . THR A 1 405 ? 14.313 1.797 -18.036 1.00 94.06 405 THR A N 1
ATOM 3257 C CA . THR A 1 405 ? 13.366 1.911 -16.908 1.00 94.06 405 THR A CA 1
ATOM 3258 C C . THR A 1 405 ? 13.375 3.279 -16.213 1.00 94.06 405 THR A C 1
ATOM 3260 O O . THR A 1 405 ? 12.434 3.653 -15.512 1.00 94.06 405 THR A O 1
ATOM 3263 N N . SER A 1 406 ? 14.433 4.069 -16.409 1.00 92.19 406 SER A N 1
ATOM 3264 C CA . SER A 1 406 ? 14.529 5.446 -15.923 1.00 92.19 406 SER A CA 1
ATOM 3265 C C . SER A 1 406 ? 13.659 6.430 -16.716 1.00 92.19 406 SER A C 1
ATOM 3267 O O . SER A 1 406 ? 13.252 7.445 -16.138 1.00 92.19 406 SER A O 1
ATOM 3269 N N . LYS A 1 407 ? 13.374 6.137 -17.995 1.00 94.12 407 LYS A N 1
ATOM 3270 C CA . LYS A 1 407 ? 12.523 6.931 -18.894 1.00 94.12 407 LYS A CA 1
ATOM 3271 C C . LYS A 1 407 ? 11.061 6.520 -18.789 1.00 94.12 407 LYS A C 1
ATOM 3273 O O . LYS A 1 407 ? 10.225 7.393 -18.580 1.00 94.12 407 LYS A O 1
ATOM 3278 N N . ASP A 1 408 ? 10.783 5.221 -18.858 1.00 96.12 408 ASP A N 1
ATOM 3279 C CA . ASP A 1 408 ? 9.455 4.648 -18.636 1.00 96.12 408 ASP A CA 1
ATOM 3280 C C . ASP A 1 408 ? 9.561 3.218 -18.092 1.00 96.12 408 ASP A C 1
ATOM 3282 O O . ASP A 1 408 ? 10.537 2.518 -18.340 1.00 96.12 408 ASP A O 1
ATOM 3286 N N . GLY A 1 409 ? 8.576 2.784 -17.318 1.00 96.00 409 GLY A N 1
ATOM 3287 C CA . GLY A 1 409 ? 8.559 1.469 -16.694 1.00 96.00 409 GLY A CA 1
ATOM 3288 C C . GLY A 1 409 ? 7.347 1.253 -15.797 1.00 96.00 409 GLY A C 1
ATOM 3289 O O . GLY A 1 409 ? 6.566 2.171 -15.533 1.00 96.00 409 GLY A O 1
ATOM 3290 N N . LEU A 1 410 ? 7.212 0.022 -15.311 1.00 96.88 410 LEU A N 1
ATOM 3291 C CA . LEU A 1 410 ? 6.149 -0.400 -14.406 1.00 96.88 410 LEU A CA 1
ATOM 3292 C C . LEU A 1 410 ? 6.744 -0.780 -13.043 1.00 96.88 410 LEU A C 1
ATOM 3294 O O . LEU A 1 410 ? 7.313 -1.866 -12.907 1.00 96.88 410 LEU A O 1
ATOM 3298 N N . PRO A 1 411 ? 6.661 0.100 -12.031 1.00 97.06 411 PRO A N 1
ATOM 3299 C CA . PRO A 1 411 ? 7.069 -0.249 -10.682 1.00 97.06 411 PRO A CA 1
ATOM 3300 C C . PRO A 1 411 ? 6.069 -1.240 -10.081 1.00 97.06 411 PRO A C 1
ATOM 3302 O O . PRO A 1 411 ? 4.864 -0.993 -10.104 1.00 97.06 411 PRO A O 1
ATOM 3305 N N . ARG A 1 412 ? 6.571 -2.343 -9.528 1.00 96.44 412 ARG A N 1
ATOM 3306 C CA . ARG A 1 412 ? 5.751 -3.377 -8.888 1.00 96.44 412 ARG A CA 1
ATOM 3307 C C . ARG A 1 412 ? 6.475 -4.032 -7.723 1.00 96.44 412 ARG A C 1
ATOM 3309 O O . ARG A 1 412 ? 7.708 -3.981 -7.647 1.00 96.44 412 ARG A O 1
ATOM 3316 N N . ILE A 1 413 ? 5.699 -4.674 -6.855 1.00 96.44 413 ILE A N 1
ATOM 3317 C CA . ILE A 1 413 ? 6.244 -5.663 -5.928 1.00 96.44 413 ILE A CA 1
ATOM 3318 C C . ILE A 1 413 ? 6.498 -7.000 -6.633 1.00 96.44 413 ILE A C 1
ATOM 3320 O O . ILE A 1 413 ? 5.988 -7.259 -7.731 1.00 96.44 413 ILE A O 1
ATOM 3324 N N . TYR A 1 414 ? 7.360 -7.800 -6.023 1.00 95.06 414 TYR A N 1
ATOM 3325 C CA . TYR A 1 414 ? 7.562 -9.211 -6.321 1.00 95.06 414 TYR A CA 1
ATOM 3326 C C . TYR A 1 414 ? 8.195 -9.885 -5.103 1.00 95.06 414 TYR A C 1
ATOM 3328 O O . TYR A 1 414 ? 8.874 -9.227 -4.310 1.00 95.06 414 TYR A O 1
ATOM 3336 N N . ASP A 1 415 ? 8.056 -11.199 -5.002 1.00 92.19 415 ASP A N 1
ATOM 3337 C CA . ASP A 1 415 ? 8.740 -11.968 -3.972 1.00 92.19 415 ASP A CA 1
ATOM 3338 C C . ASP A 1 415 ? 10.204 -12.212 -4.331 1.00 92.19 415 ASP A C 1
ATOM 3340 O O . ASP A 1 415 ? 10.539 -12.922 -5.282 1.00 92.19 415 ASP A O 1
ATOM 3344 N N . ALA A 1 416 ? 11.098 -11.604 -3.553 1.00 91.44 416 ALA A N 1
ATOM 3345 C CA . ALA A 1 416 ? 12.538 -11.711 -3.750 1.00 91.44 416 ALA A CA 1
ATOM 3346 C C . ALA A 1 416 ? 13.178 -12.756 -2.832 1.00 91.44 416 ALA A C 1
ATOM 3348 O O . ALA A 1 416 ? 14.182 -13.367 -3.202 1.00 91.44 416 ALA A O 1
ATOM 3349 N N . GLN A 1 417 ? 12.647 -12.928 -1.616 1.00 89.94 417 GLN A N 1
ATOM 3350 C CA . GLN A 1 417 ? 13.271 -13.748 -0.574 1.00 89.94 417 GLN A CA 1
ATOM 3351 C C . GLN A 1 417 ? 12.233 -14.562 0.215 1.00 89.94 417 GLN A C 1
ATOM 3353 O O . GLN A 1 417 ? 11.959 -14.280 1.378 1.00 89.94 417 GLN A O 1
ATOM 3358 N N . LEU A 1 418 ? 11.679 -15.599 -0.421 1.00 88.06 418 LEU A N 1
ATOM 3359 C CA . LEU A 1 418 ? 10.626 -16.462 0.145 1.00 88.06 418 LEU A CA 1
ATOM 3360 C C . LEU A 1 418 ? 11.000 -17.128 1.480 1.00 88.06 418 LEU A C 1
ATOM 3362 O O . LEU A 1 418 ? 10.140 -17.362 2.322 1.00 88.06 418 LEU A O 1
ATOM 3366 N N . GLU A 1 419 ? 12.286 -17.408 1.692 1.00 89.62 419 GLU A N 1
ATOM 3367 C CA . GLU A 1 419 ? 12.772 -18.142 2.867 1.00 89.62 419 GLU A CA 1
ATOM 3368 C C . GLU A 1 419 ? 13.211 -17.234 4.027 1.00 89.62 419 GLU A C 1
ATOM 3370 O O . GLU A 1 419 ? 13.710 -17.727 5.043 1.00 89.62 419 GLU A O 1
ATOM 3375 N N . THR A 1 420 ? 13.076 -15.909 3.895 1.00 90.00 420 THR A N 1
ATOM 3376 C CA . THR A 1 420 ? 13.524 -14.972 4.933 1.00 90.00 420 THR A CA 1
ATOM 3377 C C . THR A 1 420 ? 12.678 -15.134 6.199 1.00 90.00 420 THR A C 1
ATOM 3379 O O . THR A 1 420 ? 11.468 -14.913 6.162 1.00 90.00 420 THR A O 1
ATOM 3382 N N . PRO A 1 421 ? 13.278 -15.510 7.346 1.00 93.75 421 PRO A N 1
ATOM 3383 C CA . PRO A 1 421 ? 12.532 -15.666 8.584 1.00 93.75 421 PRO A CA 1
ATOM 3384 C C . PRO A 1 421 ? 12.183 -14.305 9.194 1.00 93.75 421 PRO A C 1
ATOM 3386 O O . PRO A 1 421 ? 13.015 -13.396 9.233 1.00 93.75 421 PRO A O 1
ATOM 3389 N N . THR A 1 422 ? 10.982 -14.204 9.757 1.00 95.81 422 THR A N 1
ATOM 3390 C CA . THR A 1 422 ? 10.568 -13.060 10.572 1.00 95.81 422 THR A CA 1
ATOM 3391 C C . THR A 1 422 ? 10.765 -13.365 12.053 1.00 95.81 422 THR A C 1
ATOM 3393 O O . THR A 1 422 ? 10.408 -14.441 12.537 1.00 95.81 422 THR A O 1
ATOM 3396 N N . TYR A 1 423 ? 11.313 -12.391 12.777 1.00 96.38 423 TYR A N 1
ATOM 3397 C CA . TYR A 1 423 ? 11.550 -12.445 14.219 1.00 96.38 423 TYR A CA 1
ATOM 3398 C C . TYR A 1 423 ? 10.907 -11.243 14.904 1.00 96.38 423 TYR A C 1
ATOM 3400 O O . TYR A 1 423 ? 10.773 -10.178 14.295 1.00 96.38 423 TYR A O 1
ATOM 3408 N N . LEU A 1 424 ? 10.559 -11.399 16.181 1.00 95.88 424 LEU A N 1
ATOM 3409 C CA . LEU A 1 424 ? 10.183 -10.276 17.035 1.00 95.88 424 LEU A CA 1
ATOM 3410 C C . LEU A 1 424 ? 11.418 -9.413 17.303 1.00 95.88 424 LEU A C 1
ATOM 3412 O O . LEU A 1 424 ? 12.508 -9.938 17.525 1.00 95.88 424 LEU A O 1
ATOM 3416 N N . PHE A 1 425 ? 11.266 -8.090 17.302 1.00 95.69 425 PHE A N 1
ATOM 3417 C CA . PHE A 1 425 ? 12.345 -7.198 17.725 1.00 95.69 425 PHE A CA 1
ATOM 3418 C C . PHE A 1 425 ? 12.090 -6.687 19.136 1.00 95.69 425 PHE A C 1
ATOM 3420 O O . PHE A 1 425 ? 11.019 -6.143 19.421 1.00 95.69 425 PHE A O 1
ATOM 3427 N N . GLU A 1 426 ? 13.094 -6.791 20.004 1.00 92.31 426 GLU A N 1
ATOM 3428 C CA . GLU A 1 426 ? 13.015 -6.269 21.367 1.00 92.31 426 GLU A CA 1
ATOM 3429 C C . GLU A 1 426 ? 12.704 -4.770 21.325 1.00 92.31 426 GLU A C 1
ATOM 3431 O O . GLU A 1 426 ? 13.463 -3.968 20.770 1.00 92.31 426 GLU A O 1
ATOM 3436 N N . ARG A 1 427 ? 11.536 -4.381 21.854 1.00 90.69 427 ARG A N 1
ATOM 3437 C CA . ARG A 1 427 ? 11.034 -2.996 21.814 1.00 90.69 427 ARG A CA 1
ATOM 3438 C C . ARG A 1 427 ? 11.023 -2.388 20.406 1.00 90.69 427 ARG A C 1
ATOM 3440 O O . ARG A 1 427 ? 11.174 -1.177 20.245 1.00 90.69 427 ARG A O 1
ATOM 3447 N N . GLY A 1 428 ? 10.864 -3.217 19.373 1.00 92.69 428 GLY A N 1
ATOM 3448 C CA . GLY A 1 428 ? 10.851 -2.793 17.975 1.00 92.69 428 GLY A CA 1
ATOM 3449 C C . GLY A 1 428 ? 12.228 -2.426 17.404 1.00 92.69 428 GLY A C 1
ATOM 3450 O O . GLY A 1 428 ? 12.283 -1.797 16.343 1.00 92.69 428 GLY A O 1
ATOM 3451 N N . ASN A 1 429 ? 13.333 -2.763 18.084 1.00 94.50 429 ASN A N 1
ATOM 3452 C CA . ASN A 1 429 ? 14.693 -2.457 17.638 1.00 94.50 429 ASN A CA 1
ATOM 3453 C C . ASN A 1 429 ? 15.236 -3.530 16.670 1.00 94.50 429 ASN A C 1
ATOM 3455 O O . ASN A 1 429 ? 15.650 -4.596 17.123 1.00 94.50 429 ASN A O 1
ATOM 3459 N N . PRO A 1 430 ? 15.367 -3.253 15.358 1.00 93.50 430 PRO A N 1
ATOM 3460 C CA . PRO A 1 430 ? 15.800 -4.254 14.375 1.00 93.50 430 PRO A CA 1
ATOM 3461 C C . PRO A 1 430 ? 17.234 -4.768 14.582 1.00 93.50 430 PRO A C 1
ATOM 3463 O O . PRO A 1 430 ? 17.636 -5.741 13.952 1.00 93.50 430 PRO A O 1
ATOM 3466 N N . LYS A 1 431 ? 18.032 -4.129 15.451 1.00 94.88 431 LYS A N 1
ATOM 3467 C CA . LYS A 1 431 ? 19.372 -4.609 15.831 1.00 94.88 431 LYS A CA 1
ATOM 3468 C C . LYS A 1 431 ? 19.349 -5.675 16.932 1.00 94.88 431 LYS A C 1
ATOM 3470 O O . LYS A 1 431 ? 20.400 -6.237 17.225 1.00 94.88 431 LYS A O 1
ATOM 3475 N N . GLN A 1 432 ? 18.193 -5.914 17.547 1.00 94.94 432 GLN A N 1
ATOM 3476 C CA . GLN A 1 432 ? 17.983 -6.883 18.624 1.00 94.94 432 GLN A CA 1
ATOM 3477 C C . GLN A 1 432 ? 16.806 -7.810 18.274 1.00 94.94 432 GLN A C 1
ATOM 3479 O O . GLN A 1 432 ? 15.742 -7.720 18.890 1.00 94.94 432 GLN A O 1
ATOM 3484 N N . PRO A 1 433 ? 16.945 -8.655 17.235 1.00 95.38 433 PRO A N 1
ATOM 3485 C CA . PRO A 1 433 ? 15.946 -9.669 16.944 1.00 95.38 433 PRO A CA 1
ATOM 3486 C C . PRO A 1 433 ? 16.020 -10.806 17.965 1.00 95.38 433 PRO A C 1
ATOM 3488 O O . PRO A 1 433 ? 17.094 -11.368 18.201 1.00 95.38 433 PRO A O 1
ATOM 3491 N N . ASP A 1 434 ? 14.870 -11.189 18.508 1.00 95.31 434 ASP A N 1
ATOM 3492 C CA . ASP A 1 434 ? 14.739 -12.437 19.246 1.00 95.31 434 ASP A CA 1
ATOM 3493 C C . ASP A 1 434 ? 14.693 -13.602 18.249 1.00 95.31 434 ASP A C 1
ATOM 3495 O O . ASP A 1 434 ? 13.671 -13.911 17.638 1.00 95.31 434 ASP A O 1
ATOM 3499 N N . THR A 1 435 ? 15.847 -14.240 18.066 1.00 95.56 435 THR A N 1
ATOM 3500 C CA . THR A 1 435 ? 16.015 -15.378 17.149 1.00 95.56 435 THR A CA 1
ATOM 3501 C C . THR A 1 435 ? 15.603 -16.718 17.760 1.00 95.56 435 THR A C 1
ATOM 3503 O O . THR A 1 435 ? 15.706 -17.744 17.089 1.00 95.56 435 THR A O 1
ATOM 3506 N N . SER A 1 436 ? 15.128 -16.736 19.013 1.00 94.38 436 SER A N 1
ATOM 3507 C CA . SER A 1 436 ? 14.674 -17.965 19.674 1.00 94.38 436 SER A CA 1
ATOM 3508 C C . SER A 1 436 ? 13.392 -18.527 19.057 1.00 94.38 436 SER A C 1
ATOM 3510 O O . SER A 1 436 ? 13.190 -19.741 19.055 1.00 94.38 436 SER A O 1
ATOM 3512 N N . THR A 1 437 ? 12.546 -17.650 18.506 1.00 90.94 437 THR A N 1
ATOM 3513 C CA . THR A 1 437 ? 11.226 -17.997 17.978 1.00 90.94 437 THR A CA 1
ATOM 3514 C C . THR A 1 437 ? 11.028 -17.367 16.604 1.00 90.94 437 THR A C 1
ATOM 3516 O O . THR A 1 437 ? 10.971 -16.146 16.467 1.00 90.94 437 THR A O 1
ATOM 3519 N N . LYS A 1 438 ? 10.888 -18.206 15.573 1.00 95.12 438 LYS A N 1
ATOM 3520 C CA . LYS A 1 438 ? 10.442 -17.760 14.247 1.00 95.12 438 LYS A CA 1
ATOM 3521 C C . LYS A 1 438 ? 8.949 -17.440 14.307 1.00 95.12 438 LYS A C 1
ATOM 3523 O O . LYS A 1 438 ? 8.175 -18.218 14.860 1.00 95.12 438 LYS A O 1
ATOM 3528 N N . ILE A 1 439 ? 8.555 -16.316 13.720 1.00 95.12 439 ILE A N 1
ATOM 3529 C CA . ILE A 1 439 ? 7.156 -15.911 13.617 1.00 95.12 439 ILE A CA 1
ATOM 3530 C C . ILE A 1 439 ? 6.617 -16.296 12.244 1.00 95.12 439 ILE A C 1
ATOM 3532 O O . ILE A 1 439 ? 7.156 -15.878 11.219 1.00 95.12 439 ILE A O 1
ATOM 3536 N N . ASP A 1 440 ? 5.538 -17.075 12.245 1.00 93.94 440 ASP A N 1
ATOM 3537 C CA . ASP A 1 440 ? 4.849 -17.467 11.022 1.00 93.94 440 ASP A CA 1
ATOM 3538 C C . ASP A 1 440 ? 3.876 -16.370 10.541 1.00 93.94 440 ASP A C 1
ATOM 3540 O O . ASP A 1 440 ? 3.223 -15.709 11.363 1.00 93.94 440 ASP A O 1
ATOM 3544 N N . PRO A 1 441 ? 3.742 -16.184 9.215 1.00 94.56 441 PRO A N 1
ATOM 3545 C CA . PRO A 1 441 ? 2.789 -15.252 8.613 1.00 94.56 441 PRO A CA 1
ATOM 3546 C C . PRO A 1 441 ? 1.339 -15.500 9.044 1.00 94.56 441 PRO A C 1
ATOM 3548 O O . PRO A 1 441 ? 0.862 -16.631 9.151 1.00 94.56 441 PRO A O 1
ATOM 3551 N N . GLY A 1 442 ? 0.610 -14.413 9.296 1.00 94.38 442 GLY A N 1
ATOM 3552 C CA . GLY A 1 442 ? -0.797 -14.459 9.675 1.00 94.38 442 GLY A CA 1
ATOM 3553 C C . GLY A 1 442 ? -1.395 -13.080 9.930 1.00 94.38 442 GLY A C 1
ATOM 3554 O O . GLY A 1 442 ? -0.711 -12.065 9.876 1.00 94.38 442 GLY A O 1
ATOM 3555 N N . SER A 1 443 ? -2.684 -13.046 10.243 1.00 92.38 443 SER A N 1
ATOM 3556 C CA . SER A 1 443 ? -3.375 -11.839 10.706 1.00 92.38 443 SER A CA 1
ATOM 3557 C C . SER A 1 443 ? -3.444 -11.802 12.241 1.00 92.38 443 SER A C 1
ATOM 3559 O O . SER A 1 443 ? -3.283 -12.843 12.886 1.00 92.38 443 SER A O 1
ATOM 3561 N N . PRO A 1 444 ? -3.697 -10.636 12.860 1.00 93.19 444 PRO A N 1
ATOM 3562 C CA . PRO A 1 444 ? -4.109 -10.588 14.260 1.00 93.19 444 PRO A CA 1
ATOM 3563 C C . PRO A 1 444 ? -5.334 -11.478 14.512 1.00 93.19 444 PRO A C 1
ATOM 3565 O O . PRO A 1 444 ? -6.233 -11.569 13.673 1.00 93.19 444 PRO A O 1
ATOM 3568 N N . SER A 1 445 ? -5.390 -12.132 15.671 1.00 92.06 445 SER A N 1
ATOM 3569 C CA . SER A 1 445 ? -6.454 -13.076 16.046 1.00 92.06 445 SER A CA 1
ATOM 3570 C C . SER A 1 445 ? -7.850 -12.465 15.963 1.00 92.06 445 SER A C 1
ATOM 3572 O O . SER A 1 445 ? -8.778 -13.117 15.484 1.00 92.06 445 SER A O 1
ATOM 3574 N N . VAL A 1 446 ? -7.975 -11.185 16.319 1.00 91.06 446 VAL A N 1
ATOM 3575 C CA . VAL A 1 446 ? -9.220 -10.415 16.219 1.00 91.06 446 VAL A CA 1
ATOM 3576 C C . VAL A 1 446 ? -9.765 -10.310 14.782 1.00 91.06 446 VAL A C 1
ATOM 3578 O O . VAL A 1 446 ? -10.960 -10.107 14.591 1.00 91.06 446 VAL A O 1
ATOM 3581 N N . PHE A 1 447 ? -8.921 -10.517 13.765 1.00 89.50 447 PHE A N 1
ATOM 3582 C CA . PHE A 1 447 ? -9.292 -10.514 12.345 1.00 89.50 447 PHE A CA 1
ATOM 3583 C C . PHE A 1 447 ? -9.280 -11.906 11.689 1.00 89.50 447 PHE A C 1
ATOM 3585 O O . PHE A 1 447 ? -9.497 -12.010 10.483 1.00 89.50 447 PHE A O 1
ATOM 3592 N N . GLY A 1 448 ? -9.061 -12.979 12.456 1.00 85.75 448 GLY A N 1
ATOM 3593 C CA . GLY A 1 448 ? -9.051 -14.360 11.955 1.00 85.75 448 GLY A CA 1
ATOM 3594 C C . GLY A 1 448 ? -7.799 -15.155 12.323 1.00 85.75 448 GLY A C 1
ATOM 3595 O O . GLY A 1 448 ? -7.835 -16.383 12.305 1.00 85.75 448 GLY A O 1
ATOM 3596 N N . GLY A 1 449 ? -6.713 -14.490 12.729 1.00 87.12 449 GLY A N 1
ATOM 3597 C CA . GLY A 1 449 ? -5.506 -15.161 13.202 1.00 87.12 449 GLY A CA 1
ATOM 3598 C C . GLY A 1 449 ? -4.738 -15.867 12.085 1.00 87.12 449 GLY A C 1
ATOM 3599 O O . GLY A 1 449 ? -4.224 -15.237 11.158 1.00 87.12 449 GLY A O 1
ATOM 3600 N N . THR A 1 450 ? -4.613 -17.188 12.201 1.00 86.38 450 THR A N 1
ATOM 3601 C CA . THR A 1 450 ? -3.796 -18.019 11.305 1.00 86.38 450 THR A CA 1
ATOM 3602 C C . THR A 1 450 ? -4.373 -18.076 9.890 1.00 86.38 450 THR A C 1
ATOM 3604 O O . THR A 1 450 ? -5.581 -18.205 9.709 1.00 86.38 450 THR A O 1
ATOM 3607 N N . LEU A 1 451 ? -3.488 -18.006 8.895 1.00 87.25 451 LEU A N 1
ATOM 3608 C CA . LEU A 1 451 ? -3.826 -18.092 7.477 1.00 87.25 451 LEU A CA 1
ATOM 3609 C C . LEU A 1 451 ? -3.368 -19.438 6.910 1.00 87.25 451 LEU A C 1
ATOM 3611 O O . LEU A 1 451 ? -2.330 -19.961 7.312 1.00 87.25 451 LEU A O 1
ATOM 3615 N N . ASP A 1 452 ? -4.144 -19.983 5.977 1.00 89.31 452 ASP A N 1
ATOM 3616 C CA . ASP A 1 452 ? -3.735 -21.127 5.162 1.00 89.31 452 ASP A CA 1
ATOM 3617 C C . ASP A 1 452 ? -2.977 -20.606 3.937 1.00 89.31 452 ASP A C 1
ATOM 3619 O O . ASP A 1 452 ? -3.562 -19.953 3.071 1.00 89.31 452 ASP A O 1
ATOM 3623 N N . ILE A 1 453 ? -1.664 -20.830 3.907 1.00 88.31 453 ILE A N 1
ATOM 3624 C CA . ILE A 1 453 ? -0.771 -20.287 2.880 1.00 88.31 453 ILE A CA 1
ATOM 3625 C C . ILE A 1 453 ? -0.437 -21.389 1.892 1.00 88.31 453 ILE A C 1
ATOM 3627 O O . ILE A 1 453 ? 0.105 -22.432 2.257 1.00 88.31 453 ILE A O 1
ATOM 3631 N N . GLN A 1 454 ? -0.742 -21.124 0.626 1.00 89.31 454 GLN A N 1
ATOM 3632 C CA . GLN A 1 454 ? -0.534 -22.051 -0.473 1.00 89.31 454 GLN A CA 1
ATOM 3633 C C . GLN A 1 454 ? 0.426 -21.427 -1.491 1.00 89.31 454 GLN A C 1
ATOM 3635 O O . GLN A 1 454 ? 0.237 -20.265 -1.850 1.00 89.31 454 GLN A O 1
ATOM 3640 N N . PRO A 1 455 ? 1.441 -22.167 -1.975 1.00 89.38 455 PRO A N 1
ATOM 3641 C CA . PRO A 1 455 ? 2.327 -21.669 -3.018 1.00 89.38 455 PRO A CA 1
ATOM 3642 C C . PRO A 1 455 ? 1.561 -21.325 -4.299 1.00 89.38 455 PRO A C 1
ATOM 3644 O O . PRO A 1 455 ? 0.722 -22.106 -4.757 1.00 89.38 455 PRO A O 1
ATOM 3647 N N . VAL A 1 456 ? 1.905 -20.196 -4.917 1.00 89.75 456 VAL A N 1
ATOM 3648 C CA . VAL A 1 456 ? 1.380 -19.789 -6.225 1.00 89.75 456 VAL A CA 1
ATOM 3649 C C . VAL A 1 456 ? 2.418 -20.102 -7.301 1.00 89.75 456 VAL A C 1
ATOM 3651 O O . VAL A 1 456 ? 3.591 -19.752 -7.180 1.00 89.75 456 VAL A O 1
ATOM 3654 N N . VAL A 1 457 ? 2.000 -20.782 -8.370 1.00 89.12 457 VAL A N 1
ATOM 3655 C CA . VAL A 1 457 ? 2.868 -21.043 -9.527 1.00 89.12 457 VAL A CA 1
ATOM 3656 C C . VAL A 1 457 ? 2.776 -19.862 -10.483 1.00 89.12 457 VAL A C 1
ATOM 3658 O O . VAL A 1 457 ? 1.716 -19.606 -11.052 1.00 89.12 457 VAL A O 1
ATOM 3661 N N . LEU A 1 458 ? 3.896 -19.168 -10.677 1.00 90.62 458 LEU A N 1
ATOM 3662 C CA . LEU A 1 458 ? 3.976 -17.989 -11.532 1.00 90.62 458 LEU A CA 1
ATOM 3663 C C . LEU A 1 458 ? 4.622 -18.303 -12.892 1.00 90.62 458 LEU A C 1
ATOM 3665 O O . LEU A 1 458 ? 5.550 -19.117 -12.957 1.00 90.62 458 LEU A O 1
ATOM 3669 N N . PRO A 1 459 ? 4.191 -17.638 -13.981 1.00 89.81 459 PRO A N 1
ATOM 3670 C CA . PRO A 1 459 ? 4.893 -17.673 -15.261 1.00 89.81 459 PRO A CA 1
ATOM 3671 C C . PRO A 1 459 ? 6.346 -17.209 -15.116 1.00 89.81 459 PRO A C 1
ATOM 3673 O O . PRO A 1 459 ? 6.629 -16.252 -14.395 1.00 89.81 459 PRO A O 1
ATOM 3676 N N . VAL A 1 460 ? 7.281 -17.851 -15.816 1.00 87.31 460 VAL A N 1
ATOM 3677 C CA . VAL A 1 460 ? 8.717 -17.515 -15.754 1.00 87.31 460 VAL A CA 1
ATOM 3678 C C . VAL A 1 460 ? 8.982 -16.032 -16.004 1.00 87.31 460 VAL A C 1
ATOM 3680 O O . VAL A 1 460 ? 9.750 -15.394 -15.291 1.00 87.31 460 VAL A O 1
ATOM 3683 N N . ASP A 1 461 ? 8.348 -15.473 -17.025 1.00 87.94 461 ASP A N 1
ATOM 3684 C CA . ASP A 1 461 ? 8.515 -14.090 -17.463 1.00 87.94 461 ASP A CA 1
ATOM 3685 C C . ASP A 1 461 ? 7.894 -13.065 -16.498 1.00 87.94 461 ASP A C 1
ATOM 3687 O O . ASP A 1 461 ? 8.202 -11.873 -16.584 1.00 87.94 461 ASP A O 1
ATOM 3691 N N . SER A 1 462 ? 7.087 -13.518 -15.536 1.00 88.88 462 SER A N 1
ATOM 3692 C CA . SER A 1 462 ? 6.556 -12.688 -14.454 1.00 88.88 462 SER A CA 1
ATOM 3693 C C . SER A 1 462 ? 7.551 -12.475 -13.314 1.00 88.88 462 SER A C 1
ATOM 3695 O O . SER A 1 462 ? 7.633 -11.362 -12.803 1.00 88.88 462 SER A O 1
ATOM 3697 N N . TYR A 1 463 ? 8.350 -13.477 -12.929 1.00 87.19 463 TYR A N 1
ATOM 3698 C CA . TYR A 1 463 ? 9.404 -13.319 -11.916 1.00 87.19 463 TYR A CA 1
ATOM 3699 C C . TYR A 1 463 ? 10.779 -13.065 -12.547 1.00 87.19 463 TYR A C 1
ATOM 3701 O O . TYR A 1 463 ? 11.657 -12.514 -11.885 1.00 87.19 463 TYR A O 1
ATOM 3709 N N . TYR A 1 464 ? 10.934 -13.335 -13.846 1.00 87.88 464 TYR A N 1
ATOM 3710 C CA . TYR A 1 464 ? 12.137 -13.076 -14.632 1.00 87.88 464 TYR A CA 1
ATOM 3711 C C . TYR A 1 464 ? 11.835 -12.239 -15.899 1.00 87.88 464 TYR A C 1
ATOM 3713 O O . TYR A 1 464 ? 11.829 -12.741 -17.027 1.00 87.88 464 TYR A O 1
ATOM 3721 N N . PRO A 1 465 ? 11.622 -10.918 -15.753 1.00 88.75 465 PRO A N 1
ATOM 3722 C CA . PRO A 1 465 ? 11.016 -10.066 -16.783 1.00 88.75 465 PRO A CA 1
ATOM 3723 C C . PRO A 1 465 ? 11.881 -9.868 -18.035 1.00 88.75 465 PRO A C 1
ATOM 3725 O O . PRO A 1 465 ? 11.379 -9.445 -19.074 1.00 88.75 465 PRO A O 1
ATOM 3728 N N . SER A 1 466 ? 13.176 -10.191 -17.977 1.00 85.12 466 SER A N 1
ATOM 3729 C CA . SER A 1 466 ? 14.071 -10.158 -19.145 1.00 85.12 466 SER A CA 1
ATOM 3730 C C . SER A 1 466 ? 13.697 -11.181 -20.226 1.00 85.12 466 SER A C 1
ATOM 3732 O O . SER A 1 466 ? 14.095 -11.004 -21.378 1.00 85.12 466 SER A O 1
ATOM 3734 N N . LEU A 1 467 ? 12.941 -12.226 -19.862 1.00 86.50 467 LEU A N 1
ATOM 3735 C CA . LEU A 1 467 ? 12.455 -13.267 -20.774 1.00 86.50 467 LEU A CA 1
ATOM 3736 C C . LEU A 1 467 ? 11.120 -12.922 -21.442 1.00 86.50 467 LEU A C 1
ATOM 3738 O O . LEU A 1 467 ? 10.663 -13.660 -22.314 1.00 86.50 467 LEU A O 1
ATOM 3742 N N . ARG A 1 468 ? 10.503 -11.788 -21.088 1.00 89.56 468 ARG A N 1
ATOM 3743 C CA . ARG A 1 468 ? 9.326 -11.290 -21.803 1.00 89.56 468 ARG A CA 1
ATOM 3744 C C . ARG A 1 468 ? 9.674 -11.094 -23.275 1.00 89.56 468 ARG A C 1
ATOM 3746 O O . ARG A 1 468 ? 10.654 -10.427 -23.610 1.00 89.56 468 ARG A O 1
ATOM 3753 N N . THR A 1 469 ? 8.829 -11.623 -24.157 1.00 89.00 469 THR A N 1
ATOM 3754 C CA . THR A 1 469 ? 9.109 -11.693 -25.604 1.00 89.00 469 THR A CA 1
ATOM 3755 C C . THR A 1 469 ? 9.487 -10.335 -26.205 1.00 89.00 469 THR A C 1
ATOM 3757 O O . THR A 1 469 ? 10.427 -10.245 -26.997 1.00 89.00 469 THR A O 1
ATOM 3760 N N . PHE A 1 470 ? 8.784 -9.261 -25.826 1.00 92.31 470 PHE A N 1
ATOM 3761 C CA . PHE A 1 470 ? 9.089 -7.927 -26.347 1.00 92.31 470 PHE A CA 1
ATOM 3762 C C . PHE A 1 470 ? 10.428 -7.390 -25.828 1.00 92.31 470 PHE A C 1
ATOM 3764 O O . PHE A 1 470 ? 11.163 -6.788 -26.604 1.00 92.31 470 PHE A O 1
ATOM 3771 N N . VAL A 1 471 ? 10.786 -7.669 -24.568 1.00 92.75 471 VAL A N 1
ATOM 3772 C CA . VAL A 1 471 ? 12.036 -7.201 -23.954 1.00 92.75 471 VAL A CA 1
ATOM 3773 C C . VAL A 1 471 ? 13.226 -7.802 -24.682 1.00 92.75 471 VAL A C 1
ATOM 3775 O O . VAL A 1 471 ? 14.088 -7.068 -25.160 1.00 92.75 471 VAL A O 1
ATOM 3778 N N . SER A 1 472 ? 13.261 -9.130 -24.825 1.00 90.88 472 SER A N 1
ATOM 3779 C CA . SER A 1 472 ? 14.366 -9.800 -25.514 1.00 90.88 472 SER A CA 1
ATOM 3780 C C . SER A 1 472 ? 14.477 -9.329 -26.971 1.00 90.88 472 SER A C 1
ATOM 3782 O O . SER A 1 472 ? 15.573 -9.035 -27.448 1.00 90.88 472 SER A O 1
ATOM 3784 N N . ARG A 1 473 ? 13.341 -9.179 -27.669 1.00 93.12 473 ARG A N 1
ATOM 3785 C CA . ARG A 1 473 ? 13.296 -8.699 -29.058 1.00 93.12 473 ARG A CA 1
ATOM 3786 C C . ARG A 1 473 ? 13.828 -7.273 -29.201 1.00 93.12 473 ARG A C 1
ATOM 3788 O O . ARG A 1 473 ? 14.661 -7.027 -30.069 1.00 93.12 473 ARG A O 1
ATOM 3795 N N . GLU A 1 474 ? 13.345 -6.341 -28.389 1.00 94.94 474 GLU A N 1
ATOM 3796 C CA . GLU A 1 474 ? 13.754 -4.937 -28.447 1.00 94.94 474 GLU A CA 1
ATOM 3797 C C . GLU A 1 474 ? 15.221 -4.767 -28.051 1.00 94.94 474 GLU A C 1
ATOM 3799 O O . GLU A 1 474 ? 15.936 -4.014 -28.706 1.00 94.94 474 GLU A O 1
ATOM 3804 N N . MET A 1 475 ? 15.711 -5.518 -27.057 1.00 93.50 475 MET A N 1
ATOM 3805 C CA . MET A 1 475 ? 17.132 -5.514 -26.694 1.00 93.50 475 MET A CA 1
ATOM 3806 C C . MET A 1 475 ? 18.022 -5.957 -27.863 1.00 93.50 475 MET A C 1
ATOM 3808 O O . MET A 1 475 ? 19.060 -5.342 -28.104 1.00 93.50 475 MET A O 1
ATOM 3812 N N . ILE A 1 476 ? 17.619 -6.993 -28.607 1.00 94.25 476 ILE A N 1
ATOM 3813 C CA . ILE A 1 476 ? 18.350 -7.457 -29.795 1.00 94.25 476 ILE A CA 1
ATOM 3814 C C . ILE A 1 476 ? 18.309 -6.420 -30.917 1.00 94.25 476 ILE A C 1
ATOM 3816 O O . ILE A 1 476 ? 19.337 -6.175 -31.547 1.00 94.25 476 ILE A O 1
ATOM 3820 N N . ILE A 1 477 ? 17.152 -5.802 -31.168 1.00 95.44 477 ILE A N 1
ATOM 3821 C CA . ILE A 1 477 ? 17.024 -4.735 -32.170 1.00 95.44 477 ILE A CA 1
ATOM 3822 C C . ILE A 1 477 ? 17.942 -3.566 -31.804 1.00 95.44 477 ILE A C 1
ATOM 3824 O O . ILE A 1 477 ? 18.780 -3.188 -32.613 1.00 95.44 477 ILE A O 1
ATOM 3828 N N . ALA A 1 478 ? 17.876 -3.076 -30.565 1.00 95.00 478 ALA A N 1
ATOM 3829 C CA . ALA A 1 478 ? 18.719 -1.980 -30.095 1.00 95.00 478 ALA A CA 1
ATOM 3830 C C . ALA A 1 478 ? 20.219 -2.311 -30.187 1.00 95.00 478 ALA A C 1
ATOM 3832 O O . ALA A 1 478 ? 21.023 -1.462 -30.568 1.00 95.00 478 ALA A O 1
ATOM 3833 N N . ALA A 1 479 ? 20.610 -3.551 -29.875 1.00 95.50 479 ALA A N 1
ATOM 3834 C CA . ALA A 1 479 ? 21.993 -3.996 -30.016 1.00 95.50 479 ALA A CA 1
ATOM 3835 C C . ALA A 1 479 ? 22.443 -4.048 -31.488 1.00 95.50 479 ALA A C 1
ATOM 3837 O O . ALA A 1 479 ? 23.559 -3.634 -31.795 1.00 95.50 479 ALA A O 1
ATOM 3838 N N . LYS A 1 480 ? 21.580 -4.497 -32.409 1.00 97.62 480 LYS A N 1
ATOM 3839 C CA . LYS A 1 480 ? 21.860 -4.490 -33.857 1.00 97.62 480 LYS A CA 1
ATOM 3840 C C . LYS A 1 480 ? 21.939 -3.077 -34.424 1.00 97.62 480 LYS A C 1
ATOM 3842 O O . LYS A 1 480 ? 22.849 -2.792 -35.197 1.00 97.62 480 LYS A O 1
ATOM 3847 N N . ASP A 1 481 ? 21.049 -2.188 -33.999 1.00 97.00 481 ASP A N 1
ATOM 3848 C CA . ASP A 1 481 ? 21.074 -0.780 -34.394 1.00 97.00 481 ASP A CA 1
ATOM 3849 C C . ASP A 1 481 ? 22.356 -0.091 -33.902 1.00 97.00 481 ASP A C 1
ATOM 3851 O O . ASP A 1 481 ? 22.950 0.698 -34.634 1.00 97.00 481 ASP A O 1
ATOM 3855 N N . ALA A 1 482 ? 22.837 -0.431 -32.699 1.00 96.06 482 ALA A N 1
ATOM 3856 C CA . ALA A 1 482 ? 24.111 0.065 -32.180 1.00 96.06 482 ALA A CA 1
ATOM 3857 C C . ALA A 1 482 ? 25.315 -0.423 -33.005 1.00 96.06 482 ALA A C 1
ATOM 3859 O O . ALA A 1 482 ? 26.221 0.366 -33.278 1.00 96.06 482 ALA A O 1
ATOM 3860 N N . VAL A 1 483 ? 25.316 -1.691 -33.436 1.00 97.75 483 VAL A N 1
ATOM 3861 C CA . VAL A 1 483 ? 26.334 -2.219 -34.363 1.00 97.75 483 VAL A CA 1
ATOM 3862 C C . VAL A 1 483 ? 26.287 -1.454 -35.680 1.00 97.75 483 VAL A C 1
ATOM 3864 O O . VAL A 1 483 ? 27.305 -0.918 -36.105 1.00 97.75 483 VAL A O 1
ATOM 3867 N N . HIS A 1 484 ? 25.105 -1.321 -36.283 1.00 97.94 484 HIS A N 1
ATOM 3868 C CA . HIS A 1 484 ? 24.950 -0.619 -37.553 1.00 97.94 484 HIS A CA 1
ATOM 3869 C C . HIS A 1 484 ? 25.386 0.852 -37.469 1.00 97.94 484 HIS A C 1
ATOM 3871 O O . HIS A 1 484 ? 26.083 1.353 -38.350 1.00 97.94 484 HIS A O 1
ATOM 3877 N N . ALA A 1 485 ? 25.033 1.550 -36.388 1.00 97.19 485 ALA A N 1
ATOM 3878 C CA . ALA A 1 485 ? 25.478 2.919 -36.155 1.00 97.19 485 ALA A CA 1
ATOM 3879 C C . ALA A 1 485 ? 27.011 3.017 -36.051 1.00 97.19 485 ALA A C 1
ATOM 3881 O O . ALA A 1 485 ? 27.602 3.944 -36.605 1.00 97.19 485 ALA A O 1
ATOM 3882 N N . ALA A 1 486 ? 27.659 2.053 -35.389 1.00 96.19 486 ALA A N 1
ATOM 3883 C CA . ALA A 1 486 ? 29.115 1.993 -35.307 1.00 96.19 486 ALA A CA 1
ATOM 3884 C C . ALA A 1 486 ? 29.768 1.672 -36.666 1.00 96.19 486 ALA A C 1
ATOM 3886 O O . ALA A 1 486 ? 30.790 2.269 -36.998 1.00 96.19 486 ALA A O 1
ATOM 3887 N N . GLU A 1 487 ? 29.165 0.807 -37.491 1.00 97.50 487 GLU A N 1
ATOM 3888 C CA . GLU A 1 487 ? 29.620 0.544 -38.869 1.00 97.50 487 GLU A CA 1
ATOM 3889 C C . GLU A 1 487 ? 29.579 1.812 -39.730 1.00 97.50 487 GLU A C 1
ATOM 3891 O O . GLU A 1 487 ? 30.533 2.115 -40.448 1.00 97.50 487 GLU A O 1
ATOM 3896 N N . VAL A 1 488 ? 28.487 2.577 -39.640 1.00 97.31 488 VAL A N 1
ATOM 3897 C CA . VAL A 1 488 ? 28.343 3.856 -40.349 1.00 97.31 488 VAL A CA 1
ATOM 3898 C C . VAL A 1 488 ? 29.384 4.867 -39.865 1.00 97.31 488 VAL A C 1
ATOM 3900 O O . VAL A 1 488 ? 29.993 5.553 -40.685 1.00 97.31 488 VAL A O 1
ATOM 3903 N N . GLU A 1 489 ? 29.637 4.953 -38.556 1.00 95.25 489 GLU A N 1
ATOM 3904 C CA . GLU A 1 489 ? 30.664 5.852 -38.017 1.00 95.25 489 GLU A CA 1
ATOM 3905 C C . GLU A 1 489 ? 32.067 5.468 -38.505 1.00 95.25 489 GLU A C 1
ATOM 3907 O O . GLU A 1 489 ? 32.832 6.349 -38.900 1.00 95.25 489 GLU A O 1
ATOM 3912 N N . VAL A 1 490 ? 32.393 4.171 -38.563 1.00 96.06 490 VAL A N 1
ATOM 3913 C CA . VAL A 1 490 ? 33.645 3.688 -39.169 1.00 96.06 490 VAL A CA 1
ATOM 3914 C C . VAL A 1 490 ? 33.762 4.175 -40.611 1.00 96.06 490 VAL A C 1
ATOM 3916 O O . VAL A 1 490 ? 34.759 4.815 -40.938 1.00 96.06 490 VAL A O 1
ATOM 3919 N N . GLN A 1 491 ? 32.737 3.978 -41.447 1.00 95.44 491 GLN A N 1
ATOM 3920 C CA . GLN A 1 491 ? 32.748 4.436 -42.845 1.00 95.44 491 GLN A CA 1
ATOM 3921 C C . GLN A 1 491 ? 32.972 5.952 -42.952 1.00 95.44 491 GLN A C 1
ATOM 3923 O O . GLN A 1 491 ? 33.809 6.416 -43.727 1.00 95.44 491 GLN A O 1
ATOM 3928 N N . VAL A 1 492 ? 32.278 6.739 -42.124 1.00 94.56 492 VAL A N 1
ATOM 3929 C CA . VAL A 1 492 ? 32.432 8.201 -42.079 1.00 94.56 492 VAL A CA 1
ATOM 3930 C C . VAL A 1 492 ? 33.859 8.605 -41.691 1.00 94.56 492 VAL A C 1
ATOM 3932 O O . VAL A 1 492 ? 34.410 9.559 -42.251 1.00 94.56 492 VAL A O 1
ATOM 3935 N N . GLN A 1 493 ? 34.476 7.924 -40.722 1.00 92.44 493 GLN A N 1
ATOM 3936 C CA . GLN A 1 493 ? 35.851 8.219 -40.315 1.00 92.44 493 GLN A CA 1
ATOM 3937 C C . GLN A 1 493 ? 36.879 7.730 -41.344 1.00 92.44 493 GLN A C 1
ATOM 3939 O O . GLN A 1 493 ? 37.876 8.421 -41.563 1.00 92.44 493 GLN A O 1
ATOM 3944 N N . GLU A 1 494 ? 36.631 6.612 -42.029 1.00 92.75 494 GLU A N 1
ATOM 3945 C CA . GLU A 1 494 ? 37.457 6.120 -43.137 1.00 92.75 494 GLU A CA 1
ATOM 3946 C C . GLU A 1 494 ? 37.466 7.116 -44.302 1.00 92.75 494 GLU A C 1
ATOM 3948 O O . GLU A 1 494 ? 38.539 7.481 -44.791 1.00 92.75 494 GLU A O 1
ATOM 3953 N N . GLU A 1 495 ? 36.299 7.634 -44.699 1.00 89.75 495 GLU A N 1
ATOM 3954 C CA . GLU A 1 495 ? 36.184 8.671 -45.728 1.00 89.75 495 GLU A CA 1
ATOM 3955 C C . GLU A 1 495 ? 36.971 9.930 -45.341 1.00 89.75 495 GLU A C 1
ATOM 3957 O O . GLU A 1 495 ? 37.801 10.409 -46.120 1.00 89.75 495 GLU A O 1
ATOM 3962 N N . LYS A 1 496 ? 36.795 10.428 -44.107 1.00 86.50 496 LYS A N 1
ATOM 3963 C CA . LYS A 1 496 ? 37.539 11.593 -43.588 1.00 86.50 496 LYS A CA 1
ATOM 3964 C C . LYS A 1 496 ? 39.047 11.362 -43.523 1.00 86.50 496 LYS A C 1
ATOM 3966 O O . LYS A 1 496 ? 39.806 12.312 -43.705 1.00 86.50 496 LYS A O 1
ATOM 3971 N N . PHE A 1 497 ? 39.484 10.141 -43.223 1.00 84.62 497 PHE A N 1
ATOM 3972 C CA . PHE A 1 497 ? 40.901 9.789 -43.154 1.00 84.62 497 PHE A CA 1
ATOM 3973 C C . PHE A 1 497 ? 41.519 9.582 -44.547 1.00 84.62 497 PHE A C 1
ATOM 3975 O O . PHE A 1 497 ? 42.708 9.839 -44.747 1.00 84.62 497 PHE A O 1
ATOM 3982 N N . SER A 1 498 ? 40.718 9.150 -45.527 1.00 81.38 498 SER A N 1
ATOM 3983 C CA . SER A 1 498 ? 41.139 8.984 -46.923 1.00 81.38 498 SER A CA 1
ATOM 3984 C C . SER A 1 498 ? 41.424 10.319 -47.629 1.00 81.38 498 SER A C 1
ATOM 3986 O O . SER A 1 498 ? 42.239 10.371 -48.559 1.00 81.38 498 SER A O 1
ATOM 3988 N N . ASP A 1 499 ? 40.820 11.412 -47.146 1.00 71.75 499 ASP A N 1
ATOM 3989 C CA . ASP A 1 499 ? 41.123 12.778 -47.561 1.00 71.75 499 ASP A CA 1
ATOM 3990 C C . ASP A 1 499 ? 42.539 13.172 -47.091 1.00 71.75 499 ASP A C 1
ATOM 3992 O O . ASP A 1 499 ? 42.786 13.508 -45.933 1.00 71.75 499 ASP A O 1
ATOM 3996 N N . ARG A 1 500 ? 43.509 13.136 -48.016 1.00 63.72 500 ARG A N 1
ATOM 3997 C CA . ARG A 1 500 ? 44.956 13.363 -47.782 1.00 63.72 500 ARG A CA 1
ATOM 3998 C C . ARG A 1 500 ? 45.327 14.801 -47.377 1.00 63.72 500 ARG A C 1
ATOM 4000 O O . ARG A 1 500 ? 46.499 15.184 -47.444 1.00 63.72 500 ARG A O 1
ATOM 4007 N N . THR A 1 501 ? 44.348 15.614 -47.006 1.00 63.66 501 THR A N 1
ATOM 4008 C CA . THR A 1 501 ? 44.485 17.056 -46.789 1.00 63.66 501 THR A CA 1
ATOM 4009 C C . THR A 1 501 ? 45.150 17.453 -45.451 1.00 63.66 501 THR A C 1
ATOM 4011 O O . THR A 1 501 ? 45.638 18.582 -45.354 1.00 63.66 501 THR A O 1
ATOM 4014 N N . PRO A 1 502 ? 45.372 16.558 -44.464 1.00 63.34 502 PRO A N 1
ATOM 4015 C CA . PRO A 1 502 ? 46.383 16.778 -43.431 1.00 63.34 502 PRO A CA 1
ATOM 4016 C C . PRO A 1 502 ? 47.661 15.957 -43.671 1.00 63.34 502 PRO A C 1
ATOM 4018 O O . PRO A 1 502 ? 47.655 14.742 -43.846 1.00 63.34 502 PRO A O 1
ATOM 4021 N N . LEU A 1 503 ? 48.815 16.633 -43.610 1.00 70.31 503 LEU A N 1
ATOM 4022 C CA . LEU A 1 503 ? 50.129 16.000 -43.784 1.00 70.31 503 LEU A CA 1
ATOM 4023 C C . LEU A 1 503 ? 50.363 14.888 -42.732 1.00 70.31 503 LEU A C 1
ATOM 4025 O O . LEU A 1 503 ? 50.049 15.131 -41.562 1.00 70.31 503 LEU A O 1
ATOM 4029 N N . PRO A 1 504 ? 51.045 13.764 -43.059 1.00 69.50 504 PRO A N 1
ATOM 4030 C CA . PRO A 1 504 ? 51.277 12.599 -42.172 1.00 69.50 504 PRO A CA 1
ATOM 4031 C C . PRO A 1 504 ? 52.007 12.853 -40.835 1.00 69.50 504 PRO A C 1
ATOM 4033 O O . PRO A 1 504 ? 52.258 11.935 -40.056 1.00 69.50 504 PRO A O 1
ATOM 4036 N N . ARG A 1 505 ? 52.404 14.099 -40.554 1.00 72.62 505 ARG A N 1
ATOM 4037 C CA . ARG A 1 505 ? 53.031 14.540 -39.291 1.00 72.62 505 ARG A CA 1
ATOM 4038 C C . ARG A 1 505 ? 52.256 15.649 -38.579 1.00 72.62 505 ARG A C 1
ATOM 4040 O O . ARG A 1 505 ? 52.684 16.104 -37.517 1.00 72.62 505 ARG A O 1
ATOM 4047 N N . SER A 1 506 ? 51.157 16.114 -39.163 1.00 78.44 506 SER A N 1
ATOM 4048 C CA . SER A 1 506 ? 50.298 17.123 -38.559 1.00 78.44 506 SER A CA 1
ATOM 4049 C C . SER A 1 506 ? 49.570 16.540 -37.346 1.00 78.44 506 SER A C 1
ATOM 4051 O O . SER A 1 506 ? 49.337 15.336 -37.246 1.00 78.44 506 SER A O 1
ATOM 4053 N N . LEU A 1 507 ? 49.231 17.405 -36.391 1.00 75.62 507 LEU A N 1
ATOM 4054 C CA . LEU A 1 507 ? 48.404 17.010 -35.253 1.00 75.62 507 LEU A CA 1
ATOM 4055 C C . LEU A 1 507 ? 46.985 16.627 -35.708 1.00 75.62 507 LEU A C 1
ATOM 4057 O O . LEU A 1 507 ? 46.381 15.749 -35.112 1.00 75.62 507 LEU A O 1
ATOM 4061 N N . GLU A 1 508 ? 46.500 17.229 -36.796 1.00 77.19 508 GLU A N 1
ATOM 4062 C CA . GLU A 1 508 ? 45.209 16.911 -37.421 1.00 77.19 508 GLU A CA 1
ATOM 4063 C C . GLU A 1 508 ? 45.178 15.480 -37.975 1.00 77.19 508 GLU A C 1
ATOM 4065 O O . GLU A 1 508 ? 44.252 14.745 -37.657 1.00 77.19 508 GLU A O 1
ATOM 4070 N N . TYR A 1 509 ? 46.232 15.033 -38.669 1.00 83.12 509 TYR A N 1
ATOM 4071 C CA . TYR A 1 509 ? 46.360 13.639 -39.120 1.00 83.12 509 TYR A CA 1
ATOM 4072 C C . TYR A 1 509 ? 46.341 12.641 -37.950 1.00 83.12 509 TYR A C 1
ATOM 4074 O O . TYR A 1 509 ? 45.722 11.584 -38.032 1.00 83.12 509 TYR A O 1
ATOM 4082 N N . LYS A 1 510 ? 47.009 12.972 -36.834 1.00 82.12 510 LYS A N 1
ATOM 4083 C CA . LYS A 1 510 ? 47.016 12.112 -35.637 1.00 82.12 510 LYS A CA 1
ATOM 4084 C C . LYS A 1 510 ? 45.632 11.994 -35.008 1.00 82.12 510 LYS A C 1
ATOM 4086 O O . LYS A 1 510 ? 45.231 10.887 -34.683 1.00 82.12 510 LYS A O 1
ATOM 4091 N N . LEU A 1 511 ? 44.914 13.111 -34.891 1.00 81.81 511 LEU A N 1
ATOM 4092 C CA . LEU A 1 511 ? 43.561 13.137 -34.337 1.00 81.81 511 LEU A CA 1
ATOM 4093 C C . LEU A 1 511 ? 42.560 12.395 -35.228 1.00 81.81 511 LEU A C 1
ATOM 4095 O O . LEU A 1 511 ? 41.719 11.679 -34.706 1.00 81.81 511 LEU A O 1
ATOM 4099 N N . GLN A 1 512 ? 42.664 12.516 -36.556 1.00 85.00 512 GLN A N 1
ATOM 4100 C CA . GLN A 1 512 ? 41.823 11.738 -37.474 1.00 85.00 512 GLN A CA 1
ATOM 4101 C C . GLN A 1 512 ? 42.109 10.237 -37.383 1.00 85.00 512 GLN A C 1
ATOM 4103 O O . GLN A 1 512 ? 41.180 9.440 -37.367 1.00 85.00 512 GLN A O 1
ATOM 4108 N N . ARG A 1 513 ? 43.384 9.842 -37.269 1.00 86.94 513 ARG A N 1
ATOM 4109 C CA . ARG A 1 513 ? 43.753 8.437 -37.055 1.00 86.94 513 ARG A CA 1
ATOM 4110 C C . ARG A 1 513 ? 43.199 7.898 -35.734 1.00 86.94 513 ARG A C 1
ATOM 4112 O O . ARG A 1 513 ? 42.661 6.804 -35.715 1.00 86.94 513 ARG A O 1
ATOM 4119 N N . GLU A 1 514 ? 43.327 8.664 -34.650 1.00 87.19 514 GLU A N 1
ATOM 4120 C CA . GLU A 1 514 ? 42.774 8.310 -33.334 1.00 87.19 514 GLU A CA 1
ATOM 4121 C C . GLU A 1 514 ? 41.236 8.251 -33.354 1.00 87.19 514 GLU A C 1
ATOM 4123 O O . GLU A 1 514 ? 40.651 7.455 -32.626 1.00 87.19 514 GLU A O 1
ATOM 4128 N N . ALA A 1 515 ? 40.570 9.075 -34.172 1.00 88.00 515 ALA A N 1
ATOM 4129 C CA . ALA A 1 515 ? 39.119 9.032 -34.375 1.00 88.00 515 ALA A CA 1
ATOM 4130 C C . ALA A 1 515 ? 38.671 7.776 -35.129 1.00 88.00 515 ALA A C 1
ATOM 4132 O O . ALA A 1 515 ? 37.721 7.127 -34.705 1.00 88.00 515 ALA A O 1
ATOM 4133 N N . LEU A 1 516 ? 39.387 7.403 -36.192 1.00 91.56 516 LEU A N 1
ATOM 4134 C CA . LEU A 1 516 ? 39.141 6.160 -36.923 1.00 91.56 516 LEU A CA 1
ATOM 4135 C C . LEU A 1 516 ? 39.394 4.922 -36.047 1.00 91.56 516 LEU A C 1
ATOM 4137 O O . LEU A 1 516 ? 38.591 3.995 -36.036 1.00 91.56 516 LEU A O 1
ATOM 4141 N N . GLU A 1 517 ? 40.480 4.921 -35.272 1.00 91.00 517 GLU A N 1
ATOM 4142 C CA . GLU A 1 517 ? 40.787 3.847 -34.318 1.00 91.00 517 GLU A CA 1
ATOM 4143 C C . GLU A 1 517 ? 39.683 3.702 -33.259 1.00 91.00 517 GLU A C 1
ATOM 4145 O O . GLU A 1 517 ? 39.272 2.585 -32.953 1.00 91.00 517 GLU A O 1
ATOM 4150 N N . LEU A 1 518 ? 39.135 4.818 -32.760 1.00 89.88 518 LEU A N 1
ATOM 4151 C CA . LEU A 1 518 ? 38.002 4.788 -31.833 1.00 89.88 518 LEU A CA 1
ATOM 4152 C C . LEU A 1 518 ? 36.741 4.227 -32.483 1.00 89.88 518 LEU A C 1
ATOM 4154 O O . LEU A 1 518 ? 36.086 3.397 -31.863 1.00 89.88 518 LEU A O 1
ATOM 4158 N N . ALA A 1 519 ? 36.428 4.625 -33.716 1.00 92.69 519 ALA A N 1
ATOM 4159 C CA . ALA A 1 519 ? 35.263 4.107 -34.427 1.00 92.69 519 ALA A CA 1
ATOM 4160 C C . ALA A 1 519 ? 35.333 2.576 -34.595 1.00 92.69 519 ALA A C 1
ATOM 4162 O O . ALA A 1 519 ? 34.346 1.887 -34.345 1.00 92.69 519 ALA A O 1
ATOM 4163 N N . HIS A 1 520 ? 36.507 2.020 -34.927 1.00 94.31 520 HIS A N 1
ATOM 4164 C CA . HIS A 1 520 ? 36.688 0.564 -34.993 1.00 94.31 520 HIS A CA 1
ATOM 4165 C C . HIS A 1 520 ? 36.521 -0.116 -33.628 1.00 94.31 520 HIS A C 1
ATOM 4167 O O . HIS A 1 520 ? 35.821 -1.120 -33.538 1.00 94.31 520 HIS A O 1
ATOM 4173 N N . ILE A 1 521 ? 37.095 0.445 -32.556 1.00 91.25 521 ILE A N 1
ATOM 4174 C CA . ILE A 1 521 ? 36.917 -0.095 -31.196 1.00 91.25 521 ILE A CA 1
ATOM 4175 C C . ILE A 1 521 ? 35.440 -0.068 -30.782 1.00 91.25 521 ILE A C 1
ATOM 4177 O O . ILE A 1 521 ? 34.957 -1.008 -30.155 1.00 91.25 521 ILE A O 1
ATOM 4181 N N . GLN A 1 522 ? 34.707 0.984 -31.147 1.00 92.69 522 GLN A N 1
ATOM 4182 C CA . GLN A 1 522 ? 33.274 1.097 -30.876 1.00 92.69 522 GLN A CA 1
ATOM 4183 C C . GLN A 1 522 ? 32.457 0.054 -31.640 1.00 92.69 522 GLN A C 1
ATOM 4185 O O . GLN A 1 522 ? 31.527 -0.519 -31.071 1.00 92.69 522 GLN A O 1
ATOM 4190 N N . LEU A 1 523 ? 32.825 -0.244 -32.889 1.00 95.56 523 LEU A N 1
ATOM 4191 C CA . LEU A 1 523 ? 32.215 -1.321 -33.669 1.00 95.56 523 LEU A CA 1
ATOM 4192 C C . LEU A 1 523 ? 32.487 -2.700 -33.055 1.00 95.56 523 LEU A C 1
ATOM 4194 O O . LEU A 1 523 ? 31.555 -3.493 -32.885 1.00 95.56 523 LEU A O 1
ATOM 4198 N N . ASP A 1 524 ? 33.736 -2.974 -32.676 1.00 92.62 524 ASP A N 1
ATOM 4199 C CA . ASP A 1 524 ? 34.119 -4.226 -32.016 1.00 92.62 524 ASP A CA 1
ATOM 4200 C C . ASP A 1 524 ? 33.367 -4.398 -30.688 1.00 92.62 524 ASP A C 1
ATOM 4202 O O . ASP A 1 524 ? 32.833 -5.471 -30.397 1.00 92.62 524 ASP A O 1
ATOM 4206 N N . LEU A 1 525 ? 33.253 -3.321 -29.905 1.00 93.19 525 LEU A N 1
ATOM 4207 C CA . LEU A 1 525 ? 32.500 -3.296 -28.655 1.00 93.19 525 LEU A CA 1
ATOM 4208 C C . LEU A 1 525 ? 31.003 -3.542 -28.875 1.00 93.19 525 LEU A C 1
ATOM 4210 O O . LEU A 1 525 ? 30.414 -4.376 -28.183 1.00 93.19 525 LEU A O 1
ATOM 4214 N N . ALA A 1 526 ? 30.374 -2.842 -29.822 1.00 94.00 526 ALA A N 1
ATOM 4215 C CA . ALA A 1 526 ? 28.959 -3.028 -30.138 1.00 94.00 526 ALA A CA 1
ATOM 4216 C C . ALA A 1 526 ? 28.678 -4.472 -30.586 1.00 94.00 526 ALA A C 1
ATOM 4218 O O . ALA A 1 526 ? 27.733 -5.102 -30.103 1.00 94.00 526 ALA A O 1
ATOM 4219 N N . SER A 1 527 ? 29.554 -5.034 -31.424 1.00 95.25 527 SER A N 1
ATOM 4220 C CA . SER A 1 527 ? 29.461 -6.417 -31.905 1.00 95.25 527 SER A CA 1
ATOM 4221 C C . SER A 1 527 ? 29.632 -7.428 -30.769 1.00 95.25 527 SER A C 1
ATOM 4223 O O . SER A 1 527 ? 28.861 -8.382 -30.655 1.00 95.25 527 SER A O 1
ATOM 4225 N N . ALA A 1 528 ? 30.596 -7.198 -29.872 1.00 91.12 528 ALA A N 1
ATOM 4226 C CA . ALA A 1 528 ? 30.798 -8.027 -28.687 1.00 91.12 528 ALA A CA 1
ATOM 4227 C C . ALA A 1 528 ? 29.605 -7.956 -27.717 1.00 91.12 528 ALA A C 1
ATOM 4229 O O . ALA A 1 528 ? 29.220 -8.977 -27.143 1.00 91.12 528 ALA A O 1
ATOM 4230 N N . LYS A 1 529 ? 28.983 -6.779 -27.555 1.00 93.19 529 LYS A N 1
ATOM 4231 C CA . LYS A 1 529 ? 27.765 -6.596 -26.749 1.00 93.19 529 LYS A CA 1
ATOM 4232 C C . LYS A 1 529 ? 26.571 -7.345 -27.334 1.00 93.19 529 LYS A C 1
ATOM 4234 O O . LYS A 1 529 ? 25.864 -7.997 -26.567 1.00 93.19 529 LYS A O 1
ATOM 4239 N N . LEU A 1 530 ? 26.375 -7.295 -28.655 1.00 95.44 530 LEU A N 1
ATOM 4240 C CA . LEU A 1 530 ? 25.334 -8.064 -29.343 1.00 95.44 530 LEU A CA 1
ATOM 4241 C C . LEU A 1 530 ? 25.544 -9.572 -29.150 1.00 95.44 530 LEU A C 1
ATOM 4243 O O . LEU A 1 530 ? 24.650 -10.241 -28.640 1.00 95.44 530 LEU A O 1
ATOM 4247 N N . ALA A 1 531 ? 26.743 -10.083 -29.441 1.00 92.69 531 ALA A N 1
ATOM 4248 C CA . ALA A 1 531 ? 27.058 -11.502 -29.263 1.00 92.69 531 ALA A CA 1
ATOM 4249 C C . ALA A 1 531 ? 26.893 -11.954 -27.798 1.00 92.69 531 ALA A C 1
ATOM 4251 O O . ALA A 1 531 ? 26.356 -13.022 -27.516 1.00 92.69 531 ALA A O 1
ATOM 4252 N N . SER A 1 532 ? 27.313 -11.124 -26.837 1.00 92.56 532 SER A N 1
ATOM 4253 C CA . SER A 1 532 ? 27.108 -11.395 -25.410 1.00 92.56 532 SER A CA 1
ATOM 4254 C C . SER A 1 532 ? 25.631 -11.383 -25.016 1.00 92.56 532 SER A C 1
ATOM 4256 O O . SER A 1 532 ? 25.237 -12.123 -24.117 1.00 92.56 532 SER A O 1
ATOM 4258 N N . LEU A 1 533 ? 24.810 -10.527 -25.622 1.00 92.69 533 LEU A N 1
ATOM 4259 C CA . LEU A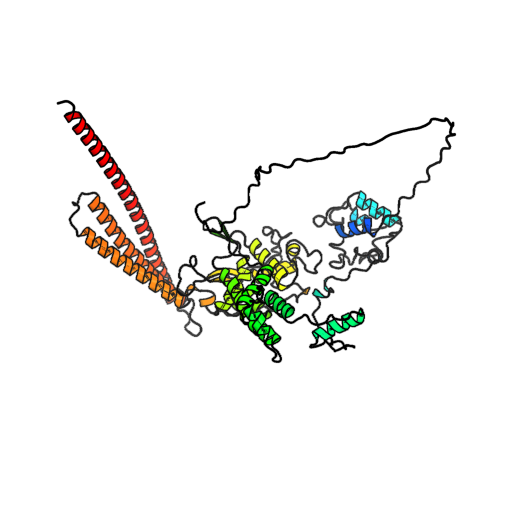 1 533 ? 23.376 -10.486 -25.366 1.00 92.69 533 LEU A CA 1
ATOM 4260 C C . LEU A 1 533 ? 22.671 -11.732 -25.910 1.00 92.69 533 LEU A C 1
ATOM 4262 O O . LEU A 1 533 ? 21.919 -12.342 -25.158 1.00 92.69 533 LEU A O 1
ATOM 4266 N N . GLU A 1 534 ? 22.942 -12.119 -27.157 1.00 92.81 534 GLU A N 1
ATOM 4267 C CA . GLU A 1 534 ? 22.343 -13.298 -27.801 1.00 92.81 534 GLU A CA 1
ATOM 4268 C C . GLU A 1 534 ? 22.604 -14.566 -26.978 1.00 92.81 534 GLU A C 1
ATOM 4270 O O . GLU A 1 534 ? 21.661 -15.200 -26.512 1.00 92.81 534 GLU A O 1
ATOM 4275 N N . VAL A 1 535 ? 23.871 -14.852 -26.654 1.00 91.62 535 VAL A N 1
ATOM 4276 C CA . VAL A 1 535 ? 24.222 -16.060 -25.888 1.00 91.62 535 VAL A CA 1
ATOM 4277 C C . VAL A 1 535 ? 23.651 -16.024 -24.465 1.00 91.62 535 VAL A C 1
ATOM 4279 O O . VAL A 1 535 ? 23.263 -17.056 -23.926 1.00 91.62 535 VAL A O 1
ATOM 4282 N N . ARG A 1 536 ? 23.566 -14.846 -23.827 1.00 89.88 536 ARG A N 1
ATOM 4283 C CA . ARG A 1 536 ? 22.919 -14.738 -22.509 1.00 89.88 536 ARG A CA 1
ATOM 4284 C C . ARG A 1 536 ? 21.430 -15.043 -22.595 1.00 89.88 536 ARG A C 1
ATOM 4286 O O . ARG A 1 536 ? 20.940 -15.763 -21.740 1.00 89.88 536 ARG A O 1
ATOM 4293 N N . LEU A 1 537 ? 20.722 -14.523 -23.596 1.00 88.69 537 LEU A N 1
ATOM 4294 C CA . LEU A 1 537 ? 19.300 -14.822 -23.769 1.00 88.69 537 LEU A CA 1
ATOM 4295 C C . LEU A 1 537 ? 19.074 -16.322 -24.002 1.00 88.69 537 LEU A C 1
ATOM 4297 O O . LEU A 1 537 ? 18.166 -16.877 -23.389 1.00 88.69 537 LEU A O 1
ATOM 4301 N N . ASP A 1 538 ? 19.940 -16.983 -24.773 1.00 87.62 538 ASP A N 1
ATOM 4302 C CA . ASP A 1 538 ? 19.891 -18.438 -24.974 1.00 87.62 538 ASP A CA 1
ATOM 4303 C C . ASP A 1 538 ? 20.101 -19.212 -23.658 1.00 87.62 538 ASP A C 1
ATOM 4305 O O . ASP A 1 538 ? 19.368 -20.158 -23.361 1.00 87.62 538 ASP A O 1
ATOM 4309 N N . VAL A 1 539 ? 21.066 -18.788 -22.828 1.00 87.88 539 VAL A N 1
ATOM 4310 C CA . VAL A 1 539 ? 21.293 -19.367 -21.490 1.00 87.88 539 VAL A CA 1
ATOM 4311 C C . VAL A 1 539 ? 20.052 -19.219 -20.612 1.00 87.88 539 VAL A C 1
ATOM 4313 O O . VAL A 1 539 ? 19.641 -20.182 -19.968 1.00 87.88 539 VAL A O 1
ATOM 4316 N N . GLU A 1 540 ? 19.446 -18.032 -20.576 1.00 86.44 540 GLU A N 1
ATOM 4317 C CA . GLU A 1 540 ? 18.269 -17.774 -19.742 1.00 86.44 540 GLU A CA 1
ATOM 4318 C C . GLU A 1 540 ? 17.043 -18.568 -20.215 1.00 86.44 540 GLU A C 1
ATOM 4320 O O . GLU A 1 540 ? 16.333 -19.144 -19.391 1.00 86.44 540 GLU A O 1
ATOM 4325 N N . GLN A 1 541 ? 16.834 -18.684 -21.529 1.00 83.75 541 GLN A N 1
ATOM 4326 C CA . GLN A 1 541 ? 15.782 -19.528 -22.103 1.00 83.75 541 GLN A CA 1
ATOM 4327 C C . GLN A 1 541 ? 15.988 -21.014 -21.780 1.00 83.75 541 GLN A C 1
ATOM 4329 O O . GLN A 1 541 ? 15.021 -21.725 -21.513 1.00 83.75 541 GLN A O 1
ATOM 4334 N N . MET A 1 542 ? 17.238 -21.488 -21.765 1.00 84.38 542 MET A N 1
ATOM 4335 C CA . MET A 1 542 ? 17.556 -22.872 -21.407 1.00 84.38 542 MET A CA 1
ATOM 4336 C C . MET A 1 542 ? 17.404 -23.146 -19.903 1.00 84.38 542 MET A C 1
ATOM 4338 O O . MET A 1 542 ? 16.992 -24.241 -19.523 1.00 84.38 542 MET A O 1
ATOM 4342 N N . ARG A 1 543 ? 17.718 -22.171 -19.039 1.00 84.19 543 ARG A N 1
ATOM 4343 C CA . ARG A 1 543 ? 17.508 -22.269 -17.580 1.00 84.19 543 ARG A CA 1
ATOM 4344 C C . ARG A 1 543 ? 16.036 -22.275 -17.202 1.00 84.19 543 ARG A C 1
ATOM 4346 O O . ARG A 1 543 ? 15.662 -22.934 -16.233 1.00 84.19 543 ARG A O 1
ATOM 4353 N N . HIS A 1 544 ? 15.227 -21.536 -17.951 1.00 81.12 544 HIS A N 1
ATOM 4354 C CA . HIS A 1 544 ? 13.808 -21.370 -17.684 1.00 81.12 544 HIS A CA 1
ATOM 4355 C C . HIS A 1 544 ? 12.973 -21.729 -18.920 1.00 81.12 544 HIS A C 1
ATOM 4357 O O . HIS A 1 544 ? 12.437 -20.838 -19.587 1.00 81.12 544 HIS A O 1
ATOM 4363 N N . PRO A 1 545 ? 12.860 -23.032 -19.238 1.00 65.94 545 PRO A N 1
ATOM 4364 C CA . PRO A 1 545 ? 12.045 -23.486 -20.351 1.00 65.94 545 PRO A CA 1
ATOM 4365 C C . PRO A 1 545 ? 10.592 -23.019 -20.206 1.00 65.94 545 PRO A C 1
ATOM 4367 O O . PRO A 1 545 ? 10.031 -22.991 -19.109 1.00 65.94 545 PRO A O 1
ATOM 4370 N N . THR A 1 546 ? 9.969 -22.666 -21.329 1.00 60.84 546 THR A N 1
ATOM 4371 C CA . THR A 1 546 ? 8.555 -22.279 -21.360 1.00 60.84 546 THR A CA 1
ATOM 4372 C C . THR A 1 546 ? 7.665 -23.435 -20.899 1.00 60.84 546 THR A C 1
ATOM 4374 O O . THR A 1 546 ? 7.934 -24.608 -21.177 1.00 60.84 546 THR A O 1
ATOM 4377 N N . ALA A 1 547 ? 6.588 -23.102 -20.181 1.00 51.78 547 ALA A N 1
ATOM 4378 C CA . ALA A 1 547 ? 5.627 -24.080 -19.685 1.00 51.78 547 ALA A CA 1
ATOM 4379 C C . ALA A 1 547 ? 5.113 -24.960 -20.841 1.00 51.78 547 ALA A C 1
ATOM 4381 O O . ALA A 1 547 ? 4.510 -24.461 -21.790 1.00 51.78 547 ALA A O 1
ATOM 4382 N N . GLY A 1 548 ? 5.386 -26.268 -20.768 1.00 48.97 548 GLY A N 1
ATOM 4383 C CA . GLY A 1 548 ? 5.026 -27.246 -21.801 1.00 48.97 548 GLY A CA 1
ATOM 4384 C C . GLY A 1 548 ? 6.200 -27.870 -22.565 1.00 48.97 548 GLY A C 1
ATOM 4385 O O . GLY A 1 548 ? 5.972 -28.825 -23.305 1.00 48.97 548 GLY A O 1
ATOM 4386 N N . SER A 1 549 ? 7.447 -27.415 -22.382 1.00 51.84 549 SER A N 1
ATOM 4387 C CA . SER A 1 549 ? 8.603 -28.168 -22.886 1.00 51.84 549 SER A CA 1
ATOM 4388 C C . SER A 1 549 ? 8.996 -29.261 -21.880 1.00 51.84 549 SER A C 1
ATOM 4390 O O . SER A 1 549 ? 9.616 -28.979 -20.857 1.00 51.84 549 SER A O 1
ATOM 4392 N N . GLU A 1 550 ? 8.656 -30.519 -22.163 1.00 43.19 550 GLU A N 1
ATOM 4393 C CA . GLU A 1 550 ? 9.055 -31.703 -21.370 1.00 43.19 550 GLU A CA 1
ATOM 4394 C C . GLU A 1 550 ? 10.558 -32.044 -21.476 1.00 43.19 550 GLU A C 1
ATOM 4396 O O . GLU A 1 550 ? 11.000 -33.136 -21.117 1.00 43.19 550 GLU A O 1
ATOM 4401 N N . THR A 1 551 ? 11.382 -31.136 -21.992 1.00 56.41 551 THR A N 1
ATOM 4402 C CA . THR A 1 551 ? 12.820 -31.344 -22.121 1.00 56.41 551 THR A CA 1
ATOM 4403 C C . THR A 1 551 ? 13.512 -31.075 -20.794 1.00 56.41 551 THR A C 1
ATOM 4405 O O . THR A 1 551 ? 13.631 -29.929 -20.364 1.00 56.41 551 THR A O 1
ATOM 4408 N N . SER A 1 552 ? 14.006 -32.141 -20.157 1.00 61.38 552 SER A N 1
ATOM 4409 C CA . SER A 1 552 ? 15.001 -32.035 -19.090 1.00 61.38 552 SER A CA 1
ATOM 4410 C C . SER A 1 552 ? 16.151 -31.150 -19.566 1.00 61.38 552 SER A C 1
ATOM 4412 O O . SER A 1 552 ? 16.714 -31.411 -20.631 1.00 61.38 552 SER A O 1
ATOM 4414 N N . VAL A 1 553 ? 16.495 -30.124 -18.788 1.00 70.38 553 VAL A N 1
ATOM 4415 C CA . VAL A 1 553 ? 17.632 -29.243 -19.077 1.00 70.38 553 VAL A CA 1
ATOM 4416 C C . VAL A 1 553 ? 18.894 -30.100 -19.201 1.00 70.38 553 VAL A C 1
ATOM 4418 O O . VAL A 1 553 ? 19.293 -30.762 -18.241 1.00 70.38 553 VAL A O 1
ATOM 4421 N N . ASP A 1 554 ? 19.513 -30.113 -20.382 1.00 82.56 554 ASP A N 1
ATOM 4422 C CA . ASP A 1 554 ? 20.809 -30.759 -20.582 1.00 82.56 554 ASP A CA 1
ATOM 4423 C C . ASP A 1 554 ? 21.868 -29.952 -19.822 1.00 82.56 554 ASP A C 1
ATOM 4425 O O . ASP A 1 554 ? 22.262 -28.856 -20.224 1.00 82.56 554 ASP A O 1
ATOM 4429 N N . ALA A 1 555 ? 22.298 -30.492 -18.681 1.00 82.81 555 ALA A N 1
ATOM 4430 C CA . ALA A 1 555 ? 23.249 -29.834 -17.797 1.00 82.81 555 ALA A CA 1
ATOM 4431 C C . ALA A 1 555 ? 24.600 -29.568 -18.479 1.00 82.81 555 ALA A C 1
ATOM 4433 O O . ALA A 1 555 ? 25.244 -28.565 -18.173 1.00 82.81 555 ALA A O 1
ATOM 4434 N N . THR A 1 556 ? 25.023 -30.431 -19.409 1.00 86.88 556 THR A N 1
ATOM 4435 C CA . THR A 1 556 ? 26.276 -30.255 -20.149 1.00 86.88 556 THR A CA 1
ATOM 4436 C C . THR A 1 556 ? 26.132 -29.138 -21.176 1.00 86.88 556 THR A C 1
ATOM 4438 O O . THR A 1 556 ? 26.949 -28.219 -21.179 1.00 86.88 556 THR A O 1
ATOM 4441 N N . ALA A 1 557 ? 25.055 -29.143 -21.966 1.00 84.88 557 ALA A N 1
ATOM 4442 C CA . ALA A 1 557 ? 24.786 -28.068 -22.924 1.00 84.88 557 ALA A CA 1
ATOM 4443 C C . ALA A 1 557 ? 24.617 -26.701 -22.234 1.00 84.88 557 ALA A C 1
ATOM 4445 O O . ALA A 1 557 ? 25.151 -25.692 -22.701 1.00 84.88 557 ALA A O 1
ATOM 4446 N N . LEU A 1 558 ? 23.934 -26.658 -21.084 1.00 86.88 558 LEU A N 1
ATOM 4447 C CA . LEU A 1 558 ? 23.780 -25.432 -20.301 1.00 86.88 558 LEU A CA 1
ATOM 4448 C C . LEU A 1 558 ? 25.122 -24.928 -19.756 1.00 86.88 558 LEU A C 1
ATOM 4450 O O . LEU A 1 558 ? 25.360 -23.716 -19.729 1.00 86.88 558 LEU A O 1
ATOM 4454 N N . GLN A 1 559 ? 26.001 -25.833 -19.317 1.00 88.12 559 GLN A N 1
ATOM 4455 C CA . GLN A 1 559 ? 27.336 -25.467 -18.853 1.00 88.12 559 GLN A CA 1
ATOM 4456 C C . GLN A 1 559 ? 28.169 -24.865 -19.993 1.00 88.12 559 GLN A C 1
ATOM 4458 O O . GLN A 1 559 ? 28.725 -23.780 -19.822 1.00 88.12 559 GLN A O 1
ATOM 4463 N N . GLU A 1 560 ? 28.195 -25.508 -21.162 1.00 89.25 560 GLU A N 1
ATOM 4464 C CA . GLU A 1 560 ? 28.914 -25.014 -22.344 1.00 89.25 560 GLU A CA 1
ATOM 4465 C C . GLU A 1 560 ? 28.410 -23.630 -22.785 1.00 89.25 560 GLU A C 1
ATOM 4467 O O . GLU A 1 560 ? 29.206 -22.710 -23.003 1.00 89.25 560 GLU A O 1
ATOM 4472 N N . LEU A 1 561 ? 27.088 -23.435 -22.840 1.00 87.31 561 LEU A N 1
ATOM 4473 C CA . LEU A 1 561 ? 26.481 -22.139 -23.158 1.00 87.31 561 LEU A CA 1
ATOM 4474 C C . LEU A 1 561 ? 26.787 -21.073 -22.099 1.00 87.31 561 LEU A C 1
ATOM 4476 O O . LEU A 1 561 ? 27.077 -19.926 -22.441 1.00 87.31 561 LEU A O 1
ATOM 4480 N N . THR A 1 562 ? 26.779 -21.436 -20.814 1.00 88.00 562 THR A N 1
ATOM 4481 C CA . THR A 1 562 ? 27.130 -20.515 -19.721 1.00 88.00 562 THR A CA 1
ATOM 4482 C C . THR A 1 562 ? 28.597 -20.078 -19.818 1.00 88.00 562 THR A C 1
ATOM 4484 O O . THR A 1 562 ? 28.912 -18.898 -19.630 1.00 88.00 562 THR A O 1
ATOM 4487 N N . GLU A 1 563 ? 29.507 -20.994 -20.154 1.00 89.19 563 GLU A N 1
ATOM 4488 C CA . GLU A 1 563 ? 30.920 -20.679 -20.385 1.00 89.19 563 GLU A CA 1
ATOM 4489 C C . GLU A 1 563 ? 31.103 -19.757 -21.599 1.00 89.19 563 GLU A C 1
ATOM 4491 O O . GLU A 1 563 ? 31.841 -18.766 -21.511 1.00 89.19 563 GLU A O 1
ATOM 4496 N N . ALA A 1 564 ? 30.390 -20.023 -22.698 1.00 87.81 564 ALA A N 1
ATOM 4497 C CA . ALA A 1 564 ? 30.376 -19.171 -23.885 1.00 87.81 564 ALA A CA 1
ATOM 4498 C C . ALA A 1 564 ? 29.841 -17.760 -23.576 1.00 87.81 564 ALA A C 1
ATOM 4500 O O . ALA A 1 564 ? 30.469 -16.768 -23.959 1.00 87.81 564 ALA A O 1
ATOM 4501 N N . ALA A 1 565 ? 28.750 -17.648 -22.808 1.00 86.75 565 ALA A N 1
ATOM 4502 C CA . ALA A 1 565 ? 28.207 -16.370 -22.347 1.00 86.75 565 ALA A CA 1
ATOM 4503 C C . ALA A 1 565 ? 29.238 -15.590 -21.518 1.00 86.75 565 ALA A C 1
ATOM 4505 O O . ALA A 1 565 ? 29.437 -14.391 -21.729 1.00 86.75 565 ALA A O 1
ATOM 4506 N N . GLY A 1 566 ? 29.942 -16.277 -20.611 1.00 85.88 566 GLY A N 1
ATOM 4507 C CA . GLY A 1 566 ? 31.006 -15.688 -19.803 1.00 85.88 566 GLY A CA 1
ATOM 4508 C C . GLY A 1 566 ? 32.185 -15.182 -20.639 1.00 85.88 566 GLY A C 1
ATOM 4509 O O . GLY A 1 566 ? 32.721 -14.109 -20.362 1.00 85.88 566 GLY A O 1
ATOM 4510 N N . GLN A 1 567 ? 32.585 -15.915 -21.682 1.00 88.38 567 GLN A N 1
ATOM 4511 C CA . GLN A 1 567 ? 33.627 -15.473 -22.617 1.00 88.38 567 GLN A CA 1
ATOM 4512 C C . GLN A 1 567 ? 33.188 -14.250 -23.431 1.00 88.38 567 GLN A C 1
ATOM 4514 O O . GLN A 1 567 ? 33.947 -13.286 -23.534 1.00 88.38 567 GLN A O 1
ATOM 4519 N N . ALA A 1 568 ? 31.967 -14.261 -23.972 1.00 85.62 568 ALA A N 1
ATOM 4520 C CA . ALA A 1 568 ? 31.421 -13.140 -24.732 1.00 85.62 568 ALA A CA 1
ATOM 4521 C C . ALA A 1 568 ? 31.286 -11.877 -23.865 1.00 85.62 568 ALA A C 1
ATOM 4523 O O . ALA A 1 568 ? 31.648 -10.784 -24.299 1.00 85.62 568 ALA A O 1
ATOM 4524 N N . HIS A 1 569 ? 30.849 -12.028 -22.610 1.00 87.06 569 HIS A N 1
ATOM 4525 C CA . HIS A 1 569 ? 30.761 -10.919 -21.663 1.00 87.06 569 HIS A CA 1
ATOM 4526 C C . HIS A 1 569 ? 32.134 -10.304 -21.352 1.00 87.06 569 HIS A C 1
ATOM 4528 O O . HIS A 1 569 ? 32.270 -9.083 -21.371 1.00 87.06 569 HIS A O 1
ATOM 4534 N N . ARG A 1 570 ? 33.171 -11.129 -21.138 1.00 88.19 570 ARG A N 1
ATOM 4535 C CA . ARG A 1 570 ? 34.544 -10.634 -20.926 1.00 88.19 570 ARG A CA 1
ATOM 4536 C C . ARG A 1 570 ? 35.075 -9.849 -22.125 1.00 88.19 570 ARG A C 1
ATOM 4538 O O . ARG A 1 570 ? 35.651 -8.788 -21.926 1.00 88.19 570 ARG A O 1
ATOM 4545 N N . ARG A 1 571 ? 34.823 -10.310 -23.356 1.00 87.06 571 ARG A N 1
ATOM 4546 C CA . ARG A 1 571 ? 35.199 -9.562 -24.573 1.00 87.06 571 ARG A CA 1
ATOM 4547 C C . ARG A 1 571 ? 34.522 -8.194 -24.639 1.00 87.06 571 ARG A C 1
ATOM 4549 O O . ARG A 1 571 ? 35.170 -7.213 -24.986 1.00 87.06 571 ARG A O 1
ATOM 4556 N N . ALA A 1 572 ? 33.242 -8.112 -24.271 1.00 85.81 572 ALA A N 1
ATOM 4557 C CA . ALA A 1 572 ? 32.547 -6.831 -24.189 1.00 85.81 572 ALA A CA 1
ATOM 4558 C C . ALA A 1 572 ? 33.187 -5.910 -23.131 1.00 85.81 572 ALA A C 1
ATOM 4560 O O . ALA A 1 572 ? 33.439 -4.748 -23.425 1.00 85.81 572 ALA A O 1
ATOM 4561 N N . GLN A 1 573 ? 33.525 -6.426 -21.942 1.00 88.38 573 GLN A N 1
ATOM 4562 C CA . GLN A 1 573 ? 34.216 -5.652 -20.897 1.00 88.38 573 GLN A CA 1
ATOM 4563 C C . GLN A 1 573 ? 35.605 -5.159 -21.337 1.00 88.38 573 GLN A C 1
ATOM 4565 O O . GLN A 1 573 ? 35.966 -4.013 -21.076 1.00 88.38 573 GLN A O 1
ATOM 4570 N N . GLU A 1 574 ? 36.384 -5.996 -22.026 1.00 87.06 574 GLU A N 1
ATOM 4571 C CA . GLU A 1 574 ? 37.676 -5.604 -22.605 1.00 87.06 574 GLU A CA 1
ATOM 4572 C C . GLU A 1 574 ? 37.511 -4.462 -23.620 1.00 87.06 574 GLU A C 1
ATOM 4574 O O . GLU A 1 574 ? 38.284 -3.501 -23.598 1.00 87.06 574 GLU A O 1
ATOM 4579 N N . GLY A 1 575 ? 36.466 -4.522 -24.454 1.00 84.81 575 GLY A N 1
ATOM 4580 C CA . GLY A 1 575 ? 36.112 -3.451 -25.385 1.00 84.81 575 GLY A CA 1
ATOM 4581 C C . GLY A 1 575 ? 35.713 -2.144 -24.688 1.00 84.81 575 GLY A C 1
ATOM 4582 O O . GLY A 1 575 ? 36.146 -1.080 -25.122 1.00 84.81 575 GLY A O 1
ATOM 4583 N N . GLU A 1 576 ? 34.965 -2.196 -23.577 1.00 88.75 576 GLU A N 1
ATOM 4584 C CA . GLU A 1 576 ? 34.614 -0.996 -22.789 1.00 88.75 576 GLU A CA 1
ATOM 4585 C C . GLU A 1 576 ? 35.861 -0.316 -22.214 1.00 88.75 576 GLU A C 1
ATOM 4587 O O . GLU A 1 576 ? 36.000 0.907 -22.271 1.00 88.75 576 GLU A O 1
ATOM 4592 N N . ILE A 1 577 ? 36.809 -1.109 -21.705 1.00 88.19 577 ILE A N 1
ATOM 4593 C CA . ILE A 1 577 ? 38.089 -0.596 -21.203 1.00 88.19 577 ILE A CA 1
ATOM 4594 C C . ILE A 1 577 ? 38.889 0.053 -22.342 1.00 88.19 577 ILE A C 1
ATOM 4596 O O . ILE A 1 577 ? 39.458 1.134 -22.155 1.00 88.19 577 ILE A O 1
ATOM 4600 N N . ALA A 1 578 ? 38.931 -0.581 -23.519 1.00 85.38 578 ALA A N 1
ATOM 4601 C CA . ALA A 1 578 ? 39.629 -0.058 -24.692 1.00 85.38 578 ALA A CA 1
ATOM 4602 C C . ALA A 1 578 ? 39.016 1.263 -25.189 1.00 85.38 578 ALA A C 1
ATOM 4604 O O . ALA A 1 578 ? 39.749 2.229 -25.424 1.00 85.38 578 ALA A O 1
ATOM 4605 N N . GLU A 1 579 ? 37.684 1.336 -25.276 1.00 88.00 579 GLU A N 1
ATOM 4606 C CA . GLU A 1 579 ? 36.949 2.554 -25.630 1.00 88.00 579 GLU A CA 1
ATOM 4607 C C . GLU A 1 579 ? 37.267 3.679 -24.639 1.00 88.00 579 GLU A C 1
ATOM 4609 O O . GLU A 1 579 ? 37.687 4.769 -25.036 1.00 88.00 579 GLU A O 1
ATOM 4614 N N . GLN A 1 580 ? 37.149 3.412 -23.336 1.00 89.12 580 GLN A N 1
ATOM 4615 C CA . GLN A 1 580 ? 37.359 4.422 -22.303 1.00 89.12 580 GLN A CA 1
ATOM 4616 C C . GLN A 1 580 ? 38.802 4.948 -22.275 1.00 89.12 580 GLN A C 1
ATOM 4618 O O . GLN A 1 580 ? 39.031 6.155 -22.103 1.00 89.12 580 GLN A O 1
ATOM 4623 N N . LEU A 1 581 ? 39.786 4.069 -22.485 1.00 86.75 581 LEU A N 1
ATOM 4624 C CA . LEU A 1 581 ? 41.190 4.456 -22.597 1.00 86.75 581 LEU A CA 1
ATOM 4625 C C . LEU A 1 581 ? 41.408 5.389 -23.795 1.00 86.75 581 LEU A C 1
ATOM 4627 O O . LEU A 1 581 ? 42.031 6.445 -23.646 1.00 86.75 581 LEU A O 1
ATOM 4631 N N . LEU A 1 582 ? 40.870 5.042 -24.967 1.00 82.44 582 LEU A N 1
ATOM 4632 C CA . LEU A 1 582 ? 41.079 5.822 -26.183 1.00 82.44 582 LEU A CA 1
ATOM 4633 C C . LEU A 1 582 ? 40.298 7.145 -26.179 1.00 82.44 582 LEU A C 1
ATOM 4635 O O . LEU A 1 582 ? 40.849 8.172 -26.579 1.00 82.44 582 LEU A O 1
ATOM 4639 N N . MET A 1 583 ? 39.080 7.176 -25.629 1.00 85.19 583 MET A N 1
ATOM 4640 C CA . MET A 1 583 ? 38.345 8.425 -25.388 1.00 85.19 583 MET A CA 1
ATOM 4641 C C . MET A 1 583 ? 39.136 9.376 -24.479 1.00 85.19 583 MET A C 1
ATOM 4643 O O . MET A 1 583 ? 39.222 10.577 -24.749 1.00 85.19 583 MET A O 1
ATOM 4647 N N . THR A 1 584 ? 39.773 8.849 -23.429 1.00 85.12 584 THR A N 1
ATOM 4648 C CA . THR A 1 584 ? 40.632 9.645 -22.538 1.00 85.12 584 THR A CA 1
ATOM 4649 C C . THR A 1 584 ? 41.844 10.207 -23.291 1.00 85.12 584 THR A C 1
ATOM 4651 O O . THR A 1 584 ? 42.182 11.386 -23.146 1.00 85.12 584 THR A O 1
ATOM 4654 N N . ILE A 1 585 ? 42.480 9.397 -24.145 1.00 79.75 585 ILE A N 1
ATOM 4655 C CA . ILE A 1 585 ? 43.595 9.831 -25.001 1.00 79.75 585 ILE A CA 1
ATOM 4656 C C . ILE A 1 585 ? 43.150 10.953 -25.951 1.00 79.75 585 ILE A C 1
ATOM 4658 O O . ILE A 1 585 ? 43.830 11.981 -26.030 1.00 79.75 585 ILE A O 1
ATOM 4662 N N . GLN A 1 586 ? 41.993 10.819 -26.606 1.00 79.44 586 GLN A N 1
ATOM 4663 C CA . GLN A 1 586 ? 41.448 11.848 -27.495 1.00 79.44 586 GLN A CA 1
ATOM 4664 C C . GLN A 1 586 ? 41.139 13.157 -26.760 1.00 79.44 586 GLN A C 1
ATOM 4666 O O . GLN A 1 586 ? 41.479 14.233 -27.256 1.00 79.44 586 GLN A O 1
ATOM 4671 N N . GLN A 1 587 ? 40.549 13.098 -25.560 1.00 82.12 587 GLN A N 1
ATOM 4672 C CA . GLN A 1 587 ? 40.288 14.291 -24.745 1.00 82.12 587 GLN A CA 1
ATOM 4673 C C . GLN A 1 587 ? 41.587 15.040 -24.414 1.00 82.12 587 GLN A C 1
ATOM 4675 O O . GLN A 1 587 ? 41.668 16.264 -24.571 1.00 82.12 587 GLN A O 1
ATOM 4680 N N . LEU A 1 588 ? 42.640 14.312 -24.025 1.00 80.31 588 LEU A N 1
ATOM 4681 C CA . LEU A 1 588 ? 43.968 14.882 -23.782 1.00 80.31 588 LEU A CA 1
ATOM 4682 C C . LEU A 1 588 ? 44.598 15.453 -25.066 1.00 80.31 588 LEU A C 1
ATOM 4684 O O . LEU A 1 588 ? 45.210 16.528 -25.039 1.00 80.31 588 LEU A O 1
ATOM 4688 N N . GLY A 1 589 ? 44.430 14.771 -26.201 1.00 74.00 589 GLY A N 1
ATOM 4689 C CA . GLY A 1 589 ? 44.867 15.225 -27.523 1.00 74.00 589 GLY A CA 1
ATOM 4690 C C . GLY A 1 589 ? 44.186 16.526 -27.960 1.00 74.00 589 GLY A C 1
ATOM 4691 O O . GLY A 1 589 ? 44.862 17.472 -28.383 1.00 74.00 589 GLY A O 1
ATOM 4692 N N . ALA A 1 590 ? 42.867 16.621 -27.779 1.00 76.38 590 ALA A N 1
ATOM 4693 C CA . ALA A 1 590 ? 42.064 17.805 -28.074 1.00 76.38 590 ALA A CA 1
ATOM 4694 C C . ALA A 1 590 ? 42.467 19.007 -27.202 1.00 76.38 590 ALA A C 1
ATOM 4696 O O . ALA A 1 590 ? 42.682 20.108 -27.720 1.00 76.38 590 ALA A O 1
ATOM 4697 N N . LEU A 1 591 ? 42.680 18.792 -25.899 1.00 80.25 591 LEU A N 1
ATOM 4698 C CA . LEU A 1 591 ? 43.225 19.803 -24.982 1.00 80.25 591 LEU A CA 1
ATOM 4699 C C . LEU A 1 591 ? 44.595 20.316 -25.453 1.00 80.25 591 LEU A C 1
ATOM 4701 O O . LEU A 1 591 ? 44.855 21.524 -25.464 1.00 80.25 591 LEU A O 1
ATOM 4705 N N . ARG A 1 592 ? 45.477 19.415 -25.902 1.00 75.94 592 ARG A N 1
ATOM 4706 C CA . ARG A 1 592 ? 46.803 19.779 -26.423 1.00 75.94 592 ARG A CA 1
ATOM 4707 C C . ARG A 1 592 ? 46.714 20.605 -27.710 1.00 75.94 592 ARG A C 1
ATOM 4709 O O . ARG A 1 592 ? 47.501 21.543 -27.878 1.00 75.94 592 ARG A O 1
ATOM 4716 N N . LEU A 1 593 ? 45.767 20.289 -28.597 1.00 71.75 593 LEU A N 1
ATOM 4717 C CA . LEU A 1 593 ? 45.497 21.061 -29.813 1.00 71.75 593 LEU A CA 1
ATOM 4718 C C . LEU A 1 593 ? 44.997 22.474 -29.480 1.00 71.75 593 LEU A C 1
ATOM 4720 O O . LEU A 1 593 ? 45.497 23.439 -30.062 1.00 71.75 593 LEU A O 1
ATOM 4724 N N . ASP A 1 594 ? 44.070 22.615 -28.532 1.00 78.19 594 ASP A N 1
ATOM 4725 C CA . ASP A 1 594 ? 43.547 23.920 -28.111 1.00 78.19 594 ASP A CA 1
ATOM 4726 C C . ASP A 1 594 ? 44.655 24.808 -27.515 1.00 78.19 594 ASP A C 1
ATOM 4728 O O . ASP A 1 594 ? 44.840 25.964 -27.911 1.00 78.19 594 ASP A O 1
ATOM 4732 N N . VAL A 1 595 ? 45.511 24.235 -26.659 1.00 77.06 595 VAL A N 1
ATOM 4733 C CA . VAL A 1 595 ? 46.702 24.922 -26.130 1.00 77.06 595 VAL A CA 1
ATOM 4734 C C . VAL A 1 595 ? 47.653 25.348 -27.256 1.00 77.06 595 VAL A C 1
ATOM 4736 O O . VAL A 1 595 ? 48.192 26.461 -27.231 1.00 77.06 595 VAL A O 1
ATOM 4739 N N . PHE A 1 596 ? 47.872 24.495 -28.263 1.00 75.00 596 PHE A N 1
ATOM 4740 C CA . PHE A 1 596 ? 48.723 24.821 -29.410 1.00 75.00 596 PHE A CA 1
ATOM 4741 C C . PHE A 1 596 ? 48.133 25.953 -30.268 1.00 75.00 596 PHE A C 1
ATOM 4743 O O . PHE A 1 596 ? 48.860 26.885 -30.630 1.00 75.00 596 PHE A O 1
ATOM 4750 N N . ARG A 1 597 ? 46.820 25.926 -30.542 1.00 77.62 597 ARG A N 1
ATOM 4751 C CA . ARG A 1 597 ? 46.098 26.980 -31.279 1.00 77.62 597 ARG A CA 1
ATOM 4752 C C . ARG A 1 597 ? 46.168 28.321 -30.545 1.00 77.62 597 ARG A C 1
ATOM 4754 O O . ARG A 1 597 ? 46.577 29.314 -31.155 1.00 77.62 597 ARG A O 1
ATOM 4761 N N . LYS A 1 598 ? 45.916 28.339 -29.231 1.00 78.00 598 LYS A N 1
ATOM 4762 C CA . LYS A 1 598 ? 46.062 29.532 -28.375 1.00 78.00 598 LYS A CA 1
ATOM 4763 C C . LYS A 1 598 ? 47.492 30.083 -28.394 1.00 78.00 598 LYS A C 1
ATOM 4765 O O . LYS A 1 598 ? 47.688 31.280 -28.606 1.00 78.00 598 LYS A O 1
ATOM 4770 N N . LYS A 1 599 ? 48.521 29.230 -28.277 1.00 74.88 599 LYS A N 1
ATOM 4771 C CA . LYS A 1 599 ? 49.934 29.655 -28.387 1.00 74.88 599 LYS A CA 1
ATOM 4772 C C . LYS A 1 599 ? 50.261 30.263 -29.754 1.00 74.88 599 LYS A C 1
ATOM 4774 O O . LYS A 1 599 ? 50.981 31.262 -29.817 1.00 74.88 599 LYS A O 1
ATOM 4779 N N . LYS A 1 600 ? 49.739 29.689 -30.844 1.00 74.19 600 LYS A N 1
ATOM 4780 C CA . LYS A 1 600 ? 49.927 30.211 -32.207 1.00 74.19 600 LYS A CA 1
ATOM 4781 C C . LYS A 1 600 ? 49.263 31.585 -32.355 1.00 74.19 600 LYS A C 1
ATOM 4783 O O . LYS A 1 600 ? 49.936 32.508 -32.802 1.00 74.19 600 LYS A O 1
ATOM 4788 N N . GLN A 1 601 ? 48.026 31.763 -31.884 1.00 72.94 601 GLN A N 1
ATOM 4789 C CA . GLN A 1 601 ? 47.337 33.064 -31.850 1.00 72.94 601 GLN A CA 1
ATOM 4790 C C . GLN A 1 601 ? 48.122 34.130 -31.076 1.00 72.94 601 GLN A C 1
ATOM 4792 O O . GLN A 1 601 ? 48.343 35.221 -31.596 1.00 72.94 601 GLN A O 1
ATOM 4797 N N . VAL A 1 602 ? 48.628 33.806 -29.881 1.00 72.12 602 VAL A N 1
ATOM 4798 C CA . VAL A 1 602 ? 49.458 34.731 -29.086 1.00 72.12 602 VAL A CA 1
ATOM 4799 C C . VAL A 1 602 ? 50.734 35.124 -29.842 1.00 72.12 602 VAL A C 1
ATOM 4801 O O . VAL A 1 602 ? 51.144 36.286 -29.828 1.00 72.12 602 VAL A O 1
ATOM 4804 N N . ARG A 1 603 ? 51.367 34.173 -30.542 1.00 70.56 603 ARG A N 1
ATOM 4805 C CA . ARG A 1 603 ? 52.576 34.426 -31.340 1.00 70.56 603 ARG A CA 1
ATOM 4806 C C . ARG A 1 603 ? 52.288 35.305 -32.563 1.00 70.56 603 ARG A C 1
ATOM 4808 O O . ARG A 1 603 ? 53.065 36.218 -32.830 1.00 70.56 603 ARG A O 1
ATOM 4815 N N . TYR A 1 604 ? 51.171 35.074 -33.257 1.00 66.44 604 TYR A N 1
ATOM 4816 C CA . TYR A 1 604 ? 50.705 35.915 -34.366 1.00 66.44 604 TYR A CA 1
ATOM 4817 C C . TYR A 1 604 ? 50.329 37.326 -33.900 1.00 66.44 604 TYR A C 1
ATOM 4819 O O . TYR A 1 604 ? 50.750 38.294 -34.529 1.00 66.44 604 TYR A O 1
ATOM 4827 N N . GLY A 1 605 ? 49.647 37.464 -32.759 1.00 65.12 605 GLY A N 1
ATOM 4828 C CA . GLY A 1 605 ? 49.358 38.764 -32.148 1.00 65.12 605 GLY A CA 1
ATOM 4829 C C . GLY A 1 605 ? 50.635 39.543 -31.812 1.00 65.12 605 GLY A C 1
ATOM 4830 O O . GLY A 1 605 ? 50.759 40.713 -32.162 1.00 65.12 605 GLY A O 1
ATOM 4831 N N . ARG A 1 606 ? 51.653 38.884 -31.236 1.00 66.12 606 ARG A N 1
ATOM 4832 C CA . ARG A 1 606 ? 52.970 39.506 -30.982 1.00 66.12 606 ARG A CA 1
ATOM 4833 C C . ARG A 1 606 ? 53.696 39.930 -32.265 1.00 66.12 606 ARG A C 1
ATOM 4835 O O . ARG A 1 606 ? 54.368 40.961 -32.266 1.00 66.12 606 ARG A O 1
ATOM 4842 N N . LEU A 1 607 ? 53.579 39.155 -33.345 1.00 64.31 607 LEU A N 1
ATOM 4843 C CA . LEU A 1 607 ? 54.155 39.488 -34.654 1.00 64.31 607 LEU A CA 1
ATOM 4844 C C . LEU A 1 607 ? 53.438 40.676 -35.313 1.00 64.31 607 LEU A C 1
ATOM 4846 O O . LEU A 1 607 ? 54.114 41.557 -35.838 1.00 64.31 607 LEU A O 1
ATOM 4850 N N . GLN A 1 608 ? 52.106 40.754 -35.226 1.00 63.22 608 GLN A N 1
ATOM 4851 C CA . GLN A 1 608 ? 51.343 41.913 -35.704 1.00 63.22 608 GLN A CA 1
ATOM 4852 C C . GLN A 1 608 ? 51.669 43.185 -34.912 1.00 63.22 608 GLN A C 1
ATOM 4854 O O . GLN A 1 608 ? 51.887 44.228 -35.523 1.00 63.22 608 GLN A O 1
ATOM 4859 N N . ILE A 1 609 ? 51.806 43.095 -33.584 1.00 61.84 609 ILE A N 1
ATOM 4860 C CA . ILE A 1 609 ? 52.220 44.226 -32.737 1.00 61.84 609 ILE A CA 1
ATOM 4861 C C . ILE A 1 609 ? 53.627 44.712 -33.127 1.00 61.84 609 ILE A C 1
ATOM 4863 O O . ILE A 1 609 ? 53.841 45.912 -33.314 1.00 61.84 609 ILE A O 1
ATOM 4867 N N . ARG A 1 610 ? 54.584 43.796 -33.345 1.00 59.69 610 ARG A N 1
ATOM 4868 C CA . ARG A 1 610 ? 55.931 44.146 -33.837 1.00 59.69 610 ARG A CA 1
ATOM 4869 C C . ARG A 1 610 ? 55.905 44.781 -35.230 1.00 59.69 610 ARG A C 1
ATOM 4871 O O . ARG A 1 610 ? 56.597 45.772 -35.446 1.00 59.69 610 ARG A O 1
ATOM 4878 N N . ALA A 1 611 ? 55.090 44.266 -36.148 1.00 59.28 611 ALA A N 1
ATOM 4879 C CA . ALA A 1 611 ? 54.934 44.827 -37.490 1.00 59.28 611 ALA A CA 1
ATOM 4880 C C . ALA A 1 611 ? 54.242 46.207 -37.489 1.00 59.28 611 ALA A C 1
ATOM 4882 O O . ALA A 1 611 ? 54.535 47.032 -38.355 1.00 59.28 611 ALA A O 1
ATOM 4883 N N . SER A 1 612 ? 53.361 46.487 -36.517 1.00 57.50 612 SER A N 1
ATOM 4884 C CA . SER A 1 612 ? 52.767 47.818 -36.324 1.00 57.50 612 SER A CA 1
ATOM 4885 C C . SER A 1 612 ? 53.716 48.811 -35.646 1.00 57.50 612 SER A C 1
ATOM 4887 O O . SER A 1 612 ? 53.707 49.987 -35.996 1.00 57.50 612 SER A O 1
ATOM 4889 N N . CYS A 1 613 ? 54.579 48.352 -34.731 1.00 56.34 613 CYS A N 1
ATOM 4890 C CA . CYS A 1 613 ? 55.611 49.192 -34.115 1.00 56.34 613 CYS A CA 1
ATOM 4891 C C . CYS A 1 613 ? 56.732 49.545 -35.101 1.00 56.34 613 CYS A C 1
ATOM 4893 O O . CYS A 1 613 ? 57.186 50.683 -35.104 1.00 56.34 613 CYS A O 1
ATOM 4895 N N . GLY A 1 614 ? 57.130 48.621 -35.985 1.00 54.00 614 GLY A N 1
ATOM 4896 C CA . GLY A 1 614 ? 58.135 48.889 -37.022 1.00 54.00 614 GLY A CA 1
ATOM 4897 C C . GLY A 1 614 ? 57.692 49.906 -38.082 1.00 54.00 614 GLY A C 1
ATOM 4898 O O . GLY A 1 614 ? 58.532 50.579 -38.660 1.00 54.00 614 GLY A O 1
ATOM 4899 N N . ARG A 1 615 ? 56.379 50.073 -38.303 1.00 53.97 615 ARG A N 1
ATOM 4900 C CA . ARG A 1 615 ? 55.818 51.075 -39.230 1.00 53.97 615 ARG A CA 1
ATOM 4901 C C . ARG A 1 615 ? 55.611 52.470 -38.625 1.00 53.97 615 ARG A C 1
ATOM 4903 O O . ARG A 1 615 ? 55.326 53.392 -39.372 1.00 53.97 615 ARG A O 1
ATOM 4910 N N . LYS A 1 616 ? 55.743 52.633 -37.303 1.00 52.03 616 LYS A N 1
ATOM 4911 C CA . LYS A 1 616 ? 55.694 53.943 -36.620 1.00 52.03 616 LYS A CA 1
ATOM 4912 C C . LYS A 1 616 ? 57.081 54.534 -36.324 1.00 52.03 616 LYS A C 1
ATOM 4914 O O . LYS A 1 616 ? 57.155 55.621 -35.765 1.00 52.03 616 LYS A O 1
ATOM 4919 N N . ALA A 1 617 ? 58.153 53.818 -36.662 1.00 49.75 617 ALA A N 1
ATOM 4920 C CA . ALA A 1 617 ? 59.542 54.229 -36.448 1.00 49.75 617 ALA A CA 1
ATOM 4921 C C . ALA A 1 617 ? 60.306 54.489 -37.766 1.00 49.75 617 ALA A C 1
ATOM 4923 O O . ALA A 1 617 ? 61.534 54.506 -37.754 1.00 49.75 617 ALA A O 1
ATOM 4924 N N . ALA A 1 618 ? 59.583 54.656 -38.880 1.00 40.72 618 ALA A N 1
ATOM 4925 C CA . ALA A 1 618 ? 60.112 55.030 -40.191 1.00 40.72 618 ALA A CA 1
ATOM 4926 C C . ALA A 1 618 ? 59.551 56.388 -40.613 1.00 40.72 618 ALA A C 1
ATOM 4928 O O . ALA A 1 618 ? 58.350 56.618 -40.328 1.00 40.72 618 ALA A O 1
#

Solvent-accessible surface area (backbone atoms only — not comparable to full-atom values): 35724 Å² total; per-residue (Å²): 145,80,90,86,88,82,90,78,95,76,91,76,89,87,82,92,80,84,87,81,86,91,78,84,92,76,90,83,86,81,90,82,87,91,88,83,90,82,88,83,87,90,82,92,76,93,76,83,85,75,85,73,76,79,71,81,76,76,69,81,77,66,50,36,79,81,58,44,46,58,50,36,58,74,58,39,35,86,44,16,21,62,85,29,48,58,66,61,21,34,63,68,32,70,76,39,33,60,62,20,29,75,90,38,67,32,52,40,68,50,34,41,89,77,12,51,54,53,51,31,48,64,41,87,50,56,92,68,14,41,37,40,76,90,80,45,71,67,66,50,72,67,58,51,48,51,51,40,51,28,22,46,71,43,54,60,64,79,96,68,81,72,70,66,46,53,61,74,39,71,89,51,43,85,89,70,89,73,82,80,54,83,57,93,74,61,92,83,51,83,51,70,67,42,25,50,53,46,40,52,28,61,75,72,72,55,76,87,77,77,83,70,57,70,71,55,47,51,38,50,51,29,39,68,44,46,63,44,70,65,50,74,66,57,49,53,51,56,74,67,50,80,57,91,62,54,67,58,54,52,50,52,57,41,57,72,30,70,49,18,8,54,45,52,29,55,60,48,31,62,60,65,58,68,65,77,53,45,60,60,95,93,43,72,37,36,26,44,72,55,43,61,50,24,58,49,41,44,22,50,34,53,53,66,69,55,55,67,72,58,52,53,49,24,26,75,38,10,57,76,78,37,54,85,39,69,72,49,26,24,33,16,27,59,53,33,51,40,35,38,75,87,41,66,64,63,18,52,51,45,44,49,31,47,47,26,45,57,76,69,71,40,85,43,68,59,11,51,43,38,57,32,93,71,58,73,39,45,30,68,35,43,38,11,41,45,31,67,56,56,24,56,43,75,52,62,39,68,42,94,98,37,86,51,51,89,83,43,36,47,36,26,54,47,79,73,37,85,82,61,82,32,51,52,30,60,68,48,35,85,91,44,56,44,80,89,51,79,42,65,50,26,47,39,62,68,80,65,19,78,61,91,86,74,92,79,90,73,61,66,43,58,83,40,56,70,67,30,70,67,50,46,51,50,54,52,50,53,31,52,52,46,25,52,52,23,52,52,47,29,52,55,32,49,56,61,57,66,51,76,82,49,54,98,83,40,71,64,34,52,52,44,51,54,49,33,53,46,26,48,42,47,26,53,23,28,46,29,44,36,55,21,48,54,40,41,51,52,42,51,46,58,76,55,62,62,92,87,63,88,67,76,69,54,65,66,63,52,49,54,42,47,53,50,24,53,52,29,43,49,51,22,53,53,26,52,53,51,44,55,53,49,53,52,50,50,54,55,49,52,53,52,49,52,54,49,52,54,52,50,50,54,50,51,52,54,49,51,52,50,57,55,53,60,65,72,76,110

Nearest PDB structures (foldseek):
  4ovu-assembly1_B  TM=2.973E-01  e=1.328E+00  Homo sapiens
  7aal-assembly1_B  TM=3.107E-01  e=1.944E+00  Homo sapiens
  3mtt-assembly1_A  TM=3.841E-01  e=9.803E+00  Homo sapiens
  8ilv-assembly1_B  TM=2.634E-01  e=8.499E+00  Homo sapiens

Mean predicted aligned error: 12.97 Å

Secondary structure (DSSP, 8-state):
----------------------------------------------------PPPP-PPPPP-IIIIIHHHHHHHTTTTBSSS-BGGG---SSHHHHTT-BTTB-S--TT-SSS-HHHHHHH-SSTTTSSSPTTTSPPPPHHHHHHHHHHHHTT------PPPPPGGGSGGGSPP--PPPPP-S-GGG--SHHHHHHHHHHHHHT--PPPPPPHHHHHHHHHHHHTSSPPPHHHHHHHHH--STTHHHHHHHHHHTSTHHHHHHHHHHHHHTT----EEETTEEEES-TTTHHHHHHHHHHHHTT--HHHHHHHHHHHHHH-TT-HHHHGGGHHHHTT-BSS-HHHHHHHHHHHHIIIIIS---TGGGTSS-SSSS--HHHHHHHHHHHTTEEEEEE-BTTB--TTTS-EEEEEES-TTPPEEEEGGG-TTSEEEEEEEPPB--GGGT-B----PPPPPHHHHSGGGSHHHHHHHHHHHHHHHHHHHHHHHHHHHHHH---S-TTSHHHHHHHHHHHHHHHHHHHHHHHHHHHHHHHHHHHHHSPPTT------HHHHHHHHHHHHHHHHHHHHHHHHHHHHHHHHHHHHHHHHHHHHHHHHHHHHHHHHHHHHTS--

Radius of gyration: 40.23 Å; Cα contacts (8 Å, |Δi|>4): 715; chains: 1; bounding box: 105×87×123 Å

Sequence (618 aa):
MVLWKWYLGIRIPDCRFLLLPWSAGMNMQHRYDRKAAVCCYAAGITLFLFTAVPTPARGEPVDYLGSVKPILETKCFACHSALKQEAGLRLDAASLILQGGDSGVVLEPGDADASSLLERVTDTDSDQRMPPEGDGTPLNSEQVETIRTWINEGAIAPEEPIPSHPGEHWAYQKTVRPPVPAVQNPGWVSNALDQFIAASHDQVGLTPVPEATPEVLLRRVYLNLIGLPPTHEQLIAFLNDKSPGAYEREVDRLLDNPQYGERWGRHWMDVWRYSDWSGFNQEVRYSQRHIWRWRDWIIESFNNDKGYDRMILEMLAADELCPDDENAIRATGFLVRNWYKFDRNVWLDDVIEHTGRALLGVTMKCAKCHDHKYDPISQAEYYRLRAVFEPCDVRTDRVLGELETSKDGLPRIYDAQLETPTYLFERGNPKQPDTSTKIDPGSPSVFGGTLDIQPVVLPVDSYYPSLRTFVSREMIIAAKDAVHAAEVEVQVQEEKFSDRTPLPRSLEYKLQREALELAHIQLDLASAKLASLEVRLDVEQMRHPTAGSETSVDATALQELTEAAGQAHRRAQEGEIAEQLLMTIQQLGALRLDVFRKKKQVRYGRLQIRASCGRKAA